Protein AF-A0A522MM41-F1 (afdb_monomer_lite)

Foldseek 3Di:
DDDDDCPDDPDPDPDDPPVDPDPVVVLVVVLVVVVVVLVVVLVLLVVVLVVFDDQPCQALSNLLVVLVVPQAFLLVLLCVLCVVLVHHQQDKFWKWKFFDDDPVRDDGDPTDIDIDGNSVLLLCVPQDFPGIDMDGGPSCPPRDRSLVVSLVSNVVSLLVSLVSQLVSVVVLCVVVVHDLQFWKFKKKKFKAAPDPVRGPDTPGIFQQKIWMFTADPRDTWIWIQQSRDSSRIDTADPPPVRRQVVCVVVVVSGHVDPPADPPHDMDIDIGTQGGRDRNSRVSSVSSSSNSCSNCVSNSCVSSVRDPVSSVRQSVCLLVPQCSQLVVCVVSVNLVSNLVSLVVSLVSLVPPLVPDPPVSVVVNVVSVCVNVVSVVVVVCNRPVPPDDDPDDDDDDDDDDDLLVLLLVVLVCCAVCQVDPLQCVLCVVVAWLSSLLSSCCNSVLDHVVLSVVQVVQDDQLGCCSVQPVWDWQQALVSLLPDDFFWKKFWAFPPRRTGPHIWTHSHRQKTWIACCCQQPVPDHNTIHIDNCNPSWDHDPRWTARPVRPTTTTIIIRPDDSD

Sequence (559 aa):
MTFDHDVGNLRIGPGNAMARGSWVNRLLFAAALIHVLQHAAAQESAQHLTELPVCGPDGLSSVLQEMIEDTPQRPTVSDRLLKKANIDPDSNCTVIVYPVNRLDGRQQSAPQQVQMTCRQAHLEKDVAGWVAQRRVAPALEGIASAKEVFDRGFNLHLNYSTSAIARTLEEAYKEKNVDLQSDTSILSICVSRKDPMLAGAPVGCGHLGHLHRVTTTGEAQHYAIVPNQCNEVQSVPNDPDELIDWIKINWHLFFRAPLIDPDGPLQVVVEMVKEGLTLADAINESAGRIVNDVLSPMRAIFEAPTSFETWTHVLNDLTFPLYGTLRALEKGDYEEAVLSGIFDAATLVIPVARAGRGGWLMIKLGKKLSAGLSKAAKLKHLRHGRKFTKVVVNSQRIAGNNNVAERLAKYLVENNTSKLARNMSQGGVCWDAIISFQKEAGMISPTTAQRLHRATRASKFDEFLKSGRQIATPAEFSKTAAGQRIGFVDVSDNTLKHAMITIGDGKAIGVNNGFLNPKFSPGWASIDLRKDLTWRNGLVHSKDGGAHMRLIVDGVSIG

Structure (mmCIF, N/CA/C/O backbone):
data_AF-A0A522MM41-F1
#
_entry.id   AF-A0A522MM41-F1
#
loop_
_atom_site.group_PDB
_atom_site.id
_atom_site.type_symbol
_atom_site.label_atom_id
_atom_site.label_alt_id
_atom_site.label_comp_id
_atom_site.label_asym_id
_atom_site.label_entity_id
_atom_site.label_seq_id
_atom_site.pdbx_PDB_ins_code
_atom_site.Cartn_x
_atom_site.Cartn_y
_atom_site.Cartn_z
_atom_site.occupancy
_atom_site.B_iso_or_equiv
_atom_site.auth_seq_id
_atom_site.auth_comp_id
_atom_site.auth_asym_id
_atom_site.auth_atom_id
_atom_site.pdbx_PDB_model_num
ATOM 1 N N . MET A 1 1 ? -5.838 5.861 -31.833 1.00 27.91 1 MET A N 1
ATOM 2 C CA . MET A 1 1 ? -4.482 5.364 -32.135 1.00 27.91 1 MET A CA 1
ATOM 3 C C . MET A 1 1 ? -4.300 4.062 -31.389 1.00 27.91 1 MET A C 1
ATOM 5 O O . MET A 1 1 ? -4.217 4.065 -30.171 1.00 27.91 1 MET A O 1
ATOM 9 N N . THR A 1 2 ? -4.390 2.957 -32.115 1.00 20.08 2 THR A N 1
ATOM 10 C CA . THR A 1 2 ? -4.127 1.601 -31.629 1.00 20.08 2 THR A CA 1
ATOM 11 C C . THR A 1 2 ? -2.617 1.416 -31.508 1.00 20.08 2 THR A C 1
ATOM 13 O O . THR A 1 2 ? -1.906 1.610 -32.490 1.00 20.08 2 THR A O 1
ATOM 16 N N . PHE A 1 3 ? -2.135 1.104 -30.305 1.00 22.41 3 PHE A N 1
ATOM 17 C CA . PHE A 1 3 ? -0.741 0.742 -30.063 1.00 22.41 3 PHE A CA 1
ATOM 18 C C . PHE A 1 3 ? -0.551 -0.735 -30.402 1.00 22.41 3 PHE A C 1
ATOM 20 O O . PHE A 1 3 ? -1.163 -1.603 -29.781 1.00 22.41 3 PHE A O 1
ATOM 27 N N . ASP A 1 4 ? 0.271 -0.984 -31.415 1.00 21.12 4 ASP A N 1
ATOM 28 C CA . ASP A 1 4 ? 0.699 -2.308 -31.847 1.00 21.12 4 ASP A CA 1
ATOM 29 C C . ASP A 1 4 ? 1.917 -2.709 -31.001 1.00 21.12 4 ASP A C 1
ATOM 31 O O . ASP A 1 4 ? 2.982 -2.091 -31.084 1.00 21.12 4 ASP A O 1
ATOM 35 N N . HIS A 1 5 ? 1.746 -3.688 -30.112 1.00 29.55 5 HIS A N 1
ATOM 36 C CA . HIS A 1 5 ? 2.846 -4.295 -29.366 1.00 29.55 5 HIS A CA 1
ATOM 37 C C . HIS A 1 5 ? 3.323 -5.530 -30.123 1.00 29.55 5 HIS A C 1
ATOM 39 O O . HIS A 1 5 ? 2.836 -6.639 -29.906 1.00 29.55 5 HIS A O 1
ATOM 45 N N . ASP A 1 6 ? 4.312 -5.325 -30.987 1.00 24.47 6 ASP A N 1
ATOM 46 C CA . ASP A 1 6 ? 5.004 -6.395 -31.695 1.00 24.47 6 ASP A CA 1
ATOM 47 C C . ASP A 1 6 ? 6.023 -7.055 -30.745 1.00 24.47 6 ASP A C 1
ATOM 49 O O . ASP A 1 6 ? 7.224 -6.775 -30.735 1.00 24.47 6 ASP A O 1
ATOM 53 N N . VAL A 1 7 ? 5.518 -7.909 -29.850 1.00 30.67 7 VAL A N 1
ATOM 54 C CA . VAL A 1 7 ? 6.346 -8.856 -29.099 1.00 30.67 7 VAL A CA 1
ATOM 55 C C . VAL A 1 7 ? 6.647 -10.011 -30.046 1.00 30.67 7 VAL A C 1
ATOM 57 O O . VAL A 1 7 ? 5.770 -10.815 -30.360 1.00 30.67 7 VAL A O 1
ATOM 60 N N . GLY A 1 8 ? 7.895 -10.088 -30.509 1.00 25.66 8 GLY A N 1
ATOM 61 C CA . GLY A 1 8 ? 8.377 -11.148 -31.389 1.00 25.66 8 GLY A CA 1
ATOM 62 C C . GLY A 1 8 ? 7.921 -12.540 -30.936 1.00 25.66 8 GLY A C 1
ATOM 63 O O . GLY A 1 8 ? 8.247 -13.006 -29.844 1.00 25.66 8 GLY A O 1
ATOM 64 N N . ASN A 1 9 ? 7.153 -13.194 -31.809 1.00 25.48 9 ASN A N 1
ATOM 65 C CA . ASN A 1 9 ? 6.575 -14.521 -31.632 1.00 25.48 9 ASN A CA 1
ATOM 66 C C . ASN A 1 9 ? 7.635 -15.594 -31.322 1.00 25.48 9 ASN A C 1
ATOM 68 O O . ASN A 1 9 ? 8.235 -16.181 -32.223 1.00 25.48 9 ASN A O 1
ATOM 72 N N . LEU A 1 10 ? 7.780 -15.949 -30.047 1.00 25.45 10 LEU A N 1
ATOM 73 C CA . LEU A 1 10 ? 8.382 -17.212 -29.620 1.00 25.45 10 LEU A CA 1
ATOM 74 C C . LEU A 1 10 ? 7.285 -18.292 -29.635 1.00 25.45 10 LEU A C 1
ATOM 76 O O . LEU A 1 10 ? 6.642 -18.582 -28.629 1.00 25.45 10 LEU A O 1
ATOM 80 N N . ARG A 1 11 ? 7.033 -18.882 -30.813 1.00 24.05 11 ARG A N 1
ATOM 81 C CA . ARG A 1 11 ? 6.167 -20.067 -30.950 1.00 24.05 11 ARG A CA 1
ATOM 82 C C . ARG A 1 11 ? 6.838 -21.268 -30.277 1.00 24.05 11 ARG A C 1
ATOM 84 O O . ARG A 1 11 ? 7.665 -21.946 -30.880 1.00 24.05 11 ARG A O 1
ATOM 91 N N . ILE A 1 12 ? 6.449 -21.560 -29.039 1.00 32.59 12 ILE A N 1
ATOM 92 C CA . ILE A 1 12 ? 6.707 -22.854 -28.400 1.00 32.59 12 ILE A CA 1
ATOM 93 C C . ILE A 1 12 ? 5.503 -23.746 -28.718 1.00 32.59 12 ILE A C 1
ATOM 95 O O . ILE A 1 12 ? 4.409 -23.537 -28.201 1.00 32.59 12 ILE A O 1
ATOM 99 N N . GLY A 1 13 ? 5.681 -24.701 -29.634 1.00 26.27 13 GLY A N 1
ATOM 100 C CA . GLY A 1 13 ? 4.626 -25.644 -30.013 1.00 26.27 13 GLY A CA 1
ATOM 101 C C . GLY A 1 13 ? 4.194 -26.541 -28.840 1.00 26.27 13 GLY A C 1
ATOM 102 O O . GLY A 1 13 ? 5.016 -26.855 -27.972 1.00 26.27 13 GLY A O 1
ATOM 103 N N . PRO A 1 14 ? 2.927 -26.992 -28.797 1.00 33.28 14 PRO A N 1
ATOM 104 C CA . PRO A 1 14 ? 2.437 -27.861 -27.739 1.00 33.28 14 PRO A CA 1
ATOM 105 C C . PRO A 1 14 ? 2.934 -29.287 -28.001 1.00 33.28 14 PRO A C 1
ATOM 107 O O . PRO A 1 14 ? 2.313 -30.066 -28.715 1.00 33.28 14 PRO A O 1
ATOM 110 N N . GLY A 1 15 ? 4.097 -29.623 -27.451 1.00 30.39 15 GLY A N 1
ATOM 111 C CA . GLY A 1 15 ? 4.653 -30.968 -27.557 1.00 30.39 15 GLY A CA 1
ATOM 112 C C . GLY A 1 15 ? 5.791 -31.203 -26.573 1.00 30.39 15 GLY A C 1
ATOM 113 O O . GLY A 1 15 ? 6.927 -30.836 -26.840 1.00 30.39 15 GLY A O 1
ATOM 114 N N . ASN A 1 16 ? 5.481 -31.822 -25.430 1.00 33.88 16 ASN A N 1
ATOM 115 C CA . ASN A 1 16 ? 6.375 -32.622 -24.574 1.00 33.88 16 ASN A CA 1
ATOM 116 C C . ASN A 1 16 ? 7.769 -32.073 -24.163 1.00 33.88 16 ASN A C 1
ATOM 118 O O . ASN A 1 16 ? 8.590 -32.833 -23.647 1.00 33.88 16 ASN A O 1
ATOM 122 N N . ALA A 1 17 ? 8.050 -30.772 -24.281 1.00 32.62 17 ALA A N 1
ATOM 123 C CA . ALA A 1 17 ? 9.362 -30.199 -23.943 1.00 32.62 17 ALA A CA 1
ATOM 124 C C . ALA A 1 17 ? 9.561 -29.818 -22.455 1.00 32.62 17 ALA A C 1
ATOM 126 O O . ALA A 1 17 ? 10.684 -29.517 -22.050 1.00 32.62 17 ALA A O 1
ATOM 127 N N . MET A 1 18 ? 8.531 -29.870 -21.598 1.00 34.28 18 MET A N 1
ATOM 128 C CA . MET A 1 18 ? 8.694 -29.525 -20.169 1.00 34.28 18 MET A CA 1
ATOM 129 C C . MET A 1 18 ? 9.451 -30.582 -19.344 1.00 34.28 18 MET A C 1
ATOM 131 O O . MET A 1 18 ? 9.961 -30.272 -18.266 1.00 34.28 18 MET A O 1
ATOM 135 N N . ALA A 1 19 ? 9.599 -31.813 -19.843 1.00 37.56 19 ALA A N 1
ATOM 136 C CA . ALA A 1 19 ? 10.270 -32.883 -19.099 1.00 37.56 19 ALA A CA 1
ATOM 137 C C . ALA A 1 19 ? 11.810 -32.869 -19.221 1.00 37.56 19 ALA A C 1
ATOM 139 O O . ALA A 1 19 ? 12.484 -33.553 -18.454 1.00 37.56 19 ALA A O 1
ATOM 140 N N . ARG A 1 20 ? 12.391 -32.087 -20.147 1.00 37.28 20 ARG A N 1
ATOM 141 C CA . ARG A 1 20 ? 13.854 -31.999 -20.366 1.00 37.28 20 ARG A CA 1
ATOM 142 C C . ARG A 1 20 ? 14.375 -30.564 -20.509 1.00 37.28 20 ARG A C 1
ATOM 144 O O . ARG A 1 20 ? 15.381 -30.326 -21.172 1.00 37.28 20 ARG A O 1
ATOM 151 N N . GLY A 1 21 ? 13.712 -29.594 -19.884 1.00 39.00 21 GLY A N 1
ATOM 152 C CA . GLY A 1 21 ? 14.260 -28.243 -19.773 1.00 39.00 21 GLY A CA 1
ATOM 153 C C . GLY A 1 21 ? 15.538 -28.259 -18.932 1.00 39.00 21 GLY A C 1
ATOM 154 O O . GLY A 1 21 ? 15.497 -28.670 -17.772 1.00 39.00 21 GLY A O 1
ATOM 155 N N . SER A 1 22 ? 16.659 -27.823 -19.521 1.00 51.34 22 SER A N 1
ATOM 156 C CA . SER A 1 22 ? 17.909 -27.532 -18.807 1.00 51.34 22 SER A CA 1
ATOM 157 C C . SER A 1 22 ? 17.603 -26.762 -17.519 1.00 51.34 22 SER A C 1
ATOM 159 O O . SER A 1 22 ? 16.764 -25.862 -17.523 1.00 51.34 22 SER A O 1
ATOM 161 N N . TRP A 1 23 ? 18.274 -27.103 -16.420 1.00 44.56 23 TRP A N 1
ATOM 162 C CA . TRP A 1 23 ? 18.186 -26.406 -15.130 1.00 44.56 23 TRP A CA 1
ATOM 163 C C . TRP A 1 23 ? 18.311 -24.874 -15.264 1.00 44.56 23 TRP A C 1
ATOM 165 O O . TRP A 1 23 ? 17.654 -24.141 -14.528 1.00 44.56 23 TRP A O 1
ATOM 175 N N . VAL A 1 24 ? 19.045 -24.405 -16.279 1.00 43.53 24 VAL A N 1
ATOM 176 C CA . VAL A 1 24 ? 19.154 -22.994 -16.681 1.00 43.53 24 VAL A CA 1
ATOM 177 C C . VAL A 1 24 ? 17.791 -22.390 -17.045 1.00 43.53 24 VAL A C 1
ATOM 179 O O . VAL A 1 24 ? 17.464 -21.310 -16.572 1.00 43.53 24 VAL A O 1
ATOM 182 N N . ASN A 1 25 ? 16.937 -23.094 -17.793 1.00 45.06 25 ASN A N 1
ATOM 183 C CA . ASN A 1 25 ? 15.609 -22.592 -18.171 1.00 45.06 25 ASN A CA 1
ATOM 184 C C . ASN A 1 25 ? 14.659 -22.489 -16.969 1.00 45.06 25 ASN A C 1
ATOM 186 O O . ASN A 1 25 ? 13.807 -21.607 -16.937 1.00 45.06 25 ASN A O 1
ATOM 190 N N . ARG A 1 26 ? 14.809 -23.365 -15.965 1.00 46.31 26 ARG A N 1
ATOM 191 C CA . ARG A 1 26 ? 14.023 -23.291 -14.721 1.00 46.31 26 ARG A CA 1
ATOM 192 C C . ARG A 1 26 ? 14.463 -22.118 -13.841 1.00 46.31 26 ARG A C 1
ATOM 194 O O . ARG A 1 26 ? 13.613 -21.455 -13.260 1.00 46.31 26 ARG A O 1
ATOM 201 N N . LEU A 1 27 ? 15.767 -21.842 -13.787 1.00 47.16 27 LEU A N 1
ATOM 202 C CA . LEU A 1 27 ? 16.329 -20.679 -13.094 1.00 47.16 27 LEU A CA 1
ATOM 203 C C . LEU A 1 27 ? 15.933 -19.358 -13.764 1.00 47.16 27 LEU A C 1
ATOM 205 O O . LEU A 1 27 ? 15.502 -18.438 -13.077 1.00 47.16 27 LEU A O 1
ATOM 209 N N . LEU A 1 28 ? 15.996 -19.293 -15.096 1.00 45.44 28 LEU A N 1
ATOM 210 C CA . LEU A 1 28 ? 15.552 -18.128 -15.868 1.00 45.44 28 LEU A CA 1
ATOM 211 C C . LEU A 1 28 ? 14.060 -17.837 -15.658 1.00 45.44 28 LEU A C 1
ATOM 213 O O . LEU A 1 28 ? 13.677 -16.683 -15.491 1.00 45.44 28 LEU A O 1
ATOM 217 N N . PHE A 1 29 ? 13.222 -18.878 -15.604 1.00 47.44 29 PHE A N 1
ATOM 218 C CA . PHE A 1 29 ? 11.796 -18.726 -15.315 1.00 47.44 29 PHE A CA 1
ATOM 219 C C . PHE A 1 29 ? 11.539 -18.224 -13.884 1.00 47.44 29 PHE A C 1
ATOM 221 O O . PHE A 1 29 ? 10.701 -17.349 -13.687 1.00 47.44 29 PHE A O 1
ATOM 228 N N . ALA A 1 30 ? 12.277 -18.731 -12.890 1.00 45.91 30 ALA A N 1
ATOM 229 C CA . ALA A 1 30 ? 12.147 -18.290 -11.501 1.00 45.91 30 ALA A CA 1
ATOM 230 C C . ALA A 1 30 ? 12.577 -16.825 -11.309 1.00 45.91 30 ALA A C 1
ATOM 232 O O . ALA A 1 30 ? 11.866 -16.068 -10.654 1.00 45.91 30 ALA A O 1
ATOM 233 N N . ALA A 1 31 ? 13.690 -16.406 -11.919 1.00 47.72 31 ALA A N 1
ATOM 234 C CA . ALA A 1 31 ? 14.161 -15.023 -11.850 1.00 47.72 31 ALA A CA 1
ATOM 235 C C . ALA A 1 31 ? 13.199 -14.045 -12.548 1.00 47.72 31 ALA A C 1
ATOM 237 O O . ALA A 1 31 ? 12.874 -12.995 -11.996 1.00 47.72 31 ALA A O 1
ATOM 238 N N . ALA A 1 32 ? 12.671 -14.417 -13.722 1.00 47.66 32 ALA A N 1
ATOM 239 C CA . ALA A 1 32 ? 11.655 -13.627 -14.416 1.00 47.66 32 ALA A CA 1
ATOM 240 C C . ALA A 1 32 ? 10.362 -13.496 -13.589 1.00 47.66 32 ALA A C 1
ATOM 242 O O . ALA A 1 32 ? 9.794 -12.410 -13.503 1.00 47.66 32 ALA A O 1
ATOM 243 N N . LEU A 1 33 ? 9.923 -14.578 -12.936 1.00 45.81 33 LEU A N 1
ATOM 244 C CA . LEU A 1 33 ? 8.741 -14.568 -12.073 1.00 45.81 33 LEU A CA 1
ATOM 245 C C . LEU A 1 33 ? 8.922 -13.651 -10.854 1.00 45.81 33 LEU A C 1
ATOM 247 O O . LEU A 1 33 ? 8.006 -12.909 -10.519 1.00 45.81 33 LEU A O 1
ATOM 251 N N . ILE A 1 34 ? 10.096 -13.659 -10.216 1.00 49.78 34 ILE A N 1
ATOM 252 C CA . ILE A 1 34 ? 10.403 -12.779 -9.075 1.00 49.78 34 ILE A CA 1
ATOM 253 C C . ILE A 1 34 ? 10.333 -11.312 -9.491 1.00 49.78 34 ILE A C 1
ATOM 255 O O . ILE A 1 34 ? 9.711 -10.511 -8.798 1.00 49.78 34 ILE A O 1
ATOM 259 N N . HIS A 1 35 ? 10.905 -10.964 -10.642 1.00 51.47 35 HIS A N 1
ATOM 260 C CA . HIS A 1 35 ? 10.889 -9.584 -11.107 1.00 51.47 35 HIS A CA 1
ATOM 261 C C . HIS A 1 35 ? 9.469 -9.103 -11.446 1.00 51.47 35 HIS A C 1
ATOM 263 O O . HIS A 1 35 ? 9.096 -7.980 -11.115 1.00 51.47 35 HIS A O 1
ATOM 269 N N . VAL A 1 36 ? 8.637 -9.982 -12.018 1.00 47.88 36 VAL A N 1
ATOM 270 C CA . VAL A 1 36 ? 7.204 -9.716 -12.225 1.00 47.88 36 VAL A CA 1
ATOM 271 C C . VAL A 1 36 ? 6.482 -9.495 -10.891 1.00 47.88 36 VAL A C 1
ATOM 273 O O . VAL A 1 36 ? 5.678 -8.573 -10.788 1.00 47.88 36 VAL A O 1
ATOM 276 N N . LEU A 1 37 ? 6.787 -10.286 -9.858 1.00 44.81 37 LEU A N 1
ATOM 277 C CA . LEU A 1 37 ? 6.188 -10.136 -8.526 1.00 44.81 37 LEU A CA 1
ATOM 278 C C . LEU A 1 37 ? 6.631 -8.844 -7.819 1.00 44.81 37 LEU A C 1
ATOM 280 O O . LEU A 1 37 ? 5.800 -8.173 -7.214 1.00 44.81 37 LEU A O 1
ATOM 284 N N . GLN A 1 38 ? 7.905 -8.458 -7.930 1.00 50.75 38 GLN A N 1
ATOM 285 C CA . GLN A 1 38 ? 8.415 -7.186 -7.398 1.00 50.75 38 GLN A CA 1
ATOM 286 C C . GLN A 1 38 ? 7.746 -5.989 -8.080 1.00 50.75 38 GLN A C 1
ATOM 288 O O . GLN A 1 38 ? 7.331 -5.038 -7.417 1.00 50.75 38 GLN A O 1
ATOM 293 N N . HIS A 1 39 ? 7.596 -6.046 -9.406 1.00 50.19 39 HIS A N 1
ATOM 294 C CA . HIS A 1 39 ? 6.959 -4.970 -10.154 1.00 50.19 39 HIS A CA 1
ATOM 295 C C . HIS A 1 39 ? 5.457 -4.871 -9.847 1.00 50.19 39 HIS A C 1
ATOM 297 O O . HIS A 1 39 ? 4.937 -3.765 -9.711 1.00 50.19 39 HIS A O 1
ATOM 303 N N . ALA A 1 40 ? 4.788 -6.012 -9.648 1.00 49.44 40 ALA A N 1
ATOM 304 C CA . ALA A 1 40 ? 3.401 -6.063 -9.196 1.00 49.44 40 ALA A CA 1
ATOM 305 C C . ALA A 1 40 ? 3.223 -5.454 -7.793 1.00 49.44 40 ALA A C 1
ATOM 307 O O . ALA A 1 40 ? 2.314 -4.653 -7.603 1.00 49.44 40 ALA A O 1
ATOM 308 N N . ALA A 1 41 ? 4.116 -5.748 -6.840 1.00 49.41 41 ALA A N 1
ATOM 309 C CA . ALA A 1 41 ? 4.054 -5.182 -5.487 1.00 49.41 41 ALA A CA 1
ATOM 310 C C . ALA A 1 41 ? 4.291 -3.657 -5.468 1.00 49.41 41 ALA A C 1
ATOM 312 O O . ALA A 1 41 ? 3.637 -2.919 -4.724 1.00 49.41 41 ALA A O 1
ATOM 313 N N . ALA A 1 42 ? 5.196 -3.164 -6.322 1.00 50.75 42 ALA A N 1
ATOM 314 C CA . ALA A 1 42 ? 5.425 -1.732 -6.498 1.00 50.75 42 ALA A CA 1
ATOM 315 C C . ALA A 1 42 ? 4.212 -1.034 -7.147 1.00 50.75 42 ALA A C 1
ATOM 317 O O . ALA A 1 42 ? 3.823 0.052 -6.718 1.00 50.75 42 ALA A O 1
ATOM 318 N N . GLN A 1 43 ? 3.578 -1.664 -8.145 1.00 53.50 43 GLN A N 1
ATOM 319 C CA . GLN A 1 43 ? 2.352 -1.154 -8.772 1.00 53.50 43 GLN A CA 1
ATOM 320 C C . GLN A 1 43 ? 1.161 -1.139 -7.808 1.00 53.50 43 GLN A C 1
ATOM 322 O O . GLN A 1 43 ? 0.406 -0.170 -7.795 1.00 53.50 43 GLN A O 1
ATOM 327 N N . GLU A 1 44 ? 1.003 -2.175 -6.986 1.00 54.72 44 GLU A N 1
ATOM 328 C CA . GLU A 1 44 ? -0.039 -2.248 -5.956 1.00 54.72 44 GLU A CA 1
ATOM 329 C C . GLU A 1 44 ? 0.153 -1.155 -4.890 1.00 54.72 44 GLU A C 1
ATOM 331 O O . GLU A 1 44 ? -0.805 -0.486 -4.503 1.00 54.72 44 GLU A O 1
ATOM 336 N N . SER A 1 45 ? 1.406 -0.887 -4.498 1.00 51.38 45 SER A N 1
ATOM 337 C CA . SER A 1 45 ? 1.752 0.223 -3.595 1.00 51.38 45 SER A CA 1
ATOM 338 C C . SER A 1 45 ? 1.398 1.588 -4.199 1.00 51.38 45 SER A C 1
ATOM 340 O O . SER A 1 45 ? 0.793 2.415 -3.522 1.00 51.38 45 SER A O 1
ATOM 342 N N . ALA A 1 46 ? 1.714 1.812 -5.480 1.00 52.81 46 ALA A N 1
ATOM 343 C CA . ALA A 1 46 ? 1.381 3.050 -6.185 1.00 52.81 46 ALA A CA 1
ATOM 344 C C . ALA A 1 46 ? -0.140 3.259 -6.325 1.00 52.81 46 ALA A C 1
ATOM 346 O O . ALA A 1 46 ? -0.631 4.371 -6.141 1.00 52.81 46 ALA A O 1
ATOM 347 N N . GLN A 1 47 ? -0.897 2.192 -6.606 1.00 56.94 47 GLN A N 1
ATOM 348 C CA . GLN A 1 47 ? -2.358 2.252 -6.734 1.00 56.94 47 GLN A CA 1
ATOM 349 C C . GLN A 1 47 ? -3.046 2.617 -5.415 1.00 56.94 47 GLN A C 1
ATOM 351 O O . GLN A 1 47 ? -3.946 3.453 -5.409 1.00 56.94 47 GLN A O 1
ATOM 356 N N . HIS A 1 48 ? -2.602 2.058 -4.290 1.00 56.31 48 HIS A N 1
ATOM 357 C CA . HIS A 1 48 ? -3.192 2.388 -2.992 1.00 56.31 48 HIS A CA 1
ATOM 358 C C . HIS A 1 48 ? -2.966 3.844 -2.572 1.00 56.31 48 HIS A C 1
ATOM 360 O O . HIS A 1 48 ? -3.826 4.436 -1.923 1.00 56.31 48 HIS A O 1
ATOM 366 N N . LEU A 1 49 ? -1.837 4.439 -2.960 1.00 52.84 49 LEU A N 1
ATOM 367 C CA . LEU A 1 49 ? -1.526 5.836 -2.649 1.00 52.84 49 LEU A CA 1
ATOM 368 C C . LEU A 1 49 ? -2.392 6.811 -3.458 1.00 52.84 49 LEU A C 1
ATOM 370 O O . LEU A 1 49 ? -2.798 7.841 -2.932 1.00 52.84 49 LEU A O 1
ATOM 374 N N . THR A 1 50 ? -2.767 6.449 -4.690 1.00 51.69 50 THR A N 1
ATOM 375 C CA . THR A 1 50 ? -3.738 7.221 -5.490 1.00 51.69 50 THR A CA 1
ATOM 376 C C . THR A 1 50 ? -5.181 7.131 -4.979 1.00 51.69 50 THR A C 1
ATOM 378 O O . THR A 1 50 ? -6.043 7.870 -5.446 1.00 51.69 50 THR A O 1
ATOM 381 N N . GLU A 1 51 ? -5.457 6.234 -4.027 1.00 57.00 51 GLU A N 1
ATOM 382 C CA . GLU A 1 51 ? -6.764 6.085 -3.374 1.00 57.00 51 GLU A CA 1
ATOM 383 C C . GLU A 1 51 ? -6.829 6.795 -2.008 1.00 57.00 51 GLU A C 1
ATOM 385 O O . GLU A 1 51 ? -7.855 6.713 -1.325 1.00 57.00 51 GLU A O 1
ATOM 390 N N . LEU A 1 52 ? -5.763 7.495 -1.592 1.00 56.59 52 LEU A N 1
ATOM 391 C CA . LEU A 1 52 ? -5.783 8.273 -0.356 1.00 56.59 52 LEU A CA 1
ATOM 392 C C . LEU A 1 52 ? -6.834 9.392 -0.455 1.00 56.59 52 LEU A C 1
ATOM 394 O O . LEU A 1 52 ? -6.882 10.111 -1.455 1.00 56.59 52 LEU A O 1
ATOM 398 N N . PRO A 1 53 ? -7.689 9.574 0.566 1.00 55.12 53 PRO A N 1
ATOM 399 C CA . PRO A 1 53 ? -8.629 10.685 0.575 1.00 55.12 53 PRO A CA 1
ATOM 400 C C . PRO A 1 53 ? -7.865 12.017 0.599 1.00 55.12 53 PRO A C 1
ATOM 402 O O . PRO A 1 53 ? -6.998 12.231 1.448 1.00 55.12 53 PRO A O 1
ATOM 405 N N . VAL A 1 54 ? -8.194 12.915 -0.334 1.00 57.00 54 VAL A N 1
ATOM 406 C CA . VAL A 1 54 ? -7.586 14.251 -0.426 1.00 57.00 54 VAL A CA 1
ATOM 407 C C . VAL A 1 54 ? -8.161 15.128 0.681 1.00 57.00 54 VAL A C 1
ATOM 409 O O . VAL A 1 54 ? -9.340 15.488 0.661 1.00 57.00 54 VAL A O 1
ATOM 412 N N . CYS A 1 55 ? -7.324 15.461 1.657 1.00 55.75 55 CYS A N 1
ATOM 413 C CA . CYS A 1 55 ? -7.703 16.197 2.855 1.00 55.75 55 CYS A CA 1
ATOM 414 C C . CYS A 1 55 ? -7.271 17.662 2.758 1.00 55.75 55 CYS A C 1
ATOM 416 O O . CYS A 1 55 ? -6.393 18.113 3.480 1.00 55.75 55 CYS A O 1
ATOM 418 N N . GLY A 1 56 ? -7.882 18.403 1.829 1.00 59.00 56 GLY A N 1
ATOM 419 C CA . GLY A 1 56 ? -7.493 19.789 1.545 1.00 59.00 56 GLY A CA 1
ATOM 420 C C . GLY A 1 56 ? -6.105 19.910 0.890 1.00 59.00 56 GLY A C 1
ATOM 421 O O . GLY A 1 56 ? -5.444 18.900 0.665 1.00 59.00 56 GLY A O 1
ATOM 422 N N . PRO A 1 57 ? -5.678 21.129 0.515 1.00 59.66 57 PRO A N 1
ATOM 423 C CA . PRO A 1 57 ? -4.388 21.351 -0.143 1.00 59.66 57 PRO A CA 1
ATOM 424 C C . PRO A 1 57 ? -3.187 21.153 0.795 1.00 59.66 57 PRO A C 1
ATOM 426 O O . PRO A 1 57 ? -2.136 20.731 0.325 1.00 59.66 57 PRO A O 1
ATOM 429 N N . ASP A 1 58 ? -3.357 21.371 2.103 1.00 63.06 58 ASP A N 1
ATOM 430 C CA . ASP A 1 58 ? -2.258 21.388 3.084 1.00 63.06 58 ASP A CA 1
ATOM 431 C C . ASP A 1 58 ? -2.172 20.118 3.960 1.00 63.06 58 ASP A C 1
ATOM 433 O O . ASP A 1 58 ? -1.313 20.023 4.838 1.00 63.06 58 ASP A O 1
ATOM 437 N N . GLY A 1 59 ? -3.058 19.140 3.740 1.00 68.88 59 GLY A N 1
ATOM 438 C CA . GLY A 1 59 ? -3.106 17.911 4.530 1.00 68.88 59 GLY A CA 1
ATOM 439 C C . GLY A 1 59 ? -1.985 16.924 4.198 1.00 68.88 59 GLY A C 1
ATOM 440 O O . GLY A 1 59 ? -1.376 16.947 3.130 1.00 68.88 59 GLY A O 1
ATOM 441 N N . LEU A 1 60 ? -1.724 15.973 5.093 1.00 74.62 60 LEU A N 1
ATOM 442 C CA . LEU A 1 60 ? -0.641 14.996 4.894 1.00 74.62 60 LEU A CA 1
ATOM 443 C C . LEU A 1 60 ? -0.816 14.145 3.627 1.00 74.62 60 LEU A C 1
ATOM 445 O O . LEU A 1 60 ? 0.170 13.772 2.993 1.00 74.62 60 LEU A O 1
ATOM 449 N N . SER A 1 61 ? -2.057 13.857 3.227 1.00 72.94 61 SER A N 1
ATOM 450 C CA . SER A 1 61 ? -2.338 13.079 2.020 1.00 72.94 61 SER A CA 1
ATOM 451 C C . SER A 1 61 ? -2.058 13.844 0.724 1.00 72.94 61 SER A C 1
ATOM 453 O O . SER A 1 61 ? -1.533 13.242 -0.212 1.00 72.94 61 SER A O 1
ATOM 455 N N . SER A 1 62 ? -2.340 15.152 0.663 1.00 73.94 62 SER A N 1
ATOM 456 C CA . SER A 1 62 ? -2.015 15.979 -0.510 1.00 73.94 62 SER A CA 1
ATOM 457 C C . SER A 1 62 ? -0.507 16.158 -0.643 1.00 73.94 62 SER A C 1
ATOM 459 O O . SER A 1 62 ? 0.038 15.971 -1.726 1.00 73.94 62 SER A O 1
ATOM 461 N N . VAL A 1 63 ? 0.169 16.408 0.479 1.00 79.81 63 VAL A N 1
ATOM 462 C CA . VAL A 1 63 ? 1.627 16.525 0.562 1.00 79.81 63 VAL A CA 1
ATOM 463 C C . VAL A 1 63 ? 2.306 15.227 0.094 1.00 79.81 63 VAL A C 1
ATOM 465 O O . VAL A 1 63 ? 3.248 15.269 -0.694 1.00 79.81 63 VAL A O 1
ATOM 468 N N . LEU A 1 64 ? 1.800 14.054 0.496 1.00 78.88 64 LEU A N 1
ATOM 469 C CA . LEU A 1 64 ? 2.298 12.762 0.003 1.00 78.88 64 LEU A CA 1
ATOM 470 C C . LEU A 1 64 ? 2.031 12.544 -1.492 1.00 78.88 64 LEU A C 1
ATOM 472 O O . LEU A 1 64 ? 2.877 11.973 -2.182 1.00 78.88 64 LEU A O 1
ATOM 476 N N . GLN A 1 65 ? 0.877 12.976 -2.002 1.00 79.25 65 GLN A N 1
ATOM 477 C CA . GLN A 1 65 ? 0.558 12.860 -3.423 1.00 79.25 65 GLN A CA 1
ATOM 478 C C . GLN A 1 65 ? 1.480 13.743 -4.277 1.00 79.25 65 GLN A C 1
ATOM 480 O O . GLN A 1 65 ? 2.065 13.247 -5.239 1.00 79.25 65 GLN A O 1
ATOM 485 N N . GLU A 1 66 ? 1.672 15.005 -3.889 1.00 81.56 66 GLU A N 1
ATOM 486 C CA . GLU A 1 66 ? 2.601 15.933 -4.546 1.00 81.56 66 GLU A CA 1
ATOM 487 C C . GLU A 1 66 ? 4.022 15.354 -4.566 1.00 81.56 66 GLU A C 1
ATOM 489 O O . GLU A 1 66 ? 4.673 15.325 -5.607 1.00 81.56 66 GLU A O 1
ATOM 494 N N . MET A 1 67 ? 4.479 14.762 -3.456 1.00 83.81 67 MET A N 1
ATOM 495 C CA . MET A 1 67 ? 5.784 14.092 -3.402 1.00 83.81 67 MET A CA 1
ATOM 496 C C . MET A 1 67 ? 5.917 12.953 -4.409 1.00 83.81 67 MET A C 1
ATOM 498 O O . MET A 1 67 ? 6.984 12.781 -5.001 1.00 83.81 67 MET A O 1
ATOM 502 N N . ILE A 1 68 ? 4.874 12.146 -4.595 1.00 82.25 68 ILE A N 1
ATOM 503 C CA . ILE A 1 68 ? 4.886 11.052 -5.571 1.00 82.25 68 ILE A CA 1
ATOM 504 C C . ILE A 1 68 ? 4.959 11.617 -6.993 1.00 82.25 68 ILE A C 1
ATOM 506 O O . ILE A 1 68 ? 5.748 11.126 -7.803 1.00 82.25 68 ILE A O 1
ATOM 510 N N . GLU A 1 69 ? 4.169 12.650 -7.285 1.00 83.19 69 GLU A N 1
ATOM 511 C CA . GLU A 1 69 ? 4.110 13.302 -8.598 1.00 83.19 69 GLU A CA 1
ATOM 512 C C . GLU A 1 69 ? 5.437 13.991 -8.963 1.00 83.19 69 GLU A C 1
ATOM 514 O O . GLU A 1 69 ? 5.925 13.835 -10.086 1.00 83.19 69 GLU A O 1
ATOM 519 N N . ASP A 1 70 ? 6.076 14.648 -7.994 1.00 84.50 70 ASP A N 1
ATOM 520 C CA . ASP A 1 70 ? 7.344 15.367 -8.164 1.00 84.50 70 ASP A CA 1
ATOM 521 C C . ASP A 1 70 ? 8.586 14.469 -8.106 1.00 84.50 70 ASP A C 1
ATOM 523 O O . ASP A 1 70 ? 9.718 14.930 -8.309 1.00 84.50 70 ASP A O 1
ATOM 527 N N . THR A 1 71 ? 8.409 13.171 -7.847 1.00 84.25 71 THR A N 1
ATOM 528 C CA . THR A 1 71 ? 9.540 12.253 -7.735 1.00 84.25 71 THR A CA 1
ATOM 529 C C . THR A 1 71 ? 10.331 12.216 -9.052 1.00 84.25 71 THR A C 1
ATOM 531 O O . THR A 1 71 ? 9.771 11.956 -10.125 1.00 84.25 71 THR A O 1
ATOM 534 N N . PRO A 1 72 ? 11.661 12.445 -9.022 1.00 85.62 72 PRO A N 1
ATOM 535 C CA . PRO A 1 72 ? 12.463 12.474 -10.236 1.00 85.62 72 PRO A CA 1
ATOM 536 C C . PRO A 1 72 ? 12.413 11.125 -10.951 1.00 85.62 72 PRO A C 1
ATOM 538 O O . PRO A 1 72 ? 12.620 10.089 -10.336 1.00 85.62 72 PRO A O 1
ATOM 541 N N . GLN A 1 73 ? 12.221 11.138 -12.269 1.00 89.06 73 GLN A N 1
ATOM 542 C CA . GLN A 1 73 ? 12.251 9.930 -13.099 1.00 89.06 73 GLN A CA 1
ATOM 543 C C . GLN A 1 73 ? 13.580 9.822 -13.847 1.00 89.06 73 GLN A C 1
ATOM 545 O O . GLN A 1 73 ? 14.021 10.792 -14.476 1.00 89.06 73 GLN A O 1
ATOM 550 N N . ARG A 1 74 ? 14.215 8.644 -13.833 1.00 92.38 74 ARG A N 1
ATOM 551 C CA . ARG A 1 74 ? 15.514 8.434 -14.498 1.00 92.38 74 ARG A CA 1
ATOM 552 C C . ARG A 1 74 ? 15.475 8.716 -16.011 1.00 92.38 74 ARG A C 1
ATOM 554 O O . ARG A 1 74 ? 16.395 9.387 -16.484 1.00 92.38 74 ARG A O 1
ATOM 561 N N . PRO A 1 75 ? 14.437 8.321 -16.782 1.00 90.88 75 PRO A N 1
ATOM 562 C CA . PRO A 1 75 ? 14.324 8.703 -18.194 1.00 90.88 75 PRO A CA 1
ATOM 563 C C . PRO A 1 75 ? 14.302 10.223 -18.400 1.00 90.88 75 PRO A C 1
ATOM 565 O O . PRO A 1 75 ? 15.039 10.750 -19.229 1.00 90.88 75 PRO A O 1
ATOM 568 N N . THR A 1 76 ? 13.556 10.953 -17.570 1.00 92.25 76 THR A N 1
ATOM 569 C CA . THR A 1 76 ? 13.486 12.422 -17.614 1.00 92.25 76 THR A CA 1
ATOM 570 C C . THR A 1 76 ? 14.807 13.080 -17.204 1.00 92.25 76 THR A C 1
ATOM 572 O O . THR A 1 76 ? 15.173 14.141 -17.715 1.00 92.25 76 THR A O 1
ATOM 575 N N . VAL A 1 77 ? 15.559 12.476 -16.277 1.00 92.94 77 VAL A N 1
ATOM 576 C CA . VAL A 1 77 ? 16.933 12.897 -15.951 1.00 92.94 77 VAL A CA 1
ATOM 577 C C . VAL A 1 77 ? 17.856 12.698 -17.157 1.00 92.94 77 VAL A C 1
ATOM 579 O O . VAL A 1 77 ? 18.579 13.626 -17.518 1.00 92.94 77 VAL A O 1
ATOM 582 N N . SER A 1 78 ? 17.791 11.539 -17.817 1.00 94.62 78 SER A N 1
ATOM 583 C CA . SER A 1 78 ? 18.560 11.253 -19.034 1.00 94.62 78 SER A CA 1
ATOM 584 C C . SER A 1 78 ? 18.280 12.277 -20.135 1.00 94.62 78 SER A C 1
ATOM 586 O O . SER A 1 78 ? 19.214 12.879 -20.661 1.00 94.62 78 SER A O 1
ATOM 588 N N . ASP A 1 79 ? 17.007 12.552 -20.424 1.00 95.94 79 ASP A N 1
ATOM 589 C CA . ASP A 1 79 ? 16.606 13.511 -21.457 1.00 95.94 79 ASP A CA 1
ATOM 590 C C . ASP A 1 79 ? 17.139 14.917 -21.185 1.00 95.94 79 ASP A C 1
ATOM 592 O O . ASP A 1 79 ? 17.613 15.593 -22.098 1.00 95.94 79 ASP A O 1
ATOM 596 N N . ARG A 1 80 ? 17.102 15.360 -19.922 1.00 96.38 80 ARG A N 1
ATOM 597 C CA . ARG A 1 80 ? 17.657 16.659 -19.516 1.00 96.38 80 ARG A CA 1
ATOM 598 C C . ARG A 1 80 ? 19.168 16.723 -19.728 1.00 96.38 80 ARG A C 1
ATOM 600 O O . ARG A 1 80 ? 19.665 17.738 -20.214 1.00 96.38 80 ARG A O 1
ATOM 607 N N . LEU A 1 81 ? 19.894 15.661 -19.382 1.00 96.25 81 LEU A N 1
ATOM 608 C CA . LEU A 1 81 ? 21.348 15.587 -19.555 1.00 96.25 81 LEU A CA 1
ATOM 609 C C . LEU A 1 81 ? 21.747 15.574 -21.038 1.00 96.25 81 LEU A C 1
ATOM 611 O O . LEU A 1 81 ? 22.656 16.308 -21.424 1.00 96.25 81 LEU A O 1
ATOM 615 N N . LEU A 1 82 ? 21.028 14.817 -21.871 1.00 96.00 82 LEU A N 1
ATOM 616 C CA . LEU A 1 82 ? 21.243 14.762 -23.321 1.00 96.00 82 LEU A CA 1
ATOM 617 C C . LEU A 1 82 ? 20.958 16.112 -23.987 1.00 96.00 82 LEU A C 1
ATOM 619 O O . LEU A 1 82 ? 21.813 16.638 -24.699 1.00 96.00 82 LEU A O 1
ATOM 623 N N . LYS A 1 83 ? 19.816 16.736 -23.674 1.00 96.50 83 LYS A N 1
ATOM 624 C CA . LYS A 1 83 ? 19.468 18.070 -24.189 1.00 96.50 83 LYS A CA 1
ATOM 625 C C . LYS A 1 83 ? 20.489 19.130 -23.772 1.00 96.50 83 LYS A C 1
ATOM 627 O O . LYS A 1 83 ? 20.854 19.972 -24.586 1.00 96.50 83 LYS A O 1
ATOM 632 N N . LYS A 1 84 ? 21.010 19.070 -22.539 1.00 96.38 84 LYS A N 1
ATOM 633 C CA . LYS A 1 84 ? 22.082 19.967 -22.066 1.00 96.38 84 LYS A CA 1
ATOM 634 C C . LYS A 1 84 ? 23.387 19.787 -22.852 1.00 96.38 84 LYS A C 1
ATOM 636 O O . LYS A 1 84 ? 24.130 20.751 -23.010 1.00 96.38 84 LYS A O 1
ATOM 641 N N . ALA A 1 85 ? 23.649 18.583 -23.354 1.00 95.19 85 ALA A N 1
ATOM 642 C CA . ALA A 1 85 ? 24.765 18.281 -24.248 1.00 95.19 85 ALA A CA 1
ATOM 643 C C . ALA A 1 85 ? 24.452 18.559 -25.734 1.00 95.19 85 ALA A C 1
ATOM 645 O O . ALA A 1 85 ? 25.260 18.223 -26.595 1.00 95.19 85 ALA A O 1
ATOM 646 N N . ASN A 1 86 ? 23.302 19.175 -26.041 1.00 96.31 86 ASN A N 1
ATOM 647 C CA . ASN A 1 86 ? 22.818 19.427 -27.399 1.00 96.31 86 ASN A CA 1
ATOM 648 C C . ASN A 1 86 ? 22.633 18.143 -28.235 1.00 96.31 86 ASN A C 1
ATOM 650 O O . ASN A 1 86 ? 22.879 18.129 -29.440 1.00 96.31 86 ASN A O 1
ATOM 654 N N . ILE A 1 87 ? 22.205 17.058 -27.583 1.00 95.50 87 ILE A N 1
ATOM 655 C CA . ILE A 1 87 ? 21.874 15.775 -28.211 1.00 95.50 87 ILE A CA 1
ATOM 656 C C . ILE A 1 87 ? 20.368 15.557 -28.105 1.00 95.50 87 ILE A C 1
ATOM 658 O O . ILE A 1 87 ? 19.794 15.646 -27.017 1.00 95.50 87 ILE A O 1
ATOM 662 N N . ASP A 1 88 ? 19.733 15.242 -29.231 1.00 95.62 88 ASP A N 1
ATOM 663 C CA . ASP A 1 88 ? 18.328 14.847 -29.266 1.00 95.62 88 ASP A CA 1
ATOM 664 C C . ASP A 1 88 ? 18.165 13.434 -28.663 1.00 95.62 88 ASP A C 1
ATOM 666 O O . ASP A 1 88 ? 18.736 12.481 -29.209 1.00 95.62 88 ASP A O 1
ATOM 670 N N . PRO A 1 89 ? 17.413 13.261 -27.554 1.00 94.62 89 PRO A N 1
ATOM 671 C CA . PRO A 1 89 ? 17.222 11.956 -26.922 1.00 94.62 89 PRO A CA 1
ATOM 672 C C . PRO A 1 89 ? 16.637 10.889 -27.851 1.00 94.62 89 PRO A C 1
ATOM 674 O O . PRO A 1 89 ? 16.950 9.707 -27.685 1.00 94.62 89 PRO A O 1
ATOM 677 N N . ASP A 1 90 ? 15.823 11.296 -28.826 1.00 95.56 90 ASP A N 1
ATOM 678 C CA . ASP A 1 90 ? 15.131 10.383 -29.736 1.00 95.56 90 ASP A CA 1
ATOM 679 C C . ASP A 1 90 ? 15.938 10.104 -31.023 1.00 95.56 90 ASP A C 1
ATOM 681 O O . ASP A 1 90 ? 15.555 9.254 -31.829 1.00 95.56 90 ASP A O 1
ATOM 685 N N . SER A 1 91 ? 17.099 10.750 -31.195 1.00 93.94 91 SER A N 1
ATOM 686 C CA . SER A 1 91 ? 18.026 10.465 -32.297 1.00 93.94 91 SER A CA 1
ATOM 687 C C . SER A 1 91 ? 18.754 9.125 -32.127 1.00 93.94 91 SER A C 1
ATOM 689 O O . SER A 1 91 ? 18.839 8.572 -31.029 1.00 93.94 91 SER A O 1
ATOM 691 N N . ASN A 1 92 ? 19.290 8.581 -33.225 1.00 92.44 92 ASN A N 1
ATOM 692 C CA . ASN A 1 92 ? 20.001 7.302 -33.213 1.00 92.44 92 ASN A CA 1
ATOM 693 C C . ASN A 1 92 ? 21.456 7.454 -32.745 1.00 92.44 92 ASN A C 1
ATOM 695 O O . ASN A 1 92 ? 22.229 8.234 -33.299 1.00 92.44 92 ASN A O 1
ATOM 699 N N . CYS A 1 93 ? 21.841 6.616 -31.787 1.00 90.62 93 CYS A N 1
ATOM 700 C CA . CYS A 1 93 ? 23.196 6.439 -31.292 1.00 90.62 93 CYS A CA 1
ATOM 701 C C . CYS A 1 93 ? 23.685 5.011 -31.590 1.00 90.62 93 CYS A C 1
ATOM 703 O O . CYS A 1 93 ? 22.977 4.024 -31.378 1.00 90.62 93 CYS A O 1
ATOM 705 N N . THR A 1 94 ? 24.936 4.892 -32.040 1.00 87.62 94 THR A N 1
ATOM 706 C CA . THR A 1 94 ? 25.582 3.595 -32.279 1.00 87.62 94 THR A CA 1
ATOM 707 C C . THR A 1 94 ? 26.288 3.106 -31.020 1.00 87.62 94 THR A C 1
ATOM 709 O O . THR A 1 94 ? 27.220 3.748 -30.541 1.00 87.62 94 THR A O 1
ATOM 712 N N . VAL A 1 95 ? 25.881 1.947 -30.507 1.00 85.44 95 VAL A N 1
ATOM 713 C CA . VAL A 1 95 ? 26.502 1.283 -29.353 1.00 85.44 95 VAL A CA 1
ATOM 714 C C . VAL A 1 95 ? 27.263 0.052 -29.827 1.00 85.44 95 VAL A C 1
ATOM 716 O O . VAL A 1 95 ? 26.758 -0.730 -30.633 1.00 85.44 95 VAL A O 1
ATOM 719 N N . ILE A 1 96 ? 28.481 -0.136 -29.320 1.00 82.62 96 ILE A N 1
ATOM 720 C CA . ILE A 1 96 ? 29.292 -1.318 -29.622 1.00 82.62 96 ILE A CA 1
ATOM 721 C C . ILE A 1 96 ? 29.094 -2.331 -28.498 1.00 82.62 96 ILE A C 1
ATOM 723 O O . ILE A 1 96 ? 29.414 -2.063 -27.340 1.00 82.62 96 ILE A O 1
ATOM 727 N N . VAL A 1 97 ? 28.582 -3.508 -28.839 1.00 79.12 97 VAL A N 1
ATOM 728 C CA . VAL A 1 97 ? 28.355 -4.612 -27.907 1.00 79.12 97 VAL A CA 1
ATOM 729 C C . VAL A 1 97 ? 29.451 -5.655 -28.095 1.00 79.12 97 VAL A C 1
ATOM 731 O O . VAL A 1 97 ? 29.648 -6.180 -29.193 1.00 79.12 97 VAL A O 1
ATOM 734 N N . TYR A 1 98 ? 30.151 -5.971 -27.010 1.00 74.12 98 TYR A N 1
ATOM 735 C CA . TYR A 1 98 ? 31.124 -7.052 -26.937 1.00 74.12 98 TYR A CA 1
ATOM 736 C C . TYR A 1 98 ? 30.442 -8.269 -26.298 1.00 74.12 98 TYR A C 1
ATOM 738 O O . TYR A 1 98 ? 30.232 -8.281 -25.078 1.00 74.12 98 TYR A O 1
ATOM 746 N N . PRO A 1 99 ? 30.051 -9.281 -27.092 1.00 63.69 99 PRO A N 1
ATOM 747 C CA . PRO A 1 99 ? 29.494 -10.510 -26.543 1.00 63.69 99 PRO A CA 1
ATOM 748 C C . PRO A 1 99 ? 30.570 -11.223 -25.722 1.00 63.69 99 PRO A C 1
ATOM 750 O O . PRO A 1 99 ? 31.700 -11.393 -26.188 1.00 63.69 99 PRO A O 1
ATOM 753 N N . VAL A 1 100 ? 30.246 -11.629 -24.494 1.00 58.19 100 VAL A N 1
ATOM 754 C CA . VAL A 1 100 ? 31.227 -12.311 -23.642 1.00 58.19 100 VAL A CA 1
ATOM 755 C C . VAL A 1 100 ? 31.415 -13.752 -24.101 1.00 58.19 100 VAL A C 1
ATOM 757 O O . VAL A 1 100 ? 30.515 -14.379 -24.664 1.00 58.19 100 VAL A O 1
ATOM 760 N N . ASN A 1 101 ? 32.636 -14.247 -23.881 1.00 51.06 101 ASN A N 1
ATOM 761 C CA . ASN A 1 101 ? 33.059 -15.619 -24.116 1.00 51.06 101 ASN A CA 1
ATOM 762 C C . ASN A 1 101 ? 31.972 -16.611 -23.695 1.00 51.06 101 ASN A C 1
ATOM 764 O O . ASN A 1 101 ? 31.443 -16.553 -22.582 1.00 51.06 101 ASN A O 1
ATOM 768 N N . ARG A 1 102 ? 31.691 -17.581 -24.565 1.00 51.19 102 ARG A N 1
ATOM 769 C CA . ARG A 1 102 ? 30.974 -18.779 -24.142 1.00 51.19 102 ARG A CA 1
ATOM 770 C C . ARG A 1 102 ? 31.727 -19.400 -22.959 1.00 51.19 102 ARG A C 1
ATOM 772 O O . ARG A 1 102 ? 32.957 -19.449 -22.958 1.00 51.19 102 ARG A O 1
ATOM 779 N N . LEU A 1 103 ? 30.985 -19.940 -21.990 1.00 46.69 103 LEU A N 1
ATOM 780 C CA . LEU A 1 103 ? 31.520 -20.732 -20.868 1.00 46.69 103 LEU A CA 1
ATOM 781 C C . LEU A 1 103 ? 32.427 -21.903 -21.322 1.00 46.69 103 LEU A C 1
ATOM 783 O O . LEU A 1 103 ? 33.120 -22.490 -20.499 1.00 46.69 103 LEU A O 1
ATOM 787 N N . ASP A 1 104 ? 32.416 -22.247 -22.616 1.00 49.47 104 ASP A N 1
ATOM 788 C CA . ASP A 1 104 ? 33.207 -23.307 -23.249 1.00 49.47 104 ASP A CA 1
ATOM 789 C C . ASP A 1 104 ? 34.595 -22.866 -23.769 1.00 49.47 104 ASP A C 1
ATOM 791 O O . ASP A 1 104 ? 35.331 -23.695 -24.305 1.00 49.47 104 ASP A O 1
ATOM 795 N N . GLY A 1 105 ? 34.971 -21.588 -23.626 1.00 46.72 105 GLY A N 1
ATOM 796 C CA . GLY A 1 105 ? 36.297 -21.081 -23.999 1.00 46.72 105 GLY A CA 1
ATOM 797 C C . GLY A 1 105 ? 36.560 -20.938 -25.505 1.00 46.72 105 GLY A C 1
ATOM 798 O O . GLY A 1 105 ? 37.706 -20.706 -25.890 1.00 46.72 105 GLY A O 1
ATOM 799 N N . ARG A 1 106 ? 35.547 -21.067 -26.379 1.00 46.75 106 ARG A N 1
ATOM 800 C CA . ARG A 1 106 ? 35.714 -20.844 -27.830 1.00 46.75 106 ARG A CA 1
ATOM 801 C C . ARG A 1 106 ? 35.636 -19.360 -28.218 1.00 46.75 106 ARG A C 1
ATOM 803 O O . ARG A 1 106 ? 34.981 -18.557 -27.560 1.00 46.75 106 ARG A O 1
ATOM 810 N N . GLN A 1 107 ? 36.347 -19.038 -29.302 1.00 48.34 107 GLN A N 1
ATOM 811 C CA . GLN A 1 107 ? 36.743 -17.700 -29.754 1.00 48.34 107 GLN A CA 1
ATOM 812 C C . GLN A 1 107 ? 35.584 -16.696 -29.931 1.00 48.34 107 GLN A C 1
ATOM 814 O O . GLN A 1 107 ? 34.479 -17.057 -30.338 1.00 48.34 107 GLN A O 1
ATOM 819 N N . GLN A 1 108 ? 35.899 -15.430 -29.633 1.00 56.09 108 GLN A N 1
ATOM 820 C CA . GLN A 1 108 ? 35.039 -14.241 -29.640 1.00 56.09 108 GLN A CA 1
ATOM 821 C C . GLN A 1 108 ? 34.203 -14.091 -30.918 1.00 56.09 108 GLN A C 1
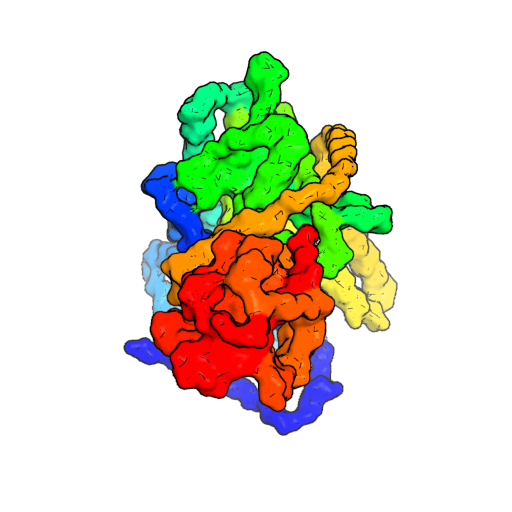ATOM 823 O O . GLN A 1 108 ? 34.730 -14.129 -32.029 1.00 56.09 108 GLN A O 1
ATOM 828 N N . SER A 1 109 ? 32.909 -13.809 -30.753 1.00 59.03 109 SER A N 1
ATOM 829 C CA . SER A 1 109 ? 32.140 -13.199 -31.844 1.00 59.03 109 SER A CA 1
ATOM 830 C C . SER A 1 109 ? 32.632 -11.757 -32.010 1.00 59.03 109 SER A C 1
ATOM 832 O O . SER A 1 109 ? 32.907 -11.092 -31.009 1.00 59.03 109 SER A O 1
ATOM 834 N N . ALA A 1 110 ? 32.763 -11.277 -33.249 1.00 71.31 110 ALA A N 1
ATOM 835 C CA . ALA A 1 110 ? 33.178 -9.900 -33.513 1.00 71.31 110 ALA A CA 1
ATOM 836 C C . ALA A 1 110 ? 32.261 -8.890 -32.784 1.00 71.31 110 ALA A C 1
ATOM 838 O O . ALA A 1 110 ? 31.070 -9.179 -32.616 1.00 71.31 110 ALA A O 1
ATOM 839 N N . PRO A 1 111 ? 32.782 -7.718 -32.365 1.00 78.00 111 PRO A N 1
ATOM 840 C CA . PRO A 1 111 ? 31.964 -6.663 -31.777 1.00 78.00 111 PRO A CA 1
ATOM 841 C C . PRO A 1 111 ? 30.783 -6.332 -32.690 1.00 78.00 111 PRO A C 1
ATOM 843 O O . PRO A 1 111 ? 30.957 -6.152 -33.897 1.00 78.00 111 PRO A O 1
ATOM 846 N N . GLN A 1 112 ? 29.586 -6.254 -32.119 1.00 80.88 112 GLN A N 1
ATOM 847 C CA . GLN A 1 112 ? 28.374 -5.934 -32.865 1.00 80.88 112 GLN A CA 1
ATOM 848 C C . GLN A 1 112 ? 28.032 -4.461 -32.680 1.00 80.88 112 GLN A C 1
ATOM 850 O O . GLN A 1 112 ? 28.013 -3.960 -31.557 1.00 80.88 112 GLN A O 1
ATOM 855 N N . GLN A 1 113 ? 27.754 -3.767 -33.780 1.00 85.38 113 GLN A N 1
ATOM 856 C CA . GLN A 1 113 ? 27.200 -2.419 -33.730 1.00 85.38 113 GLN A CA 1
ATOM 857 C C . GLN A 1 113 ? 25.680 -2.512 -33.678 1.00 85.38 113 GLN A C 1
ATOM 859 O O . GLN A 1 113 ? 25.060 -3.135 -34.540 1.00 85.38 113 GLN A O 1
ATOM 864 N N . VAL A 1 114 ? 25.089 -1.888 -32.668 1.00 84.44 114 VAL A N 1
ATOM 865 C CA . VAL A 1 114 ? 23.642 -1.832 -32.471 1.00 84.44 114 VAL A CA 1
ATOM 866 C C . VAL A 1 114 ? 23.217 -0.371 -32.525 1.00 84.44 114 VAL A C 1
ATOM 868 O O . VAL A 1 114 ? 23.804 0.472 -31.846 1.00 84.44 114 VAL A O 1
ATOM 871 N N . GLN A 1 115 ? 22.209 -0.071 -33.342 1.00 87.56 115 GLN A N 1
ATOM 872 C CA . GLN A 1 115 ? 21.562 1.239 -33.352 1.00 87.56 115 GLN A CA 1
ATOM 873 C C . GLN A 1 115 ? 20.428 1.245 -32.331 1.00 87.56 115 GLN A C 1
ATOM 875 O O . GLN A 1 115 ? 19.629 0.310 -32.280 1.00 87.56 115 GLN A O 1
ATOM 880 N N . MET A 1 116 ? 20.363 2.293 -31.522 1.00 89.19 116 MET A N 1
ATOM 881 C CA . MET A 1 116 ? 19.276 2.539 -30.573 1.00 89.19 116 MET A CA 1
ATOM 882 C C . MET A 1 116 ? 19.127 4.041 -30.345 1.00 89.19 116 MET A C 1
ATOM 884 O O . MET A 1 116 ? 19.991 4.811 -30.761 1.00 89.19 116 MET A O 1
ATOM 888 N N . THR A 1 117 ? 18.064 4.474 -29.669 1.00 92.06 117 THR A N 1
ATOM 889 C CA . THR A 1 117 ? 17.925 5.893 -29.323 1.00 92.06 117 THR A CA 1
ATOM 890 C C . THR A 1 117 ? 19.044 6.329 -28.378 1.00 92.06 117 THR A C 1
ATOM 892 O O . THR A 1 117 ? 19.510 5.553 -27.536 1.00 92.06 117 THR A O 1
ATOM 895 N N . CYS A 1 118 ? 19.478 7.581 -28.484 1.00 91.56 118 CYS A N 1
ATOM 896 C CA . CYS A 1 118 ? 20.477 8.141 -27.581 1.00 91.56 118 CYS A CA 1
ATOM 897 C C . CYS A 1 118 ? 19.990 8.140 -26.124 1.00 91.56 118 CYS A C 1
ATOM 899 O O . CYS A 1 118 ? 20.797 7.902 -25.225 1.00 91.56 118 CYS A O 1
ATOM 901 N N . ARG A 1 119 ? 18.672 8.275 -25.885 1.00 93.06 119 ARG A N 1
ATOM 902 C CA . ARG A 1 119 ? 18.044 8.020 -24.576 1.00 93.06 119 ARG A CA 1
ATOM 903 C C . ARG A 1 119 ? 18.375 6.619 -24.063 1.00 93.06 119 ARG A C 1
ATOM 905 O O . ARG A 1 119 ? 18.885 6.493 -22.953 1.00 93.06 119 ARG A O 1
ATOM 912 N N . GLN A 1 120 ? 18.114 5.578 -24.856 1.00 89.81 120 GLN A N 1
ATOM 913 C CA . GLN A 1 120 ? 18.351 4.192 -24.443 1.00 89.81 120 GLN A CA 1
ATOM 914 C C . GLN A 1 120 ? 19.839 3.924 -24.201 1.00 89.81 120 GLN A C 1
ATOM 916 O O . GLN A 1 120 ? 20.212 3.378 -23.164 1.00 89.81 120 GLN A O 1
ATOM 921 N N . ALA A 1 121 ? 20.694 4.367 -25.126 1.00 89.44 121 ALA A N 1
ATOM 922 C CA . ALA A 1 121 ? 22.140 4.213 -25.013 1.00 89.44 121 ALA A CA 1
ATOM 923 C C . ALA A 1 121 ? 22.703 4.904 -23.759 1.00 89.44 121 ALA A C 1
ATOM 925 O O . ALA A 1 121 ? 23.626 4.385 -23.134 1.00 89.44 121 ALA A O 1
ATOM 926 N N . HIS A 1 122 ? 22.139 6.051 -23.373 1.00 92.00 122 HIS A N 1
ATOM 927 C CA . HIS A 1 122 ? 22.538 6.774 -22.172 1.00 92.00 122 HIS A CA 1
ATOM 928 C C . HIS A 1 122 ? 22.036 6.112 -20.880 1.00 92.00 122 HIS A C 1
ATOM 930 O O . HIS A 1 122 ? 22.798 6.006 -19.923 1.00 92.00 122 HIS A O 1
ATOM 936 N N . LEU A 1 123 ? 20.797 5.609 -20.851 1.00 89.75 123 LEU A N 1
ATOM 937 C CA . LEU A 1 123 ? 20.265 4.860 -19.702 1.00 89.75 123 LEU A CA 1
ATOM 938 C C . LEU A 1 123 ? 21.046 3.565 -19.436 1.00 89.75 123 LEU A C 1
ATOM 940 O O . LEU A 1 123 ? 21.195 3.152 -18.289 1.00 89.75 123 LEU A O 1
ATOM 944 N N . GLU A 1 124 ? 21.555 2.934 -20.492 1.00 86.31 124 GLU A N 1
ATOM 945 C CA . GLU A 1 124 ? 22.315 1.681 -20.422 1.00 86.31 124 GLU A CA 1
ATOM 946 C C . GLU A 1 124 ? 23.831 1.889 -20.293 1.00 86.31 124 GLU A C 1
ATOM 948 O O . GLU A 1 124 ? 24.579 0.914 -20.213 1.00 86.31 124 GLU A O 1
ATOM 953 N N . LYS A 1 125 ? 24.289 3.148 -20.266 1.00 83.19 125 LYS A N 1
ATOM 954 C CA . LYS A 1 125 ? 25.704 3.540 -20.313 1.00 83.19 125 LYS A CA 1
ATOM 955 C C . LYS A 1 125 ? 26.555 2.880 -19.227 1.00 83.19 125 LYS A C 1
ATOM 957 O O . LYS A 1 125 ? 27.662 2.430 -19.510 1.00 83.19 125 LYS A O 1
ATOM 962 N N . ASP A 1 126 ? 26.019 2.814 -18.012 1.00 78.31 126 ASP A N 1
ATOM 963 C CA . ASP A 1 126 ? 26.734 2.343 -16.818 1.00 78.31 126 ASP A CA 1
ATOM 964 C C . ASP A 1 126 ? 26.350 0.906 -16.431 1.00 78.31 126 ASP A C 1
ATOM 966 O O . ASP A 1 126 ? 26.738 0.399 -15.377 1.00 78.31 126 ASP A O 1
ATOM 970 N N . VAL A 1 127 ? 25.580 0.223 -17.283 1.00 76.00 127 VAL A N 1
ATOM 971 C CA . VAL A 1 127 ? 25.173 -1.164 -17.057 1.00 76.00 127 VAL A CA 1
ATOM 972 C C . VAL A 1 127 ? 26.346 -2.079 -17.401 1.00 76.00 127 VAL A C 1
ATOM 974 O O . VAL A 1 127 ? 26.535 -2.501 -18.543 1.00 76.00 127 VAL A O 1
ATOM 977 N N . ALA A 1 128 ? 27.154 -2.390 -16.390 1.00 64.12 128 ALA A N 1
ATOM 978 C CA . ALA A 1 128 ? 28.231 -3.363 -16.497 1.00 64.12 128 ALA A CA 1
ATOM 979 C C . ALA A 1 128 ? 27.706 -4.784 -16.224 1.00 64.12 128 ALA A C 1
ATOM 981 O O . ALA A 1 128 ? 27.252 -5.106 -15.124 1.00 64.12 128 ALA A O 1
ATOM 982 N N . GLY A 1 129 ? 27.789 -5.653 -17.232 1.00 60.31 129 GLY A N 1
ATOM 983 C CA . GLY A 1 129 ? 27.438 -7.066 -17.120 1.00 60.31 129 GLY A CA 1
ATOM 984 C C . GLY A 1 129 ? 28.640 -7.975 -17.323 1.00 60.31 129 GLY A C 1
ATOM 985 O O . GLY A 1 129 ? 29.474 -7.728 -18.192 1.00 60.31 129 GLY A O 1
ATOM 986 N N . TRP A 1 130 ? 28.697 -9.084 -16.583 1.00 53.84 130 TRP A N 1
ATOM 987 C CA . TRP A 1 130 ? 29.694 -10.128 -16.846 1.00 53.84 130 TRP A CA 1
ATOM 988 C C . TRP A 1 130 ? 29.465 -10.851 -18.177 1.00 53.84 130 TRP A C 1
ATOM 990 O O . TRP A 1 130 ? 30.395 -11.459 -18.683 1.00 53.84 130 TRP A O 1
ATOM 1000 N N . VAL A 1 131 ? 28.261 -10.772 -18.763 1.00 53.72 131 VAL A N 1
ATOM 1001 C CA . VAL A 1 131 ? 27.874 -11.489 -20.000 1.00 53.72 131 VAL A CA 1
ATOM 1002 C C . VAL A 1 131 ? 27.909 -10.601 -21.257 1.00 53.72 131 VAL A C 1
ATOM 1004 O O . VAL A 1 131 ? 27.954 -11.103 -22.381 1.00 53.72 131 VAL A O 1
ATOM 1007 N N . ALA A 1 132 ? 27.945 -9.278 -21.099 1.00 61.19 132 ALA A N 1
ATOM 1008 C CA . ALA A 1 132 ? 28.110 -8.344 -22.208 1.00 61.19 132 ALA A CA 1
ATOM 1009 C C . ALA A 1 132 ? 28.764 -7.057 -21.707 1.00 61.19 132 ALA A C 1
ATOM 1011 O O . ALA A 1 132 ? 28.210 -6.372 -20.847 1.00 61.19 132 ALA A O 1
ATOM 1012 N N . GLN A 1 133 ? 29.918 -6.711 -22.276 1.00 67.00 133 GLN A N 1
ATOM 1013 C CA . GLN A 1 133 ? 30.470 -5.368 -22.127 1.00 67.00 133 GLN A CA 1
ATOM 1014 C C . GLN A 1 133 ? 29.931 -4.506 -23.260 1.00 67.00 133 GLN A C 1
ATOM 1016 O O . GLN A 1 133 ? 29.895 -4.930 -24.416 1.00 67.00 133 GLN A O 1
ATOM 1021 N N . ARG A 1 134 ? 29.506 -3.288 -22.946 1.00 73.06 134 ARG A N 1
ATOM 1022 C CA . ARG A 1 134 ? 29.096 -2.316 -23.954 1.00 73.06 134 ARG A CA 1
ATOM 1023 C C . ARG A 1 134 ? 30.047 -1.143 -23.922 1.00 73.06 134 ARG A C 1
ATOM 1025 O O . ARG A 1 134 ? 30.395 -0.649 -22.854 1.00 73.06 134 ARG A O 1
ATOM 1032 N N . ARG A 1 135 ? 30.455 -0.698 -25.104 1.00 75.38 135 ARG A N 1
ATOM 1033 C CA . ARG A 1 135 ? 31.109 0.589 -25.266 1.00 75.38 135 ARG A CA 1
ATOM 1034 C C . ARG A 1 135 ? 30.093 1.561 -25.831 1.00 75.38 135 ARG A C 1
ATOM 1036 O O . ARG A 1 135 ? 29.482 1.338 -26.877 1.00 75.38 135 ARG A O 1
ATOM 1043 N N . VAL A 1 136 ? 29.903 2.603 -25.048 1.00 72.25 136 VAL A N 1
ATOM 1044 C CA . VAL A 1 136 ? 28.948 3.677 -25.263 1.00 72.25 136 VAL A CA 1
ATOM 1045 C C . VAL A 1 136 ? 29.317 4.418 -26.547 1.00 72.25 136 VAL A C 1
ATOM 1047 O O . VAL A 1 136 ? 30.492 4.474 -26.917 1.00 72.25 136 VAL A O 1
ATOM 1050 N N . ALA A 1 137 ? 28.321 4.980 -27.231 1.00 75.12 137 ALA A N 1
ATOM 1051 C CA . ALA A 1 137 ? 28.557 5.864 -28.365 1.00 75.12 137 ALA A CA 1
ATOM 1052 C C . ALA A 1 137 ? 29.523 6.998 -27.960 1.00 75.12 137 ALA A C 1
ATOM 1054 O O . ALA A 1 137 ? 29.300 7.601 -26.906 1.00 75.12 137 ALA A O 1
ATOM 1055 N N . PRO A 1 138 ? 30.530 7.354 -28.784 1.00 79.50 138 PRO A N 1
ATOM 1056 C CA . PRO A 1 138 ? 31.446 8.460 -28.484 1.00 79.50 138 PRO A CA 1
ATOM 1057 C C . PRO A 1 138 ? 30.727 9.780 -28.176 1.00 79.50 138 PRO A C 1
ATOM 1059 O O . PRO A 1 138 ? 31.166 10.543 -27.327 1.00 79.50 138 PRO A O 1
ATOM 1062 N N . ALA A 1 139 ? 29.567 10.016 -28.801 1.00 80.06 139 ALA A N 1
ATOM 1063 C CA . ALA A 1 139 ? 28.728 11.189 -28.551 1.00 80.06 139 ALA A CA 1
ATOM 1064 C C . ALA A 1 139 ? 28.205 11.291 -27.102 1.00 80.06 139 ALA A C 1
ATOM 1066 O O . ALA A 1 139 ? 27.820 12.368 -26.666 1.00 80.06 139 ALA A O 1
ATOM 1067 N N . LEU A 1 140 ? 28.182 10.185 -26.355 1.00 85.88 140 LEU A N 1
ATOM 1068 C CA . LEU A 1 140 ? 27.736 10.136 -24.961 1.00 85.88 140 LEU A CA 1
ATOM 1069 C C . LEU A 1 140 ? 28.910 10.129 -23.967 1.00 85.88 140 LEU A C 1
ATOM 1071 O O . LEU A 1 140 ? 28.691 10.096 -22.749 1.00 85.88 140 LEU A O 1
ATOM 1075 N N . GLU A 1 141 ? 30.158 10.130 -24.448 1.00 85.12 141 GLU A N 1
ATOM 1076 C CA . GLU A 1 141 ? 31.338 10.280 -23.594 1.00 85.12 141 GLU A CA 1
ATOM 1077 C C . GLU A 1 141 ? 31.320 11.666 -22.922 1.00 85.12 141 GLU A C 1
ATOM 1079 O O . GLU A 1 141 ? 30.950 12.670 -23.522 1.00 85.12 141 GLU A O 1
ATOM 1084 N N . GLY A 1 142 ? 31.647 11.724 -21.628 1.00 86.56 142 GLY A N 1
ATOM 1085 C CA . GLY A 1 142 ? 31.616 12.970 -20.844 1.00 86.56 142 GLY A CA 1
ATOM 1086 C C . GLY A 1 142 ? 30.241 13.409 -20.314 1.00 86.56 142 GLY A C 1
ATOM 1087 O O . GLY A 1 142 ? 30.190 14.246 -19.415 1.00 86.56 142 GLY A O 1
ATOM 1088 N N . ILE A 1 143 ? 29.130 12.823 -20.779 1.00 93.00 143 ILE A N 1
ATOM 1089 C CA . ILE A 1 143 ? 27.805 13.054 -20.173 1.00 93.00 143 ILE A CA 1
ATOM 1090 C C . ILE A 1 143 ? 27.715 12.293 -18.842 1.00 93.00 143 ILE A C 1
ATOM 1092 O O . ILE A 1 143 ? 28.085 11.117 -18.775 1.00 93.00 143 ILE A O 1
ATOM 1096 N N . ALA A 1 144 ? 27.253 12.966 -17.785 1.00 92.94 144 ALA A N 1
ATOM 1097 C CA . ALA A 1 144 ? 27.099 12.379 -16.452 1.00 92.94 144 ALA A CA 1
ATOM 1098 C C . ALA A 1 144 ? 26.121 11.194 -16.458 1.00 92.94 144 ALA A C 1
ATOM 1100 O O . ALA A 1 144 ? 25.149 11.212 -17.204 1.00 92.94 144 ALA A O 1
ATOM 1101 N N . SER A 1 145 ? 26.347 10.206 -15.589 1.00 90.81 145 SER A N 1
ATOM 1102 C CA . SER A 1 145 ? 25.461 9.048 -15.448 1.00 90.81 145 SER A CA 1
ATOM 1103 C C . SER A 1 145 ? 24.031 9.470 -15.101 1.00 90.81 145 SER A C 1
ATOM 1105 O O . SER A 1 145 ? 23.788 10.098 -14.066 1.00 90.81 145 SER A O 1
ATOM 1107 N N . ALA A 1 146 ? 23.057 9.069 -15.926 1.00 91.12 146 ALA A N 1
ATOM 1108 C CA . ALA A 1 146 ? 21.643 9.254 -15.601 1.00 91.12 146 ALA A CA 1
ATOM 1109 C C . ALA A 1 146 ? 21.269 8.555 -14.284 1.00 91.12 146 ALA A C 1
ATOM 1111 O O . ALA A 1 146 ? 20.438 9.071 -13.537 1.00 91.12 146 ALA A O 1
ATOM 1112 N N . LYS A 1 147 ? 21.898 7.409 -13.988 1.00 88.31 147 LYS A N 1
ATOM 1113 C CA . LYS A 1 147 ? 21.669 6.649 -12.760 1.00 88.31 147 LYS A CA 1
ATOM 1114 C C . LYS A 1 147 ? 22.189 7.390 -11.530 1.00 88.31 147 LYS A C 1
ATOM 1116 O O . LYS A 1 147 ? 21.421 7.596 -10.600 1.00 88.31 147 LYS A O 1
ATOM 1121 N N . GLU A 1 148 ? 23.441 7.842 -11.533 1.00 88.19 148 GLU A N 1
ATOM 1122 C CA . GLU A 1 148 ? 24.009 8.557 -10.378 1.00 88.19 148 GLU A CA 1
ATOM 1123 C C . GLU A 1 148 ? 23.273 9.873 -10.093 1.00 88.19 148 GLU A C 1
ATOM 1125 O O . GLU A 1 148 ? 23.038 10.230 -8.935 1.00 88.19 148 GLU A O 1
ATOM 1130 N N . VAL A 1 149 ? 22.891 10.606 -11.147 1.00 88.94 149 VAL A N 1
ATOM 1131 C CA . VAL A 1 149 ? 22.130 11.856 -11.010 1.00 88.94 149 VAL A CA 1
ATOM 1132 C C . VAL A 1 149 ? 20.717 11.578 -10.493 1.00 88.94 149 VAL A C 1
ATOM 1134 O O . VAL A 1 149 ? 20.245 12.316 -9.627 1.00 88.94 149 VAL A O 1
ATOM 1137 N N . PHE A 1 150 ? 20.062 10.513 -10.967 1.00 90.94 150 PHE A N 1
ATOM 1138 C CA . PHE A 1 150 ? 18.784 10.052 -10.423 1.00 90.94 150 PHE A CA 1
ATOM 1139 C C . PHE A 1 150 ? 18.913 9.657 -8.950 1.00 90.94 150 PHE A C 1
ATOM 1141 O O . PHE A 1 150 ? 18.161 10.178 -8.139 1.00 90.94 150 PHE A O 1
ATOM 1148 N N . ASP A 1 151 ? 19.882 8.816 -8.582 1.00 85.75 151 ASP A N 1
ATOM 1149 C CA . ASP A 1 151 ? 20.054 8.329 -7.208 1.00 85.75 151 ASP A CA 1
ATOM 1150 C C . ASP A 1 151 ? 20.296 9.492 -6.231 1.00 85.75 151 ASP A C 1
ATOM 1152 O O . ASP A 1 151 ? 19.699 9.553 -5.154 1.00 85.75 151 ASP A O 1
ATOM 1156 N N . ARG A 1 152 ? 21.112 10.479 -6.628 1.00 85.81 152 ARG A N 1
ATOM 1157 C CA . ARG A 1 152 ? 21.309 11.707 -5.847 1.00 85.81 152 ARG A CA 1
ATOM 1158 C C . ARG A 1 152 ? 20.030 12.536 -5.748 1.00 85.81 152 ARG A C 1
ATOM 1160 O O . ARG A 1 152 ? 19.700 13.002 -4.661 1.00 85.81 152 ARG A O 1
ATOM 1167 N N . GLY A 1 153 ? 19.336 12.739 -6.868 1.00 85.25 153 GLY A N 1
ATOM 1168 C CA . GLY A 1 153 ? 18.092 13.505 -6.919 1.00 85.25 153 GLY A CA 1
ATOM 1169 C C . GLY A 1 153 ? 16.986 12.871 -6.079 1.00 85.25 153 GLY A C 1
ATOM 1170 O O . GLY A 1 153 ? 16.321 13.570 -5.327 1.00 85.25 153 GLY A O 1
ATOM 1171 N N . PHE A 1 154 ? 16.846 11.550 -6.144 1.00 85.44 154 PHE A N 1
ATOM 1172 C CA . PHE A 1 154 ? 15.880 10.779 -5.370 1.00 85.44 154 PHE A CA 1
ATOM 1173 C C . PHE A 1 154 ? 16.169 10.870 -3.868 1.00 85.44 154 PHE A C 1
ATOM 1175 O O . PHE A 1 154 ? 15.269 11.160 -3.091 1.00 85.44 154 PHE A O 1
ATOM 1182 N N . ASN A 1 155 ? 17.429 10.732 -3.443 1.00 82.81 155 ASN A N 1
ATOM 1183 C CA . ASN A 1 155 ? 17.792 10.889 -2.030 1.00 82.81 155 ASN A CA 1
ATOM 1184 C C . ASN A 1 155 ? 17.555 12.316 -1.508 1.00 82.81 155 ASN A C 1
ATOM 1186 O O . ASN A 1 155 ? 17.111 12.499 -0.376 1.00 82.81 155 ASN A O 1
ATOM 1190 N N . LEU A 1 156 ? 17.836 13.339 -2.323 1.00 83.69 156 LEU A N 1
ATOM 1191 C CA . LEU A 1 156 ? 17.494 14.723 -1.982 1.00 83.69 156 LEU A CA 1
ATOM 1192 C C . LEU A 1 156 ? 15.977 14.907 -1.869 1.00 83.69 156 LEU A C 1
ATOM 1194 O O . LEU A 1 156 ? 15.520 15.573 -0.942 1.00 83.69 156 LEU A O 1
ATOM 1198 N N . HIS A 1 157 ? 15.216 14.275 -2.764 1.00 85.94 157 HIS A N 1
ATOM 1199 C CA . HIS A 1 157 ? 13.757 14.276 -2.737 1.00 85.94 157 HIS A CA 1
ATOM 1200 C C . HIS A 1 157 ? 13.203 13.622 -1.469 1.00 85.94 157 HIS A C 1
ATOM 1202 O O . HIS A 1 157 ? 12.335 14.208 -0.834 1.00 85.94 157 HIS A O 1
ATOM 1208 N N . LEU A 1 158 ? 13.753 12.482 -1.029 1.00 84.12 158 LEU A N 1
ATOM 1209 C CA . LEU A 1 158 ? 13.387 11.845 0.246 1.00 84.12 158 LEU A CA 1
ATOM 1210 C C . LEU A 1 158 ? 13.601 12.789 1.441 1.00 84.12 158 LEU A C 1
ATOM 1212 O O . LEU A 1 158 ? 12.744 12.884 2.320 1.00 84.12 158 LEU A O 1
ATOM 1216 N N . ASN A 1 159 ? 14.722 13.515 1.470 1.00 83.69 159 ASN A N 1
ATOM 1217 C CA . ASN A 1 159 ? 15.023 14.455 2.553 1.00 83.69 159 ASN A CA 1
ATOM 1218 C C . ASN A 1 159 ? 14.073 15.659 2.547 1.00 83.69 159 ASN A C 1
ATOM 1220 O O . ASN A 1 159 ? 13.520 16.003 3.588 1.00 83.69 159 ASN A O 1
ATOM 1224 N N . TYR A 1 160 ? 13.859 16.272 1.378 1.00 85.94 160 TYR A N 1
ATOM 1225 C CA . TYR A 1 160 ? 12.906 17.372 1.215 1.00 85.94 160 TYR A CA 1
ATOM 1226 C C . TYR A 1 160 ? 11.494 16.944 1.627 1.00 85.94 160 TYR A C 1
ATOM 1228 O O . TYR A 1 160 ? 10.834 17.627 2.409 1.00 85.94 160 TYR A O 1
ATOM 1236 N N . SER A 1 161 ? 11.090 15.758 1.170 1.00 86.50 161 SER A N 1
ATOM 1237 C CA . SER A 1 161 ? 9.808 15.146 1.495 1.00 86.50 161 SER A CA 1
ATOM 1238 C C . SER A 1 161 ? 9.651 14.956 3.001 1.00 86.50 161 SER A C 1
ATOM 1240 O O . SER A 1 161 ? 8.658 15.373 3.587 1.00 86.50 161 SER A O 1
ATOM 1242 N N . THR A 1 162 ? 10.680 14.416 3.657 1.00 87.75 162 THR A N 1
ATOM 1243 C CA . THR A 1 162 ? 10.697 14.220 5.114 1.00 87.75 162 THR A CA 1
ATOM 1244 C C . THR A 1 162 ? 10.485 15.535 5.860 1.00 87.75 162 THR A C 1
ATOM 1246 O O . THR A 1 162 ? 9.666 15.590 6.774 1.00 87.75 162 THR A O 1
ATOM 1249 N N . SER A 1 163 ? 11.174 16.606 5.457 1.00 87.12 163 SER A N 1
ATOM 1250 C CA . SER A 1 163 ? 11.019 17.923 6.084 1.00 87.12 163 SER A CA 1
ATOM 1251 C C . SER A 1 163 ? 9.625 18.523 5.880 1.00 87.12 163 SER A C 1
ATOM 1253 O O . SER A 1 163 ? 9.090 19.131 6.804 1.00 87.12 163 SER A O 1
ATOM 1255 N N . ALA A 1 164 ? 9.022 18.347 4.702 1.00 86.94 164 ALA A N 1
ATOM 1256 C CA . ALA A 1 164 ? 7.670 18.832 4.430 1.00 86.94 164 ALA A CA 1
ATOM 1257 C C . ALA A 1 164 ? 6.620 18.099 5.284 1.00 86.94 164 ALA A C 1
ATOM 1259 O O . ALA A 1 164 ? 5.824 18.759 5.949 1.00 86.94 164 ALA A O 1
ATOM 1260 N N . ILE A 1 165 ? 6.687 16.763 5.361 1.00 88.44 165 ILE A N 1
ATOM 1261 C CA . ILE A 1 165 ? 5.819 15.959 6.239 1.00 88.44 165 ILE A CA 1
ATOM 1262 C C . ILE A 1 165 ? 6.005 16.350 7.710 1.00 88.44 165 ILE A C 1
ATOM 1264 O O . ILE A 1 165 ? 5.026 16.514 8.437 1.00 88.44 165 ILE A O 1
ATOM 1268 N N . ALA A 1 166 ? 7.254 16.510 8.159 1.00 91.44 166 ALA A N 1
ATOM 1269 C CA . ALA A 1 166 ? 7.549 16.893 9.535 1.00 91.44 166 ALA A CA 1
ATOM 1270 C C . ALA A 1 166 ? 6.904 18.237 9.898 1.00 91.44 166 ALA A C 1
ATOM 1272 O O . ALA A 1 166 ? 6.284 18.342 10.952 1.00 91.44 166 ALA A O 1
ATOM 1273 N N . ARG A 1 167 ? 6.968 19.233 9.004 1.00 90.44 167 ARG A N 1
ATOM 1274 C CA . ARG A 1 167 ? 6.321 20.536 9.208 1.00 90.44 167 ARG A CA 1
ATOM 1275 C C . ARG A 1 167 ? 4.801 20.411 9.352 1.00 90.44 167 ARG A C 1
ATOM 1277 O O . ARG A 1 167 ? 4.251 20.971 10.295 1.00 90.44 167 ARG A O 1
ATOM 1284 N N . THR A 1 168 ? 4.144 19.645 8.479 1.00 89.62 168 THR A N 1
ATOM 1285 C CA . THR A 1 168 ? 2.693 19.395 8.569 1.00 89.62 168 THR A CA 1
ATOM 1286 C C . THR A 1 168 ? 2.323 18.732 9.899 1.00 89.62 168 THR A C 1
ATOM 1288 O O . THR A 1 168 ? 1.369 19.133 10.562 1.00 89.62 168 THR A O 1
ATOM 1291 N N . LEU A 1 169 ? 3.112 17.753 10.352 1.00 91.62 169 LEU A N 1
ATOM 1292 C CA . LEU A 1 169 ? 2.889 17.102 11.645 1.00 91.62 169 LEU A CA 1
ATOM 1293 C C . LEU A 1 169 ? 3.122 18.053 12.827 1.00 91.62 169 LEU A C 1
ATOM 1295 O O . LEU A 1 169 ? 2.344 18.038 13.778 1.00 91.62 169 LEU A O 1
ATOM 1299 N N . GLU A 1 170 ? 4.162 18.889 12.789 1.00 93.25 170 GLU A N 1
ATOM 1300 C CA . GLU A 1 170 ? 4.404 19.906 13.819 1.00 93.25 170 GLU A CA 1
ATOM 1301 C C . GLU A 1 170 ? 3.234 20.884 13.948 1.00 93.25 170 GLU A C 1
ATOM 1303 O O . GLU A 1 170 ? 2.857 21.239 15.064 1.00 93.25 170 GLU A O 1
ATOM 1308 N N . GLU A 1 171 ? 2.657 21.320 12.828 1.00 90.69 171 GLU A N 1
ATOM 1309 C CA . GLU A 1 171 ? 1.464 22.171 12.805 1.00 90.69 171 GLU A CA 1
ATOM 1310 C C . GLU A 1 171 ? 0.265 21.449 13.437 1.00 90.69 171 GLU A C 1
ATOM 1312 O O . GLU A 1 171 ? -0.336 21.981 14.373 1.00 90.69 171 GLU A O 1
ATOM 1317 N N . ALA A 1 172 ? 0.013 20.191 13.062 1.00 90.69 172 ALA A N 1
ATOM 1318 C CA . ALA A 1 172 ? -1.059 19.379 13.641 1.00 90.69 172 ALA A CA 1
ATOM 1319 C C . ALA A 1 172 ? -0.904 19.146 15.162 1.00 90.69 172 ALA A C 1
ATOM 1321 O O . ALA A 1 172 ? -1.892 19.103 15.900 1.00 90.69 172 ALA A O 1
ATOM 1322 N N . TYR A 1 173 ? 0.328 19.013 15.669 1.00 92.75 173 TYR A N 1
ATOM 1323 C CA . TYR A 1 173 ? 0.590 18.935 17.113 1.00 92.75 173 TYR A CA 1
ATOM 1324 C C . TYR A 1 173 ? 0.401 20.285 17.822 1.00 92.75 173 TYR A C 1
ATOM 1326 O O . TYR A 1 173 ? -0.153 20.323 18.926 1.00 92.75 173 TYR A O 1
ATOM 1334 N N . LYS A 1 174 ? 0.801 21.399 17.191 1.00 91.06 174 LYS A N 1
ATOM 1335 C CA . LYS A 1 174 ? 0.592 22.757 17.727 1.00 91.06 174 LYS A CA 1
ATOM 1336 C C . LYS A 1 174 ? -0.889 23.099 17.848 1.00 91.06 174 LYS A C 1
ATOM 1338 O O . LYS A 1 174 ? -1.288 23.649 18.870 1.00 91.06 174 LYS A O 1
ATOM 1343 N N . GLU A 1 175 ? -1.714 22.725 16.872 1.00 90.75 175 GLU A N 1
ATOM 1344 C CA . GLU A 1 175 ? -3.174 22.914 16.925 1.00 90.75 175 GLU A CA 1
ATOM 1345 C C . GLU A 1 175 ? -3.826 22.196 18.114 1.00 90.75 175 GLU A C 1
ATOM 1347 O O . GLU A 1 175 ? -4.852 22.632 18.640 1.00 90.75 175 GLU A O 1
ATOM 1352 N N . LYS A 1 176 ? -3.200 21.116 18.590 1.00 89.69 176 LYS A N 1
ATOM 1353 C CA . LYS A 1 176 ? -3.616 20.377 19.788 1.00 89.69 176 LYS A CA 1
ATOM 1354 C C . LYS A 1 176 ? -2.996 20.901 21.082 1.00 89.69 176 LYS A C 1
ATOM 1356 O O . LYS A 1 176 ? -3.217 20.306 22.133 1.00 89.69 176 LYS A O 1
ATOM 1361 N N . ASN A 1 177 ? -2.257 22.009 21.029 1.00 92.12 177 ASN A N 1
ATOM 1362 C CA . ASN A 1 177 ? -1.523 22.592 22.154 1.00 92.12 177 ASN A CA 1
ATOM 1363 C C . ASN A 1 177 ? -0.515 21.622 22.798 1.00 92.12 177 ASN A C 1
ATOM 1365 O O . ASN A 1 177 ? -0.314 21.648 24.013 1.00 92.12 177 ASN A O 1
ATOM 1369 N N . VAL A 1 178 ? 0.121 20.761 21.997 1.00 92.44 178 VAL A N 1
ATOM 1370 C CA . VAL A 1 178 ? 1.174 19.857 22.476 1.00 92.44 178 VAL A CA 1
ATOM 1371 C C . VAL A 1 178 ? 2.535 20.526 22.294 1.00 92.44 178 VAL A C 1
ATOM 1373 O O . VAL A 1 178 ? 2.887 20.944 21.191 1.00 92.44 178 VAL A O 1
ATOM 1376 N N . ASP A 1 179 ? 3.311 20.633 23.374 1.00 93.06 179 ASP A N 1
ATOM 1377 C CA . ASP A 1 179 ? 4.643 21.242 23.330 1.00 93.06 179 ASP A CA 1
ATOM 1378 C C . ASP A 1 179 ? 5.628 20.340 22.570 1.00 93.06 179 ASP A C 1
ATOM 1380 O O . ASP A 1 179 ? 5.837 19.180 22.934 1.00 93.06 179 ASP A O 1
ATOM 1384 N N . LEU A 1 180 ? 6.272 20.893 21.537 1.00 94.25 180 LEU A N 1
ATOM 1385 C CA . LEU A 1 180 ? 7.280 20.209 20.725 1.00 94.25 180 LEU A CA 1
ATOM 1386 C C . LEU A 1 180 ? 8.535 19.794 21.516 1.00 94.25 180 LEU A C 1
ATOM 1388 O O . LEU A 1 180 ? 9.303 18.958 21.038 1.00 94.25 180 LEU A O 1
ATOM 1392 N N . GLN A 1 181 ? 8.747 20.349 22.711 1.00 95.19 181 GLN A N 1
ATOM 1393 C CA . GLN A 1 181 ? 9.829 19.960 23.620 1.00 95.19 181 GLN A CA 1
ATOM 1394 C C . GLN A 1 181 ? 9.442 18.830 24.588 1.00 95.19 181 GLN A C 1
ATOM 1396 O O . GLN A 1 181 ? 10.276 18.397 25.384 1.00 95.19 181 GLN A O 1
ATOM 1401 N N . SER A 1 182 ? 8.205 18.327 24.523 1.00 93.38 182 SER A N 1
ATOM 1402 C CA . SER A 1 182 ? 7.735 17.245 25.397 1.00 93.38 182 SER A CA 1
ATOM 1403 C C . SER A 1 182 ? 8.517 15.950 25.175 1.00 93.38 182 SER A C 1
ATOM 1405 O O . SER A 1 182 ? 8.806 15.578 24.032 1.00 93.38 182 SER A O 1
ATOM 1407 N N . ASP A 1 183 ? 8.802 15.228 26.263 1.00 94.31 183 ASP A N 1
ATOM 1408 C CA . ASP A 1 183 ? 9.439 13.910 26.197 1.00 94.31 183 ASP A CA 1
ATOM 1409 C C . ASP A 1 183 ? 8.517 12.923 25.481 1.00 94.31 183 ASP A C 1
ATOM 1411 O O . ASP A 1 183 ? 7.364 12.718 25.869 1.00 94.31 183 ASP A O 1
ATOM 1415 N N . THR A 1 184 ? 9.026 12.336 24.408 1.00 95.00 184 THR A N 1
ATOM 1416 C CA . THR A 1 184 ? 8.247 11.563 23.455 1.00 95.00 184 THR A CA 1
ATOM 1417 C C . THR A 1 184 ? 8.930 10.245 23.143 1.00 95.00 184 THR A C 1
ATOM 1419 O O . THR A 1 184 ? 10.138 10.148 22.921 1.00 95.00 184 THR A O 1
ATOM 1422 N N . SER A 1 185 ? 8.118 9.195 23.093 1.00 93.12 185 SER A N 1
ATOM 1423 C CA . SER A 1 185 ? 8.514 7.880 22.602 1.00 93.12 185 SER A CA 1
ATOM 1424 C C . SER A 1 185 ? 7.722 7.522 21.353 1.00 93.12 185 SER A C 1
ATOM 1426 O O . SER A 1 185 ? 6.516 7.753 21.284 1.00 93.12 185 SER A O 1
ATOM 1428 N N . ILE A 1 186 ? 8.390 6.908 20.383 1.00 90.62 186 ILE A N 1
ATOM 1429 C CA . ILE A 1 186 ? 7.757 6.343 19.194 1.00 90.62 186 ILE A CA 1
ATOM 1430 C C . ILE A 1 186 ? 7.427 4.886 19.486 1.00 90.62 186 ILE A C 1
ATOM 1432 O O . ILE A 1 186 ? 8.293 4.102 19.884 1.00 90.62 186 ILE A O 1
ATOM 1436 N N . LEU A 1 187 ? 6.179 4.520 19.247 1.00 89.12 187 LEU A N 1
ATOM 1437 C CA . LEU A 1 187 ? 5.647 3.178 19.368 1.00 89.12 187 LEU A CA 1
ATOM 1438 C C . LEU A 1 187 ? 5.248 2.664 17.974 1.00 89.12 187 LEU A C 1
ATOM 1440 O O . LEU A 1 187 ? 4.735 3.405 17.132 1.00 89.12 187 LEU A O 1
ATOM 1444 N N . SER A 1 188 ? 5.481 1.378 17.731 1.00 84.31 188 SER A N 1
ATOM 1445 C CA . SER A 1 188 ? 5.023 0.645 16.552 1.00 84.31 188 SER A CA 1
ATOM 1446 C C . SER A 1 188 ? 3.978 -0.373 16.976 1.00 84.31 188 SER A C 1
ATOM 1448 O O . SER A 1 188 ? 3.998 -0.891 18.092 1.00 84.31 188 SER A O 1
ATOM 1450 N N . ILE A 1 189 ? 3.050 -0.652 16.073 1.00 84.06 189 ILE A N 1
ATOM 1451 C CA . ILE A 1 189 ? 1.996 -1.630 16.288 1.00 84.06 189 ILE A CA 1
ATOM 1452 C C . ILE A 1 189 ? 2.401 -2.882 15.532 1.00 84.06 189 ILE A C 1
ATOM 1454 O O . ILE A 1 189 ? 2.387 -2.905 14.309 1.00 84.06 189 ILE A O 1
ATOM 1458 N N . CYS A 1 190 ? 2.762 -3.927 16.253 1.00 82.31 190 CYS A N 1
ATOM 1459 C CA . CYS A 1 190 ? 3.088 -5.224 15.698 1.00 82.31 190 CYS A CA 1
ATOM 1460 C C . CYS A 1 190 ? 1.970 -6.220 15.962 1.00 82.31 190 CYS A C 1
ATOM 1462 O O . CYS A 1 190 ? 1.145 -6.063 16.860 1.00 82.31 190 CYS A O 1
ATOM 1464 N N . VAL A 1 191 ? 1.938 -7.272 15.161 1.00 73.81 191 VAL A N 1
ATOM 1465 C CA . VAL A 1 191 ? 0.989 -8.359 15.321 1.00 73.81 191 VAL A CA 1
ATOM 1466 C C . VAL A 1 191 ? 1.772 -9.645 15.440 1.00 73.81 191 VAL A C 1
ATOM 1468 O O . VAL A 1 191 ? 2.676 -9.903 14.650 1.00 73.81 191 VAL A O 1
ATOM 1471 N N . SER A 1 192 ? 1.468 -10.439 16.456 1.00 70.94 192 SER A N 1
ATOM 1472 C CA . SER A 1 192 ? 2.173 -11.684 16.757 1.00 70.94 192 SER A CA 1
ATOM 1473 C C . SER A 1 192 ? 1.201 -12.852 16.876 1.00 70.94 192 SER A C 1
ATOM 1475 O O . SER A 1 192 ? 0.011 -12.666 17.142 1.00 70.94 192 SER A O 1
ATOM 1477 N N . ARG A 1 193 ? 1.705 -14.074 16.677 1.00 66.19 193 ARG A N 1
ATOM 1478 C CA . ARG A 1 193 ? 0.923 -15.298 16.893 1.00 66.19 193 ARG A CA 1
ATOM 1479 C C . ARG A 1 193 ? 0.812 -15.607 18.380 1.00 66.19 193 ARG A C 1
ATOM 1481 O O . ARG A 1 193 ? 1.807 -15.574 19.103 1.00 66.19 193 ARG A O 1
ATOM 1488 N N . LYS A 1 194 ? -0.394 -15.987 18.814 1.00 57.69 194 LYS A N 1
ATOM 1489 C CA . LYS A 1 194 ? -0.676 -16.409 20.198 1.00 57.69 194 LYS A CA 1
ATOM 1490 C C . LYS A 1 194 ? -0.208 -17.843 20.516 1.00 57.69 194 LYS A C 1
ATOM 1492 O O . LYS A 1 194 ? -0.312 -18.271 21.662 1.00 57.69 194 LYS A O 1
ATOM 1497 N N . ASP A 1 195 ? 0.277 -18.598 19.528 1.00 55.12 195 ASP A N 1
ATOM 1498 C CA . ASP A 1 195 ? 0.693 -19.999 19.695 1.00 55.12 195 ASP A CA 1
ATOM 1499 C C . ASP A 1 195 ? 1.870 -20.122 20.687 1.00 55.12 195 ASP A C 1
ATOM 1501 O O . ASP A 1 195 ? 2.915 -19.533 20.431 1.00 55.12 195 ASP A O 1
ATOM 1505 N N . PRO A 1 196 ? 1.767 -20.892 21.787 1.00 49.66 196 PRO A N 1
ATOM 1506 C CA . PRO A 1 196 ? 2.835 -21.042 22.778 1.00 49.66 196 PRO A CA 1
ATOM 1507 C C . PRO A 1 196 ? 4.155 -21.621 22.236 1.00 49.66 196 PRO A C 1
ATOM 1509 O O . PRO A 1 196 ? 5.192 -21.382 22.853 1.00 49.66 196 PRO A O 1
ATOM 1512 N N . MET A 1 197 ? 4.165 -22.334 21.099 1.00 45.66 197 MET A N 1
ATOM 1513 C CA . MET A 1 197 ? 5.412 -22.790 20.456 1.00 45.66 197 MET A CA 1
ATOM 1514 C C . MET A 1 197 ? 6.061 -21.730 19.549 1.00 45.66 197 MET A C 1
ATOM 1516 O O . MET A 1 197 ? 7.255 -21.825 19.266 1.00 45.66 197 MET A O 1
ATOM 1520 N N . LEU A 1 198 ? 5.303 -20.717 19.113 1.00 44.94 198 LEU A N 1
ATOM 1521 C CA . LEU A 1 198 ? 5.756 -19.609 18.251 1.00 44.94 198 LEU A CA 1
ATOM 1522 C C . LEU A 1 198 ? 5.562 -18.226 18.905 1.00 44.94 198 LEU A C 1
ATOM 1524 O O . LEU A 1 198 ? 5.696 -17.193 18.243 1.00 44.94 198 LEU A O 1
ATOM 1528 N N . ALA A 1 199 ? 5.251 -18.202 20.202 1.00 41.88 199 ALA A N 1
ATOM 1529 C CA . ALA A 1 199 ? 4.879 -17.007 20.942 1.00 41.88 199 ALA A CA 1
ATOM 1530 C C . ALA A 1 199 ? 6.031 -15.999 20.913 1.00 41.88 199 ALA A C 1
ATOM 1532 O O . ALA A 1 199 ? 7.134 -16.275 21.387 1.00 41.88 199 ALA A O 1
ATOM 1533 N N . GLY A 1 200 ? 5.759 -14.819 20.354 1.00 44.19 200 GLY A N 1
ATOM 1534 C CA . GLY A 1 200 ? 6.726 -13.726 20.243 1.00 44.19 200 GLY A CA 1
ATOM 1535 C C . GLY A 1 200 ? 7.431 -13.600 18.890 1.00 44.19 200 GLY A C 1
ATOM 1536 O O . GLY A 1 200 ? 8.276 -12.719 18.751 1.00 44.19 200 GLY A O 1
ATOM 1537 N N . ALA A 1 201 ? 7.100 -14.420 17.886 1.00 40.25 201 ALA A N 1
ATOM 1538 C CA . ALA A 1 201 ? 7.479 -14.122 16.506 1.00 40.25 201 ALA A CA 1
ATOM 1539 C C . ALA A 1 201 ? 6.475 -13.110 15.906 1.00 40.25 201 ALA A C 1
ATOM 1541 O O . ALA A 1 201 ? 5.293 -13.450 15.773 1.00 40.25 201 ALA A O 1
ATOM 1542 N N . PRO A 1 202 ? 6.892 -11.872 15.575 1.00 48.88 202 PRO A N 1
ATOM 1543 C CA . PRO A 1 202 ? 6.019 -10.929 14.887 1.00 48.88 202 PRO A CA 1
ATOM 1544 C C . PRO A 1 202 ? 5.665 -11.480 13.499 1.00 48.88 202 PRO A C 1
ATOM 1546 O O . PRO A 1 202 ? 6.542 -11.908 12.750 1.00 48.88 202 PRO A O 1
ATOM 1549 N N . VAL A 1 203 ? 4.371 -11.488 13.184 1.00 56.69 203 VAL A N 1
ATOM 1550 C CA . VAL A 1 203 ? 3.807 -11.812 11.863 1.00 56.69 203 VAL A CA 1
ATOM 1551 C C . VAL A 1 203 ? 3.977 -10.624 10.919 1.00 56.69 203 VAL A C 1
ATOM 1553 O O . VAL A 1 203 ? 4.231 -10.808 9.735 1.00 56.69 203 VAL A O 1
ATOM 1556 N N . GLY A 1 204 ? 3.890 -9.407 11.458 1.00 66.19 204 GLY A N 1
ATOM 1557 C CA . GLY A 1 204 ? 4.129 -8.159 10.741 1.00 66.19 204 GLY A CA 1
ATOM 1558 C C . GLY A 1 204 ? 3.949 -6.959 11.666 1.00 66.19 204 GLY A C 1
ATOM 1559 O O . GLY A 1 204 ? 3.270 -7.065 12.690 1.00 66.19 204 GLY A O 1
ATOM 1560 N N . CYS A 1 205 ? 4.563 -5.830 11.323 1.00 71.19 205 CYS A N 1
ATOM 1561 C CA . CYS A 1 205 ? 4.349 -4.561 12.014 1.00 71.19 205 CYS A CA 1
ATOM 1562 C C . CYS A 1 205 ? 3.650 -3.565 11.088 1.00 71.19 205 CYS A C 1
ATOM 1564 O O . CYS A 1 205 ? 3.642 -3.725 9.872 1.00 71.19 205 CYS A O 1
ATOM 1566 N N . GLY A 1 206 ? 2.969 -2.592 11.677 1.00 69.25 206 GLY A N 1
ATOM 1567 C CA . GLY A 1 206 ? 2.319 -1.512 10.962 1.00 69.25 206 GLY A CA 1
ATOM 1568 C C . GLY A 1 206 ? 3.379 -0.555 10.436 1.00 69.25 206 GLY A C 1
ATOM 1569 O O . GLY A 1 206 ? 4.258 -0.130 11.189 1.00 69.25 206 GLY A O 1
ATOM 1570 N N . HIS A 1 207 ? 3.283 -0.247 9.147 1.00 69.19 207 HIS A N 1
ATOM 1571 C CA . HIS A 1 207 ? 4.210 0.618 8.409 1.00 69.19 207 HIS A CA 1
ATOM 1572 C C . HIS A 1 207 ? 3.520 1.889 7.889 1.00 69.19 207 HIS A C 1
ATOM 1574 O O . HIS A 1 207 ? 4.167 2.787 7.376 1.00 69.19 207 HIS A O 1
ATOM 1580 N N . LEU A 1 208 ? 2.187 1.980 7.988 1.00 64.62 208 LEU A N 1
ATOM 1581 C CA . LEU A 1 208 ? 1.449 3.144 7.483 1.00 64.62 208 LEU A CA 1
ATOM 1582 C C . LEU A 1 208 ? 1.265 4.248 8.522 1.00 64.62 208 LEU A C 1
ATOM 1584 O O . LEU A 1 208 ? 1.083 5.398 8.147 1.00 64.62 208 LEU A O 1
ATOM 1588 N N . GLY A 1 209 ? 1.299 3.913 9.809 1.00 70.75 209 GLY A N 1
ATOM 1589 C CA . GLY A 1 209 ? 1.061 4.860 10.889 1.00 70.75 209 GLY A CA 1
ATOM 1590 C C . GLY A 1 209 ? 1.959 4.579 12.084 1.00 70.75 209 GLY A C 1
ATOM 1591 O O . GLY A 1 209 ? 2.416 3.452 12.300 1.00 70.75 209 GLY A O 1
ATOM 1592 N N . HIS A 1 210 ? 2.195 5.616 12.879 1.00 83.06 210 HIS A N 1
ATOM 1593 C CA . HIS A 1 210 ? 3.017 5.547 14.083 1.00 83.06 210 HIS A CA 1
ATOM 1594 C C . HIS A 1 210 ? 2.220 6.027 15.288 1.00 83.06 210 HIS A C 1
ATOM 1596 O O . HIS A 1 210 ? 1.323 6.856 15.160 1.00 83.06 210 HIS A O 1
ATOM 1602 N N . LEU A 1 211 ? 2.559 5.511 16.464 1.00 90.69 211 LEU A N 1
ATOM 1603 C CA . LEU A 1 211 ? 2.029 6.006 17.725 1.00 90.69 211 LEU A CA 1
ATOM 1604 C C . LEU A 1 211 ? 3.118 6.809 18.429 1.00 90.69 211 LEU A C 1
ATOM 1606 O O . LEU A 1 211 ? 4.247 6.345 18.570 1.00 90.69 211 LEU A O 1
ATOM 1610 N N . HIS A 1 212 ? 2.793 8.005 18.889 1.00 94.31 212 HIS A N 1
ATOM 1611 C CA . HIS A 1 212 ? 3.629 8.792 19.785 1.00 94.31 212 HIS A CA 1
ATOM 1612 C C . HIS A 1 212 ? 3.045 8.713 21.182 1.00 94.31 212 HIS A C 1
ATOM 1614 O O . HIS A 1 212 ? 1.858 8.950 21.378 1.00 94.31 212 HIS A O 1
ATOM 1620 N N . ARG A 1 213 ? 3.883 8.389 22.160 1.00 94.25 213 ARG A N 1
ATOM 1621 C CA . ARG A 1 213 ? 3.570 8.570 23.573 1.00 94.25 213 ARG A CA 1
ATOM 1622 C C . ARG A 1 213 ? 4.296 9.820 24.039 1.00 94.25 213 ARG A C 1
ATOM 1624 O O . ARG A 1 213 ? 5.517 9.791 24.166 1.00 94.25 213 ARG A O 1
ATOM 1631 N N . VAL A 1 214 ? 3.540 10.882 24.267 1.00 93.81 214 VAL A N 1
ATOM 1632 C CA . VAL A 1 214 ? 4.024 12.203 24.662 1.00 93.81 214 VAL A CA 1
ATOM 1633 C C . VAL A 1 214 ? 3.753 12.389 26.147 1.00 93.81 214 VAL A C 1
ATOM 1635 O O . VAL A 1 214 ? 2.626 12.211 26.599 1.00 93.81 214 VAL A O 1
ATOM 1638 N N . THR A 1 215 ? 4.777 12.716 26.924 1.00 90.19 215 THR A N 1
ATOM 1639 C CA . THR A 1 215 ? 4.650 12.940 28.364 1.00 90.19 215 THR A CA 1
ATOM 1640 C C . THR A 1 215 ? 4.639 14.435 28.637 1.00 90.19 215 THR A C 1
ATOM 1642 O O . THR A 1 215 ? 5.671 15.098 28.532 1.00 90.19 215 THR A O 1
ATOM 1645 N N . THR A 1 216 ? 3.479 14.959 29.032 1.00 77.88 216 THR A N 1
ATOM 1646 C CA . THR A 1 216 ? 3.290 16.381 29.339 1.00 77.88 216 THR A CA 1
ATOM 1647 C C . THR A 1 216 ? 2.913 16.505 30.809 1.00 77.88 216 THR A C 1
ATOM 1649 O O . THR A 1 216 ? 1.961 15.879 31.272 1.00 77.88 216 THR A O 1
ATOM 1652 N N . THR A 1 217 ? 3.671 17.284 31.587 1.00 69.62 217 THR A N 1
ATOM 1653 C CA . THR A 1 217 ? 3.350 17.576 33.004 1.00 69.62 217 THR A CA 1
ATOM 1654 C C . THR A 1 217 ? 3.095 16.340 33.892 1.00 69.62 217 THR A C 1
ATOM 1656 O O . THR A 1 217 ? 2.341 16.408 34.855 1.00 69.62 217 THR A O 1
ATOM 1659 N N . GLY A 1 218 ? 3.740 15.207 33.589 1.00 69.44 218 GLY A N 1
ATOM 1660 C CA . GLY A 1 218 ? 3.663 13.973 34.382 1.00 69.44 218 GLY A CA 1
ATOM 1661 C C . GLY A 1 218 ? 2.602 12.959 33.937 1.00 69.44 218 GLY A C 1
ATOM 1662 O O . GLY A 1 218 ? 2.645 11.824 34.407 1.00 69.44 218 GLY A O 1
ATOM 1663 N N . GLU A 1 219 ? 1.719 13.309 32.998 1.00 80.38 219 GLU A N 1
ATOM 1664 C CA . GLU A 1 219 ? 0.775 12.368 32.385 1.00 80.38 219 GLU A CA 1
ATOM 1665 C C . GLU A 1 219 ? 1.192 12.039 30.948 1.00 80.38 219 GLU A C 1
ATOM 1667 O O . GLU A 1 219 ? 1.588 12.909 30.171 1.00 80.38 219 GLU A O 1
ATOM 1672 N N . ALA A 1 220 ? 1.133 10.753 30.598 1.00 86.75 220 ALA A N 1
ATOM 1673 C CA . ALA A 1 220 ? 1.433 10.287 29.251 1.00 86.75 220 ALA A CA 1
ATOM 1674 C C . ALA A 1 220 ? 0.160 10.293 28.401 1.00 86.75 220 ALA A C 1
ATOM 1676 O O . ALA A 1 220 ? -0.836 9.664 28.758 1.00 86.75 220 ALA A O 1
ATOM 1677 N N . GLN A 1 221 ? 0.228 10.968 27.260 1.00 92.38 221 GLN A N 1
ATOM 1678 C CA . GLN A 1 221 ? -0.813 11.012 26.249 1.00 92.38 221 GLN A CA 1
ATOM 1679 C C . GLN A 1 221 ? -0.356 10.296 24.981 1.00 92.38 221 GLN A C 1
ATOM 1681 O O . GLN A 1 221 ? 0.802 10.410 24.576 1.00 92.38 221 GLN A O 1
ATOM 1686 N N . HIS A 1 222 ? -1.260 9.558 24.347 1.00 93.81 222 HIS A N 1
ATOM 1687 C CA . HIS A 1 222 ? -0.971 8.854 23.106 1.00 93.81 222 HIS A CA 1
ATOM 1688 C C . HIS A 1 222 ? -1.589 9.569 21.906 1.00 93.81 222 HIS A C 1
ATOM 1690 O O . HIS A 1 222 ? -2.740 10.010 21.935 1.00 93.81 222 HIS A O 1
ATOM 1696 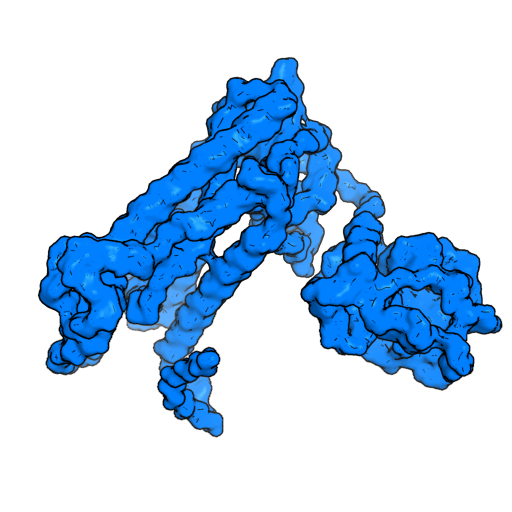N N . TYR A 1 223 ? -0.817 9.633 20.827 1.00 94.06 223 TYR A N 1
ATOM 1697 C CA . TYR A 1 223 ? -1.201 10.244 19.566 1.00 94.06 223 TYR A CA 1
ATOM 1698 C C . TYR A 1 223 ? -0.906 9.284 18.416 1.00 94.06 223 TYR A C 1
ATOM 1700 O O . TYR A 1 223 ? 0.202 8.767 18.305 1.00 94.06 223 TYR A O 1
ATOM 1708 N N . ALA A 1 224 ? -1.887 9.029 17.558 1.00 91.69 224 ALA A N 1
ATOM 1709 C CA . ALA A 1 224 ? -1.696 8.301 16.313 1.00 91.69 224 ALA A CA 1
ATOM 1710 C C . ALA A 1 224 ? -1.403 9.281 15.177 1.00 91.69 224 ALA A C 1
ATOM 1712 O O . ALA A 1 224 ? -2.162 10.228 14.974 1.00 91.69 224 ALA A O 1
ATOM 1713 N N . ILE A 1 225 ? -0.332 9.018 14.429 1.00 89.19 225 ILE A N 1
ATOM 1714 C CA . ILE A 1 225 ? -0.063 9.644 13.137 1.00 89.19 225 ILE A CA 1
ATOM 1715 C C . ILE A 1 225 ? -0.706 8.782 12.061 1.00 89.19 225 ILE A C 1
ATOM 1717 O O . ILE A 1 225 ? -0.365 7.604 11.918 1.00 89.19 225 ILE A O 1
ATOM 1721 N N . VAL A 1 226 ? -1.628 9.382 11.321 1.00 80.81 226 VAL A N 1
ATOM 1722 C CA . VAL A 1 226 ? -2.529 8.697 10.404 1.00 80.81 226 VAL A CA 1
ATOM 1723 C C . VAL A 1 226 ? -2.510 9.413 9.046 1.00 80.81 226 VAL A C 1
ATOM 1725 O O . VAL A 1 226 ? -3.316 10.313 8.813 1.00 80.81 226 VAL A O 1
ATOM 1728 N N . PRO A 1 227 ? -1.609 9.027 8.122 1.00 67.75 227 PRO A N 1
ATOM 1729 C CA . PRO A 1 227 ? -1.396 9.754 6.865 1.00 67.75 227 PRO A CA 1
ATOM 1730 C C . PRO A 1 227 ? -2.577 9.770 5.897 1.00 67.75 227 PRO A C 1
ATOM 1732 O O . PRO A 1 227 ? -2.601 10.556 4.957 1.00 67.75 227 PRO A O 1
ATOM 1735 N N . ASN A 1 228 ? -3.552 8.889 6.113 1.00 65.75 228 ASN A N 1
ATOM 1736 C CA . ASN A 1 228 ? -4.722 8.711 5.263 1.00 65.75 228 ASN A CA 1
ATOM 1737 C C . ASN A 1 228 ? -6.003 9.337 5.843 1.00 65.75 228 ASN A C 1
ATOM 1739 O O . ASN A 1 228 ? -7.098 8.971 5.417 1.00 65.75 228 ASN A O 1
ATOM 1743 N N . GLN A 1 229 ? -5.893 10.232 6.827 1.00 68.75 229 GLN A N 1
ATOM 1744 C CA . GLN A 1 229 ? -7.028 10.920 7.445 1.00 68.75 229 GLN A CA 1
ATOM 1745 C C . GLN A 1 229 ? -6.775 12.425 7.506 1.00 68.75 229 GLN A C 1
ATOM 1747 O O . GLN A 1 229 ? -5.646 12.856 7.694 1.00 68.75 229 GLN A O 1
ATOM 1752 N N . CYS A 1 230 ? -7.850 13.214 7.431 1.00 64.38 230 CYS A N 1
ATOM 1753 C CA . CYS A 1 230 ? -7.767 14.682 7.442 1.00 64.38 230 CYS A CA 1
ATOM 1754 C C . CYS A 1 230 ? -7.462 15.273 8.823 1.00 64.38 230 CYS A C 1
ATOM 1756 O O . CYS A 1 230 ? -7.311 16.476 8.956 1.00 64.38 230 CYS A O 1
ATOM 1758 N N . ASN A 1 231 ? -7.442 14.418 9.846 1.00 66.75 231 ASN A N 1
ATOM 1759 C CA . ASN A 1 231 ? -6.845 14.705 11.137 1.00 66.75 231 ASN A CA 1
ATOM 1760 C C . ASN A 1 231 ? -5.598 13.824 11.222 1.00 66.75 231 ASN A C 1
ATOM 1762 O O . ASN A 1 231 ? -5.679 12.681 11.683 1.00 66.75 231 ASN A O 1
ATOM 1766 N N . GLU A 1 232 ? -4.481 14.345 10.725 1.00 76.19 232 GLU A N 1
ATOM 1767 C CA . GLU A 1 232 ? -3.194 13.659 10.569 1.00 76.19 232 GLU A CA 1
ATOM 1768 C C . GLU A 1 232 ? -2.659 13.134 11.896 1.00 76.19 232 GLU A C 1
ATOM 1770 O O . GLU A 1 232 ? -1.999 12.098 11.953 1.00 76.19 232 GLU A O 1
ATOM 1775 N N . VAL A 1 233 ? -2.949 13.871 12.966 1.00 88.44 233 VAL A N 1
ATOM 1776 C CA . VAL A 1 233 ? -2.620 13.525 14.341 1.00 88.44 233 VAL A CA 1
ATOM 1777 C C . VAL A 1 233 ? -3.928 13.362 15.104 1.00 88.44 233 VAL A C 1
ATOM 1779 O O . VAL A 1 233 ? -4.779 14.258 15.125 1.00 88.44 233 VAL A O 1
ATOM 1782 N N . GLN A 1 234 ? -4.106 12.223 15.764 1.00 89.38 234 GLN A N 1
ATOM 1783 C CA . GLN A 1 234 ? -5.313 11.915 16.532 1.00 89.38 234 GLN A CA 1
ATOM 1784 C C . GLN A 1 234 ? -4.940 11.511 17.947 1.00 89.38 234 GLN A C 1
ATOM 1786 O O . GLN A 1 234 ? -4.091 10.647 18.135 1.00 89.38 234 GLN A O 1
ATOM 1791 N N . SER A 1 235 ? -5.584 12.113 18.943 1.00 90.12 235 SER A N 1
ATOM 1792 C CA . SER A 1 235 ? -5.485 11.626 20.318 1.00 90.12 235 SER A CA 1
ATOM 1793 C C . SER A 1 235 ? -6.138 10.249 20.400 1.00 90.12 235 SER A C 1
ATOM 1795 O O . SER A 1 235 ? -7.245 10.057 19.893 1.00 90.12 235 SER A O 1
ATOM 1797 N N . VAL A 1 236 ? -5.457 9.299 21.031 1.00 91.75 236 VAL A N 1
ATOM 1798 C CA . VAL A 1 236 ? -5.955 7.933 21.232 1.00 91.75 236 VAL A CA 1
ATOM 1799 C C . VAL A 1 236 ? -6.009 7.608 22.728 1.00 91.75 236 VAL A C 1
ATOM 1801 O O . VAL A 1 236 ? -5.425 8.348 23.525 1.00 91.75 236 VAL A O 1
ATOM 1804 N N . PRO A 1 237 ? -6.731 6.549 23.143 1.00 91.12 237 PRO A N 1
ATOM 1805 C CA . PRO A 1 237 ? -6.847 6.209 24.556 1.00 91.12 237 PRO A CA 1
ATOM 1806 C C . PRO A 1 237 ? -5.485 6.004 25.229 1.00 91.12 237 PRO A C 1
ATOM 1808 O O . PRO A 1 237 ? -4.556 5.458 24.632 1.00 91.12 237 PRO A O 1
ATOM 1811 N N . ASN A 1 238 ? -5.379 6.445 26.484 1.00 87.25 238 ASN A N 1
ATOM 1812 C CA . ASN A 1 238 ? -4.164 6.290 27.288 1.00 87.25 238 ASN A CA 1
ATOM 1813 C C . ASN A 1 238 ? -4.138 4.987 28.080 1.00 87.25 238 ASN A C 1
ATOM 1815 O O . ASN A 1 238 ? -3.055 4.498 28.409 1.00 87.25 238 ASN A O 1
ATOM 1819 N N . ASP A 1 239 ? -5.318 4.448 28.389 1.00 86.75 239 ASP A N 1
ATOM 1820 C CA . ASP A 1 239 ? -5.438 3.136 28.996 1.00 86.75 239 ASP A CA 1
ATOM 1821 C C . ASP A 1 239 ? -4.949 2.062 28.003 1.00 86.75 239 ASP A C 1
ATOM 1823 O O . ASP A 1 239 ? -5.375 2.068 26.843 1.00 86.75 239 ASP A O 1
ATOM 1827 N N . PRO A 1 240 ? -4.038 1.156 28.405 1.00 81.00 240 PRO A N 1
ATOM 1828 C CA . PRO A 1 240 ? -3.489 0.147 27.506 1.00 81.00 240 PRO A CA 1
ATOM 1829 C C . PRO A 1 240 ? -4.537 -0.778 26.878 1.00 81.00 240 PRO A C 1
ATOM 1831 O O . PRO A 1 240 ? -4.360 -1.179 25.726 1.00 81.00 240 PRO A O 1
ATOM 1834 N N . ASP A 1 241 ? -5.606 -1.122 27.598 1.00 78.38 241 ASP A N 1
ATOM 1835 C CA . ASP A 1 241 ? -6.633 -2.037 27.100 1.00 78.38 241 ASP A CA 1
ATOM 1836 C C . ASP A 1 241 ? -7.529 -1.321 26.087 1.00 78.38 241 ASP A C 1
ATOM 1838 O O . ASP A 1 241 ? -7.741 -1.824 24.977 1.00 78.38 241 ASP A O 1
ATOM 1842 N N . GLU A 1 242 ? -7.951 -0.096 26.408 1.00 83.50 242 GLU A N 1
ATOM 1843 C CA . GLU A 1 242 ? -8.702 0.756 25.482 1.00 83.50 242 GLU A CA 1
ATOM 1844 C C . GLU A 1 242 ? -7.890 1.114 24.231 1.00 83.50 242 GLU A C 1
ATOM 1846 O O . GLU A 1 242 ? -8.435 1.140 23.125 1.00 83.50 242 GLU A O 1
ATOM 1851 N N . LEU A 1 243 ? -6.580 1.351 24.368 1.00 83.00 243 LEU A N 1
ATOM 1852 C CA . LEU A 1 243 ? -5.683 1.620 23.244 1.00 83.00 243 LEU A CA 1
ATOM 1853 C C . LEU A 1 243 ? -5.621 0.419 22.300 1.00 83.00 243 LEU A C 1
ATOM 1855 O O . LEU A 1 243 ? -5.719 0.573 21.083 1.00 83.00 243 LEU A O 1
ATOM 1859 N N . ILE A 1 244 ? -5.474 -0.787 22.847 1.00 81.38 244 ILE A N 1
ATOM 1860 C CA . ILE A 1 244 ? -5.441 -2.016 22.054 1.00 81.38 244 ILE A CA 1
ATOM 1861 C C . ILE A 1 244 ? -6.772 -2.235 21.331 1.00 81.38 244 ILE A C 1
ATOM 1863 O O . ILE A 1 244 ? -6.770 -2.606 20.154 1.00 81.38 244 ILE A O 1
ATOM 1867 N N . ASP A 1 245 ? -7.902 -1.991 21.988 1.00 78.06 245 ASP A N 1
ATOM 1868 C CA . ASP A 1 245 ? -9.214 -2.112 21.353 1.00 78.06 245 ASP A CA 1
ATOM 1869 C C . ASP A 1 245 ? -9.433 -1.042 20.279 1.00 78.06 245 ASP A C 1
ATOM 1871 O O . ASP A 1 245 ? -9.904 -1.356 19.181 1.00 78.06 245 ASP A O 1
ATOM 1875 N N . TRP A 1 246 ? -8.976 0.188 20.519 1.00 85.25 246 TRP A N 1
ATOM 1876 C CA . TRP A 1 246 ? -8.960 1.239 19.508 1.00 85.25 246 TRP A CA 1
ATOM 1877 C C . TRP A 1 246 ? -8.102 0.844 18.297 1.00 85.25 246 TRP A C 1
ATOM 1879 O O . TRP A 1 246 ? -8.554 0.992 17.160 1.00 85.25 246 TRP A O 1
ATOM 1889 N N . ILE A 1 247 ? -6.913 0.266 18.504 1.00 82.94 247 ILE A N 1
ATOM 1890 C CA . ILE A 1 247 ? -6.045 -0.220 17.418 1.00 82.94 247 ILE A CA 1
ATOM 1891 C C . ILE A 1 247 ? -6.731 -1.337 16.630 1.00 82.94 247 ILE A C 1
ATOM 1893 O O . ILE A 1 247 ? -6.687 -1.328 15.403 1.00 82.94 247 ILE A O 1
ATOM 1897 N N . LYS A 1 248 ? -7.393 -2.294 17.292 1.00 78.38 248 LYS A N 1
ATOM 1898 C CA . LYS A 1 248 ? -8.133 -3.363 16.597 1.00 78.38 248 LYS A CA 1
ATOM 1899 C C . LYS A 1 248 ? -9.261 -2.807 15.733 1.00 78.38 248 LYS A C 1
ATOM 1901 O O . LYS A 1 248 ? -9.504 -3.332 14.652 1.00 78.38 248 LYS A O 1
ATOM 1906 N N . ILE A 1 249 ? -9.944 -1.755 16.182 1.00 75.38 249 ILE A N 1
ATOM 1907 C CA . ILE A 1 249 ? -11.008 -1.094 15.408 1.00 75.38 249 ILE A CA 1
ATOM 1908 C C . ILE A 1 249 ? -10.419 -0.318 14.221 1.00 75.38 249 ILE A C 1
ATOM 1910 O O . ILE A 1 249 ? -11.018 -0.280 13.143 1.00 75.38 249 ILE A O 1
ATOM 1914 N N . ASN A 1 250 ? -9.234 0.263 14.406 1.00 80.31 250 ASN A N 1
ATOM 1915 C CA . ASN A 1 250 ? -8.589 1.179 13.470 1.00 80.31 250 ASN A CA 1
ATOM 1916 C C . ASN A 1 250 ? -7.337 0.588 12.803 1.00 80.31 250 ASN A C 1
ATOM 1918 O O . ASN A 1 250 ? -6.457 1.318 12.359 1.00 80.31 250 ASN A O 1
ATOM 1922 N N . TRP A 1 251 ? -7.245 -0.738 12.694 1.00 78.12 251 TRP A N 1
ATOM 1923 C CA . TRP A 1 251 ? -6.038 -1.416 12.203 1.00 78.12 251 TRP A CA 1
ATOM 1924 C C . TRP A 1 251 ? -5.668 -0.989 10.769 1.00 78.12 251 TRP A C 1
ATOM 1926 O O . TRP A 1 251 ? -4.492 -0.871 10.434 1.00 78.12 251 TRP A O 1
ATOM 1936 N N . HIS A 1 252 ? -6.668 -0.673 9.944 1.00 72.69 252 HIS A N 1
ATOM 1937 C CA . HIS A 1 252 ? -6.508 -0.166 8.578 1.00 72.69 252 HIS A CA 1
ATOM 1938 C C . HIS A 1 252 ? -5.724 1.159 8.490 1.00 72.69 252 HIS A C 1
ATOM 1940 O O . HIS A 1 252 ? -5.261 1.525 7.415 1.00 72.69 252 HIS A O 1
ATOM 1946 N N . LEU A 1 253 ? -5.557 1.877 9.606 1.00 76.44 253 LEU A N 1
ATOM 1947 C CA . LEU A 1 253 ? -4.719 3.077 9.684 1.00 76.44 253 LEU A CA 1
ATOM 1948 C C . LEU A 1 253 ? -3.219 2.745 9.745 1.00 76.44 253 LEU A C 1
ATOM 1950 O O . LEU A 1 253 ? -2.386 3.588 9.435 1.00 76.44 253 LEU A O 1
ATOM 1954 N N . PHE A 1 254 ? -2.866 1.518 10.139 1.00 76.94 254 PHE A N 1
ATOM 1955 C CA . PHE A 1 254 ? -1.485 1.111 10.409 1.00 76.94 254 PHE A CA 1
ATOM 1956 C C . PHE A 1 254 ? -0.970 0.029 9.453 1.00 76.94 254 PHE A C 1
ATOM 1958 O O . PHE A 1 254 ? 0.240 -0.064 9.233 1.00 76.94 254 PHE A O 1
ATOM 1965 N N . PHE A 1 255 ? -1.861 -0.767 8.853 1.00 73.94 255 PHE A N 1
ATOM 1966 C CA . PHE A 1 255 ? -1.511 -1.894 7.983 1.00 73.94 255 PHE A CA 1
ATOM 1967 C C . PHE A 1 255 ? -2.137 -1.759 6.589 1.00 73.94 255 PHE A C 1
ATOM 1969 O O . PHE A 1 255 ? -3.302 -1.392 6.464 1.00 73.94 255 PHE A O 1
ATOM 1976 N N . ARG A 1 256 ? -1.371 -2.116 5.544 1.00 61.81 256 ARG A N 1
ATOM 1977 C CA . ARG A 1 256 ? -1.812 -2.084 4.130 1.00 61.81 256 ARG A CA 1
ATOM 1978 C C . ARG A 1 256 ? -2.842 -3.156 3.782 1.00 61.81 256 ARG A C 1
ATOM 1980 O O . ARG A 1 256 ? -3.714 -2.919 2.960 1.00 61.81 256 ARG A O 1
ATOM 1987 N N . ALA A 1 257 ? -2.733 -4.332 4.391 1.00 57.50 257 ALA A N 1
ATOM 1988 C CA . ALA A 1 257 ? -3.602 -5.468 4.116 1.00 57.50 257 ALA A CA 1
ATOM 1989 C C . ALA A 1 257 ? -4.345 -5.890 5.387 1.00 57.50 257 ALA A C 1
ATOM 1991 O O . ALA A 1 257 ? -3.770 -5.778 6.476 1.00 57.50 257 ALA A O 1
ATOM 1992 N N . PRO A 1 258 ? -5.581 -6.416 5.268 1.00 56.25 258 PRO A N 1
ATOM 1993 C CA . PRO A 1 258 ? -6.251 -7.073 6.381 1.00 56.25 258 PRO A CA 1
ATOM 1994 C C . PRO A 1 258 ? -5.330 -8.092 7.024 1.00 56.25 258 PRO A C 1
ATOM 1996 O O . PRO A 1 258 ? -4.718 -8.921 6.351 1.00 56.25 258 PRO A O 1
ATOM 1999 N N . LEU A 1 259 ? -5.226 -7.986 8.349 1.00 55.47 259 LEU A N 1
ATOM 2000 C CA . LEU A 1 259 ? -4.509 -8.921 9.201 1.00 55.47 259 LEU A CA 1
ATOM 2001 C C . LEU A 1 259 ? -5.224 -10.273 9.143 1.00 55.47 259 LEU A C 1
ATOM 2003 O O . LEU A 1 259 ? -6.063 -10.603 9.977 1.00 55.47 259 LEU A O 1
ATOM 2007 N N . ILE A 1 260 ? -4.923 -11.034 8.098 1.00 51.84 260 ILE A N 1
ATOM 2008 C CA . ILE A 1 260 ? -5.439 -12.372 7.862 1.00 51.84 260 ILE A CA 1
ATOM 2009 C C . ILE A 1 260 ? -4.340 -13.338 8.294 1.00 51.84 260 ILE A C 1
ATOM 2011 O O . ILE A 1 260 ? -3.369 -13.530 7.567 1.00 51.84 260 ILE A O 1
ATOM 2015 N N . ASP A 1 261 ? -4.499 -13.979 9.453 1.00 47.75 261 ASP A N 1
ATOM 2016 C CA . ASP A 1 261 ? -3.714 -15.174 9.768 1.00 47.75 261 ASP A CA 1
ATOM 2017 C C . ASP A 1 261 ? -4.567 -16.419 9.501 1.00 47.75 261 ASP A C 1
ATOM 2019 O O . ASP A 1 261 ? -5.580 -16.628 10.176 1.00 47.75 261 ASP A O 1
ATOM 2023 N N . PRO A 1 262 ? -4.211 -17.251 8.507 1.00 43.12 262 PRO A N 1
ATOM 2024 C CA . PRO A 1 262 ? -4.891 -18.519 8.277 1.00 43.12 262 PRO A CA 1
ATOM 2025 C C . PRO A 1 262 ? -4.686 -19.532 9.420 1.00 43.12 262 PRO A C 1
ATOM 2027 O O . PRO A 1 262 ? -5.461 -20.488 9.491 1.00 43.12 262 PRO A O 1
ATOM 2030 N N . ASP A 1 263 ? -3.708 -19.318 10.314 1.00 42.91 263 ASP A N 1
ATOM 2031 C CA . ASP A 1 263 ? -3.230 -20.326 11.271 1.00 42.91 263 ASP A CA 1
ATOM 2032 C C . ASP A 1 263 ? -3.575 -20.046 12.752 1.00 42.91 263 ASP A C 1
ATOM 2034 O O . ASP A 1 263 ? -3.257 -20.873 13.608 1.00 42.91 263 ASP A O 1
ATOM 2038 N N . GLY A 1 264 ? -4.235 -18.932 13.108 1.00 52.78 264 GLY A N 1
ATOM 2039 C CA . GLY A 1 264 ? -4.654 -18.707 14.501 1.00 52.78 264 GLY A CA 1
ATOM 2040 C C . GLY A 1 264 ? -4.981 -17.264 14.905 1.00 52.78 264 GLY A C 1
ATOM 2041 O O . GLY A 1 264 ? -4.930 -16.354 14.081 1.00 52.78 264 GLY A O 1
ATOM 2042 N N . PRO A 1 265 ? -5.343 -17.035 16.186 1.00 59.66 265 PRO A N 1
ATOM 2043 C CA . PRO A 1 265 ? -5.647 -15.703 16.692 1.00 59.66 265 PRO A CA 1
ATOM 2044 C C . PRO A 1 265 ? -4.380 -14.846 16.766 1.00 59.66 265 PRO A C 1
ATOM 2046 O O . PRO A 1 265 ? -3.393 -15.200 17.421 1.00 59.66 265 PRO A O 1
ATOM 2049 N N . LEU A 1 266 ? -4.453 -13.692 16.114 1.00 64.50 266 LEU A N 1
ATOM 2050 C CA . LEU A 1 266 ? -3.436 -12.656 16.135 1.00 64.50 266 LEU A CA 1
ATOM 2051 C C . LEU A 1 266 ? -3.547 -11.811 17.410 1.00 64.50 266 LEU A C 1
ATOM 2053 O O . LEU A 1 266 ? -4.640 -11.436 17.836 1.00 64.50 266 LEU A O 1
ATOM 2057 N N . GLN A 1 267 ? -2.406 -11.502 18.017 1.00 75.75 267 GLN A N 1
ATOM 2058 C CA . GLN A 1 267 ? -2.295 -10.574 19.134 1.00 75.75 267 GLN A CA 1
ATOM 2059 C C . GLN A 1 267 ? -1.662 -9.272 18.650 1.00 75.75 267 GLN A C 1
ATOM 2061 O O . GLN A 1 267 ? -0.544 -9.285 18.135 1.00 75.75 267 GLN A O 1
ATOM 2066 N N . VAL A 1 268 ? -2.358 -8.157 18.872 1.00 78.19 268 VAL A N 1
ATOM 2067 C CA . VAL A 1 268 ? -1.790 -6.814 18.720 1.00 78.19 268 VAL A CA 1
ATOM 2068 C C . VAL A 1 268 ? -0.806 -6.569 19.861 1.00 78.19 268 VAL A C 1
ATOM 2070 O O . VAL A 1 268 ? -1.120 -6.799 21.030 1.00 78.19 268 VAL A O 1
ATOM 2073 N N . VAL A 1 269 ? 0.390 -6.119 19.508 1.00 80.50 269 VAL A N 1
ATOM 2074 C CA . VAL A 1 269 ? 1.484 -5.781 20.410 1.00 80.50 269 VAL A CA 1
ATOM 2075 C C . VAL A 1 269 ? 1.908 -4.357 20.087 1.00 80.50 269 VAL A C 1
ATOM 2077 O O . VAL A 1 269 ? 2.275 -4.064 18.955 1.00 80.50 269 VAL A O 1
ATOM 2080 N N . VAL A 1 270 ? 1.868 -3.466 21.072 1.00 83.56 270 VAL A N 1
ATOM 2081 C CA . VAL A 1 270 ? 2.436 -2.123 20.932 1.00 83.56 270 VAL A CA 1
ATOM 2082 C C . VAL A 1 270 ? 3.867 -2.174 21.447 1.00 83.56 270 VAL A C 1
ATOM 2084 O O . VAL A 1 270 ? 4.103 -2.432 22.627 1.00 83.56 270 VAL A O 1
ATOM 2087 N N . GLU A 1 271 ? 4.826 -1.979 20.551 1.00 82.19 271 GLU A N 1
ATOM 2088 C CA . GLU A 1 271 ? 6.250 -2.040 20.855 1.00 82.19 271 GLU A CA 1
ATOM 2089 C C . GLU A 1 271 ? 6.862 -0.647 20.845 1.00 82.19 271 GLU A C 1
ATOM 2091 O O . GLU A 1 271 ? 6.669 0.134 19.917 1.00 82.19 271 GLU A O 1
ATOM 2096 N N . MET A 1 272 ? 7.659 -0.342 21.863 1.00 84.94 272 MET A N 1
ATOM 2097 C CA . MET A 1 272 ? 8.448 0.880 21.880 1.00 84.94 272 MET A CA 1
ATOM 2098 C C . MET A 1 272 ? 9.614 0.763 20.897 1.00 84.94 272 MET A C 1
ATOM 2100 O O . MET A 1 272 ? 10.463 -0.121 21.016 1.00 84.94 272 MET A O 1
ATOM 2104 N N . VAL A 1 273 ? 9.644 1.666 19.921 1.00 81.38 273 VAL A N 1
ATOM 2105 C CA . VAL A 1 273 ? 10.672 1.728 18.877 1.00 81.38 273 VAL A CA 1
ATOM 2106 C C . VAL A 1 273 ? 11.839 2.591 19.330 1.00 81.38 273 VAL A C 1
ATOM 2108 O O . VAL A 1 273 ? 12.997 2.218 19.135 1.00 81.38 273 VAL A O 1
ATOM 2111 N N . LYS A 1 274 ? 11.534 3.758 19.902 1.00 85.56 274 LYS A N 1
ATOM 2112 C CA . LYS A 1 274 ? 12.517 4.767 20.301 1.00 85.56 274 LYS A CA 1
ATOM 2113 C C . LYS A 1 274 ? 11.957 5.584 21.465 1.00 85.56 274 LYS A C 1
ATOM 2115 O O . LYS A 1 274 ? 10.767 5.881 21.468 1.00 85.56 274 LYS A O 1
ATOM 2120 N N . GLU A 1 275 ? 12.800 5.924 22.429 1.00 90.94 275 GLU A N 1
ATOM 2121 C CA . GLU A 1 275 ? 12.451 6.703 23.626 1.00 90.94 275 GLU A CA 1
ATOM 2122 C C . GLU A 1 275 ? 13.476 7.817 23.858 1.00 90.94 275 GLU A C 1
ATOM 2124 O O . GLU A 1 275 ? 14.543 7.811 23.235 1.00 90.94 275 GLU A O 1
ATOM 2129 N N . GLY A 1 276 ? 13.154 8.750 24.758 1.00 88.31 276 GLY A N 1
ATOM 2130 C CA . GLY A 1 276 ? 14.035 9.859 25.132 1.00 88.31 276 GLY A CA 1
ATOM 2131 C C . GLY A 1 276 ? 14.229 10.880 24.013 1.00 88.31 276 GLY A C 1
ATOM 2132 O O . GLY A 1 276 ? 15.330 11.404 23.847 1.00 88.31 276 GLY A O 1
ATOM 2133 N N . LEU A 1 277 ? 13.191 11.106 23.205 1.00 92.38 277 LEU A N 1
ATOM 2134 C CA . LEU A 1 277 ? 13.187 12.106 22.142 1.00 92.38 277 LEU A CA 1
ATOM 2135 C C . LEU A 1 277 ? 12.373 13.317 22.567 1.00 92.38 277 LEU A C 1
ATOM 2137 O O . LEU A 1 277 ? 11.396 13.184 23.295 1.00 92.38 277 LEU A O 1
ATOM 2141 N N . THR A 1 278 ? 12.710 14.487 22.034 1.00 95.38 278 THR A N 1
ATOM 2142 C CA . THR A 1 278 ? 11.727 15.572 21.992 1.00 95.38 278 THR A CA 1
ATOM 2143 C C . THR A 1 278 ? 10.616 15.206 21.005 1.00 95.38 278 THR A C 1
ATOM 2145 O O . THR A 1 278 ? 10.828 14.409 20.083 1.00 95.38 278 THR A O 1
ATOM 2148 N N . LEU A 1 279 ? 9.426 15.785 21.160 1.00 94.94 279 LEU A N 1
ATOM 2149 C CA . LEU A 1 279 ? 8.349 15.595 20.189 1.00 94.94 279 LEU A CA 1
ATOM 2150 C C . LEU A 1 279 ? 8.786 16.036 18.779 1.00 94.94 279 LEU A C 1
ATOM 2152 O O . LEU A 1 279 ? 8.509 15.325 17.818 1.00 94.94 279 LEU A O 1
ATOM 2156 N N . ALA A 1 280 ? 9.550 17.125 18.648 1.00 94.62 280 ALA A N 1
ATOM 2157 C CA . ALA A 1 280 ? 10.127 17.550 17.367 1.00 94.62 280 ALA A CA 1
ATOM 2158 C C . ALA A 1 280 ? 11.037 16.476 16.729 1.00 94.62 280 ALA A C 1
ATOM 2160 O O . ALA A 1 280 ? 10.929 16.181 15.535 1.00 94.62 280 ALA A O 1
ATOM 2161 N N . ASP A 1 281 ? 11.906 15.836 17.517 1.00 94.38 281 ASP A N 1
ATOM 2162 C CA . ASP A 1 281 ? 12.765 14.749 17.025 1.00 94.38 281 ASP A CA 1
ATOM 2163 C C . ASP A 1 281 ? 11.949 13.500 16.661 1.00 94.38 281 ASP A C 1
ATOM 2165 O O . ASP A 1 281 ? 12.231 12.827 15.664 1.00 94.38 281 ASP A O 1
ATOM 2169 N N . ALA A 1 282 ? 10.917 13.188 17.451 1.00 93.88 282 ALA A N 1
ATOM 2170 C CA . ALA A 1 282 ? 10.023 12.065 17.195 1.00 93.88 282 ALA A CA 1
ATOM 2171 C C . ALA A 1 282 ? 9.191 12.262 15.918 1.00 93.88 282 ALA A C 1
ATOM 2173 O O . ALA A 1 282 ? 8.992 11.304 15.161 1.00 93.88 282 ALA A O 1
ATOM 2174 N N . ILE A 1 283 ? 8.747 13.495 15.652 1.00 93.88 283 ILE A N 1
ATOM 2175 C CA . ILE A 1 283 ? 8.076 13.893 14.411 1.00 93.88 283 ILE A CA 1
ATOM 2176 C C . ILE A 1 283 ? 9.012 13.693 13.219 1.00 93.88 283 ILE A C 1
ATOM 2178 O O . ILE A 1 283 ? 8.634 12.985 12.290 1.00 93.88 283 ILE A O 1
ATOM 2182 N N . ASN A 1 284 ? 10.239 14.221 13.261 1.00 91.44 284 ASN A N 1
ATOM 2183 C CA . ASN A 1 284 ? 11.204 14.069 12.165 1.00 91.44 284 ASN A CA 1
ATOM 2184 C C . ASN A 1 284 ? 11.532 12.598 11.863 1.00 91.44 284 ASN A C 1
ATOM 2186 O O . ASN A 1 284 ? 11.545 12.176 10.706 1.00 91.44 284 ASN A O 1
ATOM 2190 N N . GLU A 1 285 ? 11.750 11.787 12.901 1.00 90.38 285 GLU A N 1
ATOM 2191 C CA . GLU A 1 285 ? 11.995 10.348 12.750 1.00 90.38 285 GLU A CA 1
ATOM 2192 C C . GLU A 1 285 ? 10.785 9.622 12.138 1.00 90.38 285 GLU A C 1
ATOM 2194 O O . GLU A 1 285 ? 10.954 8.728 11.308 1.00 90.38 285 GLU A O 1
ATOM 2199 N N . SER A 1 286 ? 9.565 9.998 12.528 1.00 89.88 286 SER A N 1
ATOM 2200 C CA . SER A 1 286 ? 8.333 9.381 12.015 1.00 89.88 286 SER A CA 1
ATOM 2201 C C . SER A 1 286 ? 8.030 9.822 10.586 1.00 89.88 286 SER A C 1
ATOM 2203 O O . SER A 1 286 ? 7.675 8.989 9.759 1.00 89.88 286 SER A O 1
ATOM 2205 N N . ALA A 1 287 ? 8.251 11.096 10.266 1.00 89.31 287 ALA A N 1
ATOM 2206 C CA . ALA A 1 287 ? 8.157 11.630 8.913 1.00 89.31 287 ALA A CA 1
ATOM 2207 C C . ALA A 1 287 ? 9.102 10.887 7.961 1.00 89.31 287 ALA A C 1
ATOM 2209 O O . ALA A 1 287 ? 8.679 10.429 6.903 1.00 89.31 287 ALA A O 1
ATOM 2210 N N . GLY A 1 288 ? 10.358 10.675 8.371 1.00 87.06 288 GLY A N 1
ATOM 2211 C CA . GLY A 1 288 ? 11.327 9.936 7.564 1.00 87.06 288 GLY A CA 1
ATOM 2212 C C . GLY A 1 288 ? 10.922 8.480 7.331 1.00 87.06 288 GLY A C 1
ATOM 2213 O O . GLY A 1 288 ? 11.181 7.932 6.261 1.00 87.06 288 GLY A O 1
ATOM 2214 N N . ARG A 1 289 ? 10.260 7.841 8.301 1.00 84.31 289 ARG A N 1
ATOM 2215 C CA . ARG A 1 289 ? 9.715 6.482 8.141 1.00 84.31 289 ARG A CA 1
ATOM 2216 C C . ARG A 1 289 ? 8.553 6.458 7.160 1.00 84.31 289 ARG A C 1
ATOM 2218 O O . ARG A 1 289 ? 8.620 5.697 6.206 1.00 84.31 289 ARG A O 1
ATOM 2225 N N . ILE A 1 290 ? 7.575 7.347 7.331 1.00 83.19 290 ILE A N 1
ATOM 2226 C CA . ILE A 1 290 ? 6.425 7.478 6.425 1.00 83.19 290 ILE A CA 1
ATOM 2227 C C . ILE A 1 290 ? 6.905 7.694 4.985 1.00 83.19 290 ILE A C 1
ATOM 2229 O O . ILE A 1 290 ? 6.503 6.963 4.084 1.00 83.19 290 ILE A O 1
ATOM 2233 N N . VAL A 1 291 ? 7.816 8.647 4.767 1.00 84.25 291 VAL A N 1
ATOM 2234 C CA . VAL A 1 291 ? 8.361 8.941 3.434 1.00 84.25 291 VAL A CA 1
ATOM 2235 C C . VAL A 1 291 ? 9.087 7.735 2.847 1.00 84.25 291 VAL A C 1
ATOM 2237 O O . VAL A 1 291 ? 8.877 7.408 1.679 1.00 84.25 291 VAL A O 1
ATOM 2240 N N . ASN A 1 292 ? 9.914 7.045 3.635 1.00 81.06 292 ASN A N 1
ATOM 2241 C CA . ASN A 1 292 ? 10.617 5.860 3.150 1.00 81.06 292 ASN A CA 1
ATOM 2242 C C . ASN A 1 292 ? 9.655 4.715 2.823 1.00 81.06 292 ASN A C 1
ATOM 2244 O O . ASN A 1 292 ? 9.825 4.088 1.780 1.00 81.06 292 ASN A O 1
ATOM 2248 N N . ASP A 1 293 ? 8.651 4.465 3.658 1.00 76.50 293 ASP A N 1
ATOM 2249 C CA . ASP A 1 293 ? 7.671 3.395 3.457 1.00 76.50 293 ASP A CA 1
ATOM 2250 C C . ASP A 1 293 ? 6.789 3.666 2.224 1.00 76.50 293 ASP A C 1
ATOM 2252 O O . ASP A 1 293 ? 6.353 2.731 1.545 1.00 76.50 293 ASP A O 1
ATOM 2256 N N . VAL A 1 294 ? 6.554 4.940 1.892 1.00 76.56 294 VAL A N 1
ATOM 2257 C CA . VAL A 1 294 ? 5.799 5.371 0.706 1.00 76.56 294 VAL A CA 1
ATOM 2258 C C . VAL A 1 294 ? 6.661 5.348 -0.561 1.00 76.56 294 VAL A C 1
ATOM 2260 O O . VAL A 1 294 ? 6.314 4.669 -1.526 1.00 76.56 294 VAL A O 1
ATOM 2263 N N . LEU A 1 295 ? 7.789 6.064 -0.574 1.00 76.69 295 LEU A N 1
ATOM 2264 C CA . LEU A 1 295 ? 8.561 6.315 -1.794 1.00 76.69 295 LEU A CA 1
ATOM 2265 C C . LEU A 1 295 ? 9.581 5.216 -2.111 1.00 76.69 295 LEU A C 1
ATOM 2267 O O . LEU A 1 295 ? 9.841 4.960 -3.289 1.00 76.69 295 LEU A O 1
ATOM 2271 N N . SER A 1 296 ? 10.153 4.534 -1.111 1.00 74.88 296 SER A N 1
ATOM 2272 C CA . SER A 1 296 ? 11.198 3.526 -1.372 1.00 74.88 296 SER A CA 1
ATOM 2273 C C . SER A 1 296 ? 10.697 2.355 -2.226 1.00 74.88 296 SER A C 1
ATOM 2275 O O . SER A 1 296 ? 11.364 2.048 -3.217 1.00 74.88 296 SER A O 1
ATOM 2277 N N . PRO A 1 297 ? 9.508 1.763 -1.970 1.00 70.88 297 PRO A N 1
ATOM 2278 C CA . PRO A 1 297 ? 8.958 0.712 -2.836 1.00 70.88 297 PRO A CA 1
ATOM 2279 C C . PRO A 1 297 ? 8.718 1.168 -4.282 1.00 70.88 297 PRO A C 1
ATOM 2281 O O . PRO A 1 297 ? 8.744 0.363 -5.212 1.00 70.88 297 PRO A O 1
ATOM 2284 N N . MET A 1 298 ? 8.490 2.467 -4.489 1.00 72.56 298 MET A N 1
ATOM 2285 C CA . MET A 1 298 ? 8.252 3.047 -5.809 1.00 72.56 298 MET A CA 1
ATOM 2286 C C . MET A 1 298 ? 9.548 3.382 -6.552 1.00 72.56 298 MET A C 1
ATOM 2288 O O . MET A 1 298 ? 9.511 3.626 -7.759 1.00 72.56 298 MET A O 1
ATOM 2292 N N . ARG A 1 299 ? 10.712 3.352 -5.888 1.00 81.06 299 ARG A N 1
ATOM 2293 C CA . ARG A 1 299 ? 11.999 3.703 -6.505 1.00 81.06 299 ARG A CA 1
ATOM 2294 C C . ARG A 1 299 ? 12.261 2.923 -7.787 1.00 81.06 299 ARG A C 1
ATOM 2296 O O . ARG A 1 299 ? 12.705 3.523 -8.757 1.00 81.06 299 ARG A O 1
ATOM 2303 N N . ALA A 1 300 ? 11.951 1.627 -7.828 1.00 70.81 300 ALA A N 1
ATOM 2304 C CA . ALA A 1 300 ? 12.135 0.807 -9.027 1.00 70.81 300 ALA A CA 1
ATOM 2305 C C . ALA A 1 300 ? 11.275 1.283 -10.216 1.00 70.81 300 ALA A C 1
ATOM 2307 O O . ALA A 1 300 ? 11.712 1.199 -11.364 1.00 70.81 300 ALA A O 1
ATOM 2308 N N . ILE A 1 301 ? 10.079 1.822 -9.951 1.00 75.94 301 ILE A N 1
ATOM 2309 C CA . ILE A 1 301 ? 9.198 2.402 -10.975 1.00 75.94 301 ILE A CA 1
ATOM 2310 C C . ILE A 1 301 ? 9.833 3.674 -11.542 1.00 75.94 301 ILE A C 1
ATOM 2312 O O . ILE A 1 301 ? 9.911 3.829 -12.758 1.00 75.94 301 ILE A O 1
ATOM 2316 N N . PHE A 1 302 ? 10.336 4.557 -10.676 1.00 80.25 302 PHE A N 1
ATOM 2317 C CA . PHE A 1 302 ? 10.953 5.824 -11.085 1.00 80.25 302 PHE A CA 1
ATOM 2318 C C . PHE A 1 302 ? 12.355 5.659 -11.691 1.00 80.25 302 PHE A C 1
ATOM 2320 O O . PHE A 1 302 ? 12.749 6.421 -12.581 1.00 80.25 302 PHE A O 1
ATOM 2327 N N . GLU A 1 303 ? 13.102 4.651 -11.233 1.00 84.06 303 GLU A N 1
ATOM 2328 C CA . GLU A 1 303 ? 14.370 4.226 -11.824 1.00 84.06 303 GLU A CA 1
ATOM 2329 C C . GLU A 1 303 ? 14.120 3.664 -13.229 1.00 84.06 303 GLU A C 1
ATOM 2331 O O . GLU A 1 303 ? 14.937 3.901 -14.115 1.00 84.06 303 GLU A O 1
ATOM 2336 N N . ALA A 1 304 ? 12.984 2.989 -13.459 1.00 79.88 304 ALA A N 1
ATOM 2337 C CA . ALA A 1 304 ? 12.590 2.418 -14.748 1.00 79.88 304 ALA A CA 1
ATOM 2338 C C . ALA A 1 304 ? 13.766 1.663 -15.405 1.00 79.88 304 ALA A C 1
ATOM 2340 O O . ALA A 1 304 ? 14.339 2.139 -16.398 1.00 79.88 304 ALA A O 1
ATOM 2341 N N . PRO A 1 305 ? 14.222 0.539 -14.813 1.00 75.06 305 PRO A N 1
ATOM 2342 C CA . PRO A 1 305 ? 15.336 -0.228 -15.357 1.00 75.06 305 PRO A CA 1
ATOM 2343 C C . PRO A 1 305 ? 15.039 -0.626 -16.804 1.00 75.06 305 PRO A C 1
ATOM 2345 O O . PRO A 1 305 ? 13.920 -1.004 -17.153 1.00 75.06 305 PRO A O 1
ATOM 2348 N N . THR A 1 306 ? 16.043 -0.519 -17.670 1.00 77.12 306 THR A N 1
ATOM 2349 C CA . THR A 1 306 ? 15.885 -0.943 -19.062 1.00 77.12 306 THR A CA 1
ATOM 2350 C C . THR A 1 306 ? 15.814 -2.463 -19.135 1.00 77.12 306 THR A C 1
ATOM 2352 O O . THR A 1 306 ? 16.338 -3.163 -18.269 1.00 77.12 306 THR A O 1
ATOM 2355 N N . SER A 1 307 ? 15.230 -3.014 -20.203 1.00 70.38 307 SER A N 1
ATOM 2356 C CA . SER A 1 307 ? 15.207 -4.471 -20.381 1.00 70.38 307 SER A CA 1
ATOM 2357 C C . SER A 1 307 ? 16.617 -5.071 -20.356 1.00 70.38 307 SER A C 1
ATOM 2359 O O . SER A 1 307 ? 16.813 -6.147 -19.798 1.00 70.38 307 SER A O 1
ATOM 2361 N N . PHE A 1 308 ? 17.613 -4.372 -20.913 1.00 73.00 308 PHE A N 1
ATOM 2362 C CA . PHE A 1 308 ? 19.008 -4.811 -20.866 1.00 73.00 308 PHE A CA 1
ATOM 2363 C C . PHE A 1 308 ? 19.583 -4.812 -19.444 1.00 73.00 308 PHE A C 1
ATOM 2365 O O . PHE A 1 308 ? 20.259 -5.767 -19.061 1.00 73.00 308 PHE A O 1
ATOM 2372 N N . GLU A 1 309 ? 19.309 -3.770 -18.659 1.00 75.06 309 GLU A N 1
ATOM 2373 C CA . GLU A 1 309 ? 19.708 -3.672 -17.254 1.00 75.06 309 GLU A CA 1
ATOM 2374 C C . GLU A 1 309 ? 19.081 -4.797 -16.424 1.00 75.06 309 GLU A C 1
ATOM 2376 O O . GLU A 1 309 ? 19.797 -5.538 -15.751 1.00 75.06 309 GLU A O 1
ATOM 2381 N N . THR A 1 310 ? 17.771 -5.016 -16.562 1.00 69.25 310 THR A N 1
ATOM 2382 C CA . THR A 1 310 ? 17.059 -6.130 -15.923 1.00 69.25 310 THR A CA 1
ATOM 2383 C C . THR A 1 310 ? 17.687 -7.479 -16.275 1.00 69.25 310 THR A C 1
ATOM 2385 O O . THR A 1 310 ? 18.004 -8.265 -15.382 1.00 69.25 310 THR A O 1
ATOM 2388 N N . TRP A 1 311 ? 17.929 -7.745 -17.563 1.00 62.81 311 TRP A N 1
ATOM 2389 C CA . TRP A 1 311 ? 18.579 -8.983 -18.005 1.00 62.81 311 TRP A CA 1
ATOM 2390 C C . TRP A 1 311 ? 19.990 -9.139 -17.439 1.00 62.81 311 TRP A C 1
ATOM 2392 O O . TRP A 1 311 ? 20.382 -10.239 -17.050 1.00 62.81 311 TRP A O 1
ATOM 2402 N N . THR A 1 312 ? 20.744 -8.045 -17.362 1.00 68.31 312 THR A N 1
ATOM 2403 C CA . THR A 1 312 ? 22.098 -8.040 -16.807 1.00 68.31 312 THR A CA 1
ATOM 2404 C C . THR A 1 312 ? 22.091 -8.384 -15.322 1.00 68.31 312 THR A C 1
ATOM 2406 O O . THR A 1 312 ? 22.907 -9.194 -14.886 1.00 68.31 312 THR A O 1
ATOM 2409 N N . HIS A 1 313 ? 21.148 -7.838 -14.552 1.00 69.25 313 HIS A N 1
ATOM 2410 C CA . HIS A 1 313 ? 21.008 -8.167 -13.135 1.00 69.25 313 HIS A CA 1
ATOM 2411 C C . HIS A 1 313 ? 20.616 -9.626 -12.920 1.00 69.25 313 HIS A C 1
ATOM 2413 O O . HIS A 1 313 ? 21.295 -10.304 -12.159 1.00 69.25 313 HIS A O 1
ATOM 2419 N N . VAL A 1 314 ? 19.639 -10.143 -13.672 1.00 62.91 314 VAL A N 1
ATOM 2420 C CA . VAL A 1 314 ? 19.262 -11.566 -13.614 1.00 62.91 314 VAL A CA 1
ATOM 2421 C C . VAL A 1 314 ? 20.459 -12.471 -13.915 1.00 62.91 314 VAL A C 1
ATOM 2423 O O . VAL A 1 314 ? 20.695 -13.454 -13.218 1.00 62.91 314 VAL A O 1
ATOM 2426 N N . LEU A 1 315 ? 21.246 -12.150 -14.943 1.00 61.09 315 LEU A N 1
ATOM 2427 C CA . LEU A 1 315 ? 22.432 -12.935 -15.287 1.00 61.09 315 LEU A CA 1
ATOM 2428 C C . LEU A 1 315 ? 23.515 -12.845 -14.207 1.00 61.09 315 LEU A C 1
ATOM 2430 O O . LEU A 1 315 ? 24.139 -13.858 -13.891 1.00 61.09 315 LEU A O 1
ATOM 2434 N N . ASN A 1 316 ? 23.727 -11.667 -13.620 1.00 66.62 316 ASN A N 1
ATOM 2435 C CA . ASN A 1 316 ? 24.678 -11.490 -12.529 1.00 66.62 316 ASN A CA 1
ATOM 2436 C C . ASN A 1 316 ? 24.226 -12.230 -11.258 1.00 66.62 316 ASN A C 1
ATOM 2438 O O . ASN A 1 316 ? 25.059 -12.898 -10.659 1.00 66.62 316 ASN A O 1
ATOM 2442 N N . ASP A 1 317 ? 22.937 -12.218 -10.908 1.00 62.62 317 ASP A N 1
ATOM 2443 C CA . ASP A 1 317 ? 22.374 -12.992 -9.787 1.00 62.62 317 ASP A CA 1
ATOM 2444 C C . ASP A 1 317 ? 22.571 -14.503 -9.971 1.00 62.62 317 ASP A C 1
ATOM 2446 O O . ASP A 1 317 ? 22.838 -15.239 -9.022 1.00 62.62 317 ASP A O 1
ATOM 2450 N N . LEU A 1 318 ? 22.489 -14.987 -11.213 1.00 58.59 318 LEU A N 1
ATOM 2451 C CA . LEU A 1 318 ? 22.739 -16.394 -11.535 1.00 58.59 318 LEU A CA 1
ATOM 2452 C C . LEU A 1 318 ? 24.228 -16.767 -11.524 1.00 58.59 318 LEU A C 1
ATOM 2454 O O . LEU A 1 318 ? 24.557 -17.948 -11.397 1.00 58.59 318 LEU A O 1
ATOM 2458 N N . THR A 1 319 ? 25.123 -15.789 -11.683 1.00 58.69 319 THR A N 1
ATOM 2459 C CA . THR A 1 319 ? 26.563 -16.025 -11.873 1.00 58.69 319 THR A CA 1
ATOM 2460 C C . THR A 1 319 ? 27.378 -15.736 -10.611 1.00 58.69 319 THR A C 1
ATOM 2462 O O . THR A 1 319 ? 28.319 -16.470 -10.303 1.00 58.69 319 THR A O 1
ATOM 2465 N N . PHE A 1 320 ? 27.021 -14.692 -9.865 1.00 62.34 320 PHE A N 1
ATOM 2466 C CA . PHE A 1 320 ? 27.730 -14.220 -8.682 1.00 62.34 320 PHE A CA 1
ATOM 2467 C C . PHE A 1 320 ? 26.836 -14.360 -7.452 1.00 62.34 320 PHE A C 1
ATOM 2469 O O . PHE A 1 320 ? 25.888 -13.589 -7.292 1.00 62.34 320 PHE A O 1
ATOM 2476 N N . PRO A 1 321 ? 27.153 -15.299 -6.544 1.00 59.78 321 PRO A N 1
ATOM 2477 C CA . PRO A 1 321 ? 26.454 -15.388 -5.272 1.00 59.78 321 PRO A CA 1
ATOM 2478 C C . PRO A 1 321 ? 26.507 -14.040 -4.550 1.00 59.78 321 PRO A C 1
ATOM 2480 O O . PRO A 1 321 ? 27.584 -13.444 -4.475 1.00 59.78 321 PRO A O 1
ATOM 2483 N N . LEU A 1 322 ? 25.386 -13.606 -3.965 1.00 57.28 322 LEU A N 1
ATOM 2484 C CA . LEU A 1 322 ? 25.275 -12.366 -3.183 1.00 57.28 322 LEU A CA 1
ATOM 2485 C C . LEU A 1 322 ? 25.258 -11.068 -3.997 1.00 57.28 322 LEU A C 1
ATOM 2487 O O . LEU A 1 322 ? 25.239 -9.999 -3.389 1.00 57.28 322 LEU A O 1
ATOM 2491 N N . TYR A 1 323 ? 25.233 -11.124 -5.332 1.00 63.09 323 TYR A N 1
ATOM 2492 C CA . TYR A 1 323 ? 25.153 -9.916 -6.158 1.00 63.09 323 TYR A CA 1
ATOM 2493 C C . TYR A 1 323 ? 23.891 -9.097 -5.854 1.00 63.09 323 TYR A C 1
ATOM 2495 O O . TYR A 1 323 ? 24.011 -7.924 -5.496 1.00 63.09 323 TYR A O 1
ATOM 2503 N N . GLY A 1 324 ? 22.707 -9.717 -5.896 1.00 61.62 324 GLY A N 1
ATOM 2504 C CA . GLY A 1 324 ? 21.441 -9.069 -5.545 1.00 61.62 324 GLY A CA 1
ATOM 2505 C C . GLY A 1 324 ? 21.434 -8.516 -4.120 1.00 61.62 324 GLY A C 1
ATOM 2506 O O . GLY A 1 324 ? 21.071 -7.362 -3.905 1.00 61.62 324 GLY A O 1
ATOM 2507 N N . THR A 1 325 ? 21.951 -9.281 -3.152 1.00 59.44 325 THR A N 1
ATOM 2508 C CA . THR A 1 325 ? 22.081 -8.832 -1.755 1.00 59.44 325 THR A CA 1
ATOM 2509 C C . THR A 1 325 ? 22.964 -7.589 -1.614 1.00 59.44 325 THR A C 1
ATOM 2511 O O . THR A 1 325 ? 22.590 -6.633 -0.935 1.00 59.44 325 THR A O 1
ATOM 2514 N N . LEU A 1 326 ? 24.148 -7.586 -2.234 1.00 57.88 326 LEU A N 1
ATOM 2515 C CA . LEU A 1 326 ? 25.092 -6.468 -2.155 1.00 57.88 326 LEU A CA 1
ATOM 2516 C C . LEU A 1 326 ? 24.552 -5.225 -2.866 1.00 57.88 326 LEU A C 1
ATOM 2518 O O . LEU A 1 326 ? 24.664 -4.126 -2.330 1.00 57.88 326 LEU A O 1
ATOM 2522 N N . ARG A 1 327 ? 23.910 -5.409 -4.023 1.00 66.56 327 ARG A N 1
ATOM 2523 C CA . ARG A 1 327 ? 23.264 -4.335 -4.785 1.00 66.56 327 ARG A CA 1
ATOM 2524 C C . ARG A 1 327 ? 22.134 -3.678 -3.992 1.00 66.56 327 ARG A C 1
ATOM 2526 O O . ARG A 1 327 ? 22.049 -2.455 -3.958 1.00 66.56 327 ARG A O 1
ATOM 2533 N N . ALA A 1 328 ? 21.286 -4.469 -3.341 1.00 58.94 328 ALA A N 1
ATOM 2534 C CA . ALA A 1 328 ? 20.203 -3.953 -2.510 1.00 58.94 328 ALA A CA 1
ATOM 2535 C C . ALA A 1 328 ? 20.738 -3.175 -1.291 1.00 58.94 328 ALA A C 1
ATOM 2537 O O . ALA A 1 328 ? 20.279 -2.070 -1.005 1.00 58.94 328 ALA A O 1
ATOM 2538 N N . LEU A 1 329 ? 21.795 -3.679 -0.636 1.00 53.06 329 LEU A N 1
ATOM 2539 C CA . LEU A 1 329 ? 22.471 -2.965 0.457 1.00 53.06 329 LEU A CA 1
ATOM 2540 C C . LEU A 1 329 ? 23.091 -1.637 0.008 1.00 53.06 329 LEU A C 1
ATOM 2542 O O . LEU A 1 329 ? 22.974 -0.647 0.727 1.00 53.06 329 LEU A O 1
ATOM 2546 N N . GLU A 1 330 ? 23.732 -1.603 -1.161 1.00 57.62 330 GLU A N 1
ATOM 2547 C CA . GLU A 1 330 ? 24.295 -0.380 -1.748 1.00 57.62 330 GLU A CA 1
ATOM 2548 C C . GLU A 1 330 ? 23.204 0.655 -2.052 1.00 57.62 330 GLU A C 1
ATOM 2550 O O . GLU A 1 330 ? 23.393 1.852 -1.838 1.00 57.62 330 GLU A O 1
ATOM 2555 N N . LYS A 1 331 ? 22.023 0.192 -2.477 1.00 55.09 331 LYS A N 1
ATOM 2556 C CA . LYS A 1 331 ? 20.850 1.042 -2.698 1.00 55.09 331 LYS A CA 1
ATOM 2557 C C . LYS A 1 331 ? 20.142 1.467 -1.407 1.00 55.09 331 LYS A C 1
ATOM 2559 O O . LYS A 1 331 ? 19.263 2.324 -1.485 1.00 55.09 331 LYS A O 1
ATOM 2564 N N . GLY A 1 332 ? 20.519 0.924 -0.248 1.00 48.19 332 GLY A N 1
ATOM 2565 C CA . GLY A 1 332 ? 19.838 1.158 1.030 1.00 48.19 332 GLY A CA 1
ATOM 2566 C C . GLY A 1 332 ? 18.510 0.406 1.176 1.00 48.19 332 GLY A C 1
ATOM 2567 O O . GLY A 1 332 ? 17.783 0.651 2.137 1.00 48.19 332 GLY A O 1
ATOM 2568 N N . ASP A 1 333 ? 18.205 -0.516 0.260 1.00 55.44 333 ASP A N 1
ATOM 2569 C CA . ASP A 1 333 ? 17.007 -1.352 0.290 1.00 55.44 333 ASP A CA 1
ATOM 2570 C C . ASP A 1 333 ? 17.274 -2.609 1.131 1.00 55.44 333 ASP A C 1
ATOM 2572 O O . ASP A 1 333 ? 17.718 -3.662 0.665 1.00 55.44 333 ASP A O 1
ATOM 2576 N N . TYR A 1 334 ? 17.088 -2.460 2.441 1.00 50.59 334 TYR A N 1
ATOM 2577 C CA . TYR A 1 334 ? 17.379 -3.522 3.401 1.00 50.59 334 TYR A CA 1
ATOM 2578 C C . TYR A 1 334 ? 16.393 -4.694 3.314 1.00 50.59 334 TYR A C 1
ATOM 2580 O O . TYR A 1 334 ? 16.775 -5.814 3.659 1.00 50.59 334 TYR A O 1
ATOM 2588 N N . GLU A 1 335 ? 15.156 -4.470 2.864 1.00 49.00 335 GLU A N 1
ATOM 2589 C CA . GLU A 1 335 ? 14.174 -5.543 2.676 1.00 49.00 335 GLU A CA 1
ATOM 2590 C C . GLU A 1 335 ? 14.526 -6.386 1.452 1.00 49.00 335 GLU A C 1
ATOM 2592 O O . GLU A 1 335 ? 14.601 -7.616 1.553 1.00 49.00 335 GLU A O 1
ATOM 2597 N N . GLU A 1 336 ? 14.857 -5.738 0.332 1.00 54.38 336 GLU A N 1
ATOM 2598 C CA . GLU A 1 336 ? 15.346 -6.417 -0.867 1.00 54.38 336 GLU A CA 1
ATOM 2599 C C . GLU A 1 336 ? 16.658 -7.163 -0.581 1.00 54.38 336 GLU A C 1
ATOM 2601 O O . GLU A 1 336 ? 16.840 -8.291 -1.043 1.00 54.38 336 GLU A O 1
ATOM 2606 N N . ALA A 1 337 ? 17.541 -6.606 0.253 1.00 48.94 337 ALA A N 1
ATOM 2607 C CA . ALA A 1 337 ? 18.771 -7.275 0.671 1.00 48.94 337 ALA A CA 1
ATOM 2608 C C . ALA A 1 337 ? 18.508 -8.540 1.502 1.00 48.94 337 ALA A C 1
ATOM 2610 O O . ALA A 1 337 ? 19.217 -9.538 1.358 1.00 48.94 337 ALA A O 1
ATOM 2611 N N . VAL A 1 338 ? 17.496 -8.525 2.374 1.00 47.47 338 VAL A N 1
ATOM 2612 C CA . VAL A 1 338 ? 17.119 -9.697 3.178 1.00 47.47 338 VAL A CA 1
ATOM 2613 C C . VAL A 1 338 ? 16.469 -10.769 2.304 1.00 47.47 338 VAL A C 1
ATOM 2615 O O . VAL A 1 338 ? 16.850 -11.937 2.404 1.00 47.47 338 VAL A O 1
ATOM 2618 N N . LEU A 1 339 ? 15.541 -10.389 1.422 1.00 49.12 339 LEU A N 1
ATOM 2619 C CA . LEU A 1 339 ? 14.890 -11.307 0.481 1.00 49.12 339 LEU A CA 1
ATOM 2620 C C . LEU A 1 339 ? 15.905 -11.943 -0.477 1.00 49.12 339 LEU A C 1
ATOM 2622 O O . LEU A 1 339 ? 15.944 -13.170 -0.616 1.00 49.12 339 LEU A O 1
ATOM 2626 N N . SER A 1 340 ? 16.784 -11.126 -1.058 1.00 50.84 340 SER A N 1
ATOM 2627 C CA . SER A 1 340 ? 17.865 -11.584 -1.935 1.00 50.84 340 SER A CA 1
ATOM 2628 C C . SER A 1 340 ? 18.854 -12.469 -1.181 1.00 50.84 340 SER A C 1
ATOM 2630 O O . SER A 1 340 ? 19.224 -13.522 -1.682 1.00 50.84 340 SER A O 1
ATOM 2632 N N . GLY A 1 341 ? 19.196 -12.139 0.069 1.00 48.91 341 GLY A N 1
ATOM 2633 C CA . GLY A 1 341 ? 20.127 -12.928 0.883 1.00 48.91 341 GLY A CA 1
ATOM 2634 C C . GLY A 1 341 ? 19.596 -14.306 1.279 1.00 48.91 341 GLY A C 1
ATOM 2635 O O . GLY A 1 341 ? 20.364 -15.268 1.378 1.00 48.91 341 GLY A O 1
ATOM 2636 N N . ILE A 1 342 ? 18.281 -14.434 1.481 1.00 47.47 342 ILE A N 1
ATOM 2637 C CA . ILE A 1 342 ? 17.614 -15.729 1.682 1.00 47.47 342 ILE A CA 1
ATOM 2638 C C . ILE A 1 342 ? 17.672 -16.552 0.390 1.00 47.47 342 ILE A C 1
ATOM 2640 O O . ILE A 1 342 ? 17.951 -17.753 0.436 1.00 47.47 342 ILE A O 1
ATOM 2644 N N . PHE A 1 343 ? 17.452 -15.910 -0.757 1.00 50.00 343 PHE A N 1
ATOM 2645 C CA . PHE A 1 343 ? 17.494 -16.567 -2.056 1.00 50.00 343 PHE A CA 1
ATOM 2646 C C . PHE A 1 343 ? 18.913 -16.987 -2.450 1.00 50.00 343 PHE A C 1
ATOM 2648 O O . PHE A 1 343 ? 19.103 -18.134 -2.836 1.00 50.00 343 PHE A O 1
ATOM 2655 N N . ASP A 1 344 ? 19.914 -16.131 -2.247 1.00 48.66 344 ASP A N 1
ATOM 2656 C CA . ASP A 1 344 ? 21.337 -16.434 -2.425 1.00 48.66 344 ASP A CA 1
ATOM 2657 C C . ASP A 1 344 ? 21.757 -17.643 -1.583 1.00 48.66 344 ASP A C 1
ATOM 2659 O O . ASP A 1 344 ? 22.484 -18.526 -2.041 1.00 48.66 344 ASP A O 1
ATOM 2663 N N . ALA A 1 345 ? 21.253 -17.737 -0.348 1.00 46.69 345 ALA A N 1
ATOM 2664 C CA . ALA A 1 345 ? 21.477 -18.898 0.504 1.00 46.69 345 ALA A CA 1
ATOM 2665 C C . ALA A 1 345 ? 20.789 -20.170 -0.026 1.00 46.69 345 ALA A C 1
ATOM 2667 O O . ALA A 1 345 ? 21.318 -21.261 0.189 1.00 46.69 345 ALA A O 1
ATOM 2668 N N . ALA A 1 346 ? 19.650 -20.052 -0.717 1.00 42.06 346 ALA A N 1
ATOM 2669 C CA . ALA A 1 346 ? 18.936 -21.169 -1.336 1.00 42.06 346 ALA A CA 1
ATOM 2670 C C . ALA A 1 346 ? 19.559 -21.600 -2.679 1.00 42.06 346 ALA A C 1
ATOM 2672 O O . ALA A 1 346 ? 19.707 -22.797 -2.929 1.00 42.06 346 ALA A O 1
ATOM 2673 N N . THR A 1 347 ? 19.996 -20.660 -3.520 1.00 43.34 347 THR A N 1
ATOM 2674 C CA . THR A 1 347 ? 20.672 -20.929 -4.798 1.00 43.34 347 THR A CA 1
ATOM 2675 C C . THR A 1 347 ? 22.083 -21.467 -4.595 1.00 43.34 347 THR A C 1
ATOM 2677 O O . THR A 1 347 ? 22.486 -22.359 -5.337 1.00 43.34 347 THR A O 1
ATOM 2680 N N . LEU A 1 348 ? 22.796 -21.065 -3.534 1.00 42.00 348 LEU A N 1
ATOM 2681 C CA . LEU A 1 348 ? 24.080 -21.663 -3.127 1.00 42.00 348 LEU A CA 1
ATOM 2682 C C . LEU A 1 348 ? 23.986 -23.162 -2.782 1.00 42.00 348 LEU A C 1
ATOM 2684 O O . LEU A 1 348 ? 25.008 -23.845 -2.768 1.00 42.00 348 LEU A O 1
ATOM 2688 N N . VAL A 1 349 ? 22.793 -23.708 -2.522 1.00 35.81 349 VAL A N 1
ATOM 2689 C CA . VAL A 1 349 ? 22.609 -25.148 -2.251 1.00 35.81 349 VAL A CA 1
ATOM 2690 C C . VAL A 1 349 ? 22.531 -25.969 -3.546 1.00 35.81 349 VAL A C 1
ATOM 2692 O O . VAL A 1 349 ? 22.829 -27.162 -3.534 1.00 35.81 349 VAL A O 1
ATOM 2695 N N . ILE A 1 350 ? 22.189 -25.354 -4.683 1.00 36.97 350 ILE A N 1
ATOM 2696 C CA . ILE A 1 350 ? 21.722 -26.091 -5.868 1.00 36.97 350 ILE A CA 1
ATOM 2697 C C . ILE A 1 350 ? 22.852 -26.488 -6.854 1.00 36.97 350 ILE A C 1
ATOM 2699 O O . ILE A 1 350 ? 22.746 -27.573 -7.429 1.00 36.97 350 ILE A O 1
ATOM 2703 N N . PRO A 1 351 ? 23.984 -25.758 -7.004 1.00 36.03 351 PRO A N 1
ATOM 2704 C CA . PRO A 1 351 ? 25.126 -26.234 -7.797 1.00 36.03 351 PRO A CA 1
ATOM 2705 C C . PRO A 1 351 ? 26.356 -26.689 -6.9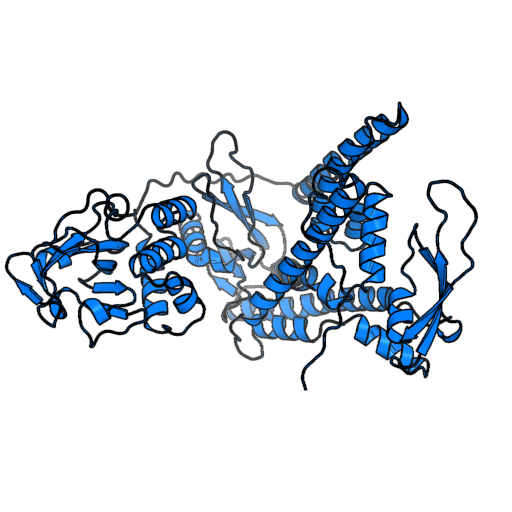82 1.00 36.03 351 PRO A C 1
ATOM 2707 O O . PRO A 1 351 ? 27.298 -27.237 -7.557 1.00 36.03 351 PRO A O 1
ATOM 2710 N N . VAL A 1 352 ? 26.376 -26.548 -5.649 1.00 32.78 352 VAL A N 1
ATOM 2711 C CA . VAL A 1 352 ? 27.561 -26.898 -4.826 1.00 32.78 352 VAL A CA 1
ATOM 2712 C C . VAL A 1 352 ? 27.736 -28.411 -4.605 1.00 32.78 352 VAL A C 1
ATOM 2714 O O . VAL A 1 352 ? 28.799 -28.860 -4.184 1.00 32.78 352 VAL A O 1
ATOM 2717 N N . ALA A 1 353 ? 26.774 -29.242 -5.016 1.00 35.59 353 ALA A N 1
ATOM 2718 C CA . ALA A 1 353 ? 26.942 -30.699 -5.023 1.00 35.59 353 ALA A CA 1
ATOM 2719 C C . ALA A 1 353 ? 28.041 -31.203 -5.993 1.00 35.59 353 ALA A C 1
ATOM 2721 O O . ALA A 1 353 ? 28.376 -32.385 -5.961 1.00 35.59 353 ALA A O 1
ATOM 2722 N N . ARG A 1 354 ? 28.620 -30.337 -6.848 1.00 38.00 354 ARG A N 1
ATOM 2723 C CA . ARG A 1 354 ? 29.659 -30.713 -7.830 1.00 38.00 354 ARG A CA 1
ATOM 2724 C C . ARG A 1 354 ? 31.031 -30.042 -7.689 1.00 38.00 354 ARG A C 1
ATOM 2726 O O . ARG A 1 354 ? 31.953 -30.475 -8.372 1.00 38.00 354 ARG A O 1
ATOM 2733 N N . ALA A 1 355 ? 31.219 -29.051 -6.819 1.00 34.34 355 ALA A N 1
ATOM 2734 C CA . ALA A 1 355 ? 32.518 -28.394 -6.635 1.00 34.34 355 ALA A CA 1
ATOM 2735 C C . ALA A 1 355 ? 33.017 -28.624 -5.202 1.00 34.34 355 ALA A C 1
ATOM 2737 O O . ALA A 1 355 ? 32.310 -28.290 -4.261 1.00 34.34 355 ALA A O 1
ATOM 2738 N N . GLY A 1 356 ? 34.209 -29.220 -5.051 1.00 40.53 356 GLY A N 1
ATOM 2739 C CA . GLY A 1 356 ? 34.796 -29.692 -3.785 1.00 40.53 356 GLY A CA 1
ATOM 2740 C C . GLY A 1 356 ? 35.026 -28.630 -2.690 1.00 40.53 356 GLY A C 1
ATOM 2741 O O . GLY A 1 356 ? 34.220 -27.735 -2.474 1.00 40.53 356 GLY A O 1
ATOM 2742 N N . ARG A 1 357 ? 36.139 -28.724 -1.941 1.00 36.91 357 ARG A N 1
ATOM 2743 C CA . ARG A 1 357 ? 36.388 -27.959 -0.688 1.00 36.91 357 ARG A CA 1
ATOM 2744 C C . ARG A 1 357 ? 36.096 -26.440 -0.740 1.00 36.91 357 ARG A C 1
ATOM 2746 O O . ARG A 1 357 ? 35.766 -25.877 0.301 1.00 36.91 357 ARG A O 1
ATOM 2753 N N . GLY A 1 358 ? 36.160 -25.787 -1.906 1.00 33.38 358 GLY A N 1
ATOM 2754 C CA . GLY A 1 358 ? 35.798 -24.370 -2.083 1.00 33.38 358 GLY A CA 1
ATOM 2755 C C . GLY A 1 358 ? 34.299 -24.059 -1.941 1.00 33.38 358 GLY A C 1
ATOM 2756 O O . GLY A 1 358 ? 33.939 -23.027 -1.378 1.00 33.38 358 GLY A O 1
ATOM 2757 N N . GLY A 1 359 ? 33.408 -24.969 -2.349 1.00 35.94 359 GLY A N 1
ATOM 2758 C CA . GLY A 1 359 ? 31.956 -24.779 -2.242 1.00 35.94 359 GLY A CA 1
ATOM 2759 C C . GLY A 1 359 ? 31.446 -24.819 -0.798 1.00 35.94 359 GLY A C 1
ATOM 2760 O O . GLY A 1 359 ? 30.551 -24.067 -0.415 1.00 35.94 359 GLY A O 1
ATOM 2761 N N . TRP A 1 360 ? 32.089 -25.617 0.058 1.00 36.91 360 TRP A N 1
ATOM 2762 C CA . TRP A 1 360 ? 31.786 -25.648 1.492 1.00 36.91 360 TRP A CA 1
ATOM 2763 C C . TRP A 1 360 ? 32.168 -24.345 2.208 1.00 36.91 360 TRP A C 1
ATOM 2765 O O . TRP A 1 360 ? 31.481 -23.927 3.144 1.00 36.91 360 TRP A O 1
ATOM 2775 N N . LEU A 1 361 ? 33.231 -23.672 1.748 1.00 36.50 361 LEU A N 1
ATOM 2776 C CA . LEU A 1 361 ? 33.620 -22.357 2.255 1.00 36.50 361 LEU A CA 1
ATOM 2777 C C . LEU A 1 361 ? 32.549 -21.306 1.924 1.00 36.50 361 LEU A C 1
ATOM 2779 O O . LEU A 1 361 ? 32.181 -20.529 2.800 1.00 36.50 361 LEU A O 1
ATOM 2783 N N . MET A 1 362 ? 31.985 -21.351 0.711 1.00 38.12 362 MET A N 1
ATOM 2784 C CA . MET A 1 362 ? 30.920 -20.444 0.260 1.00 38.12 362 MET A CA 1
ATOM 2785 C C . MET A 1 362 ? 29.577 -20.715 0.948 1.00 38.12 362 MET A C 1
ATOM 2787 O O . MET A 1 362 ? 28.896 -19.769 1.326 1.00 38.12 362 MET A O 1
ATOM 2791 N N . ILE A 1 363 ? 29.228 -21.977 1.233 1.00 41.25 363 ILE A N 1
ATOM 2792 C CA . ILE A 1 363 ? 28.059 -22.314 2.070 1.00 41.25 363 ILE A CA 1
ATOM 2793 C C . ILE A 1 363 ? 28.241 -21.780 3.496 1.00 41.25 363 ILE A C 1
ATOM 2795 O O . ILE A 1 363 ? 27.299 -21.261 4.094 1.00 41.25 363 ILE A O 1
ATOM 2799 N N . LYS A 1 364 ? 29.450 -21.887 4.065 1.00 43.12 364 LYS A N 1
ATOM 2800 C CA . LYS A 1 364 ? 29.751 -21.303 5.380 1.00 43.12 364 LYS A CA 1
ATOM 2801 C C . LYS A 1 364 ? 29.710 -19.780 5.355 1.00 43.12 364 LYS A C 1
ATOM 2803 O O . LYS A 1 364 ? 29.230 -19.202 6.326 1.00 43.12 364 LYS A O 1
ATOM 2808 N N . LEU A 1 365 ? 30.194 -19.149 4.286 1.00 40.84 365 LEU A N 1
ATOM 2809 C CA . LEU A 1 365 ? 30.146 -17.701 4.115 1.00 40.84 365 LEU A CA 1
ATOM 2810 C C . LEU A 1 365 ? 28.696 -17.231 3.976 1.00 40.84 365 LEU A C 1
ATOM 2812 O O . LEU A 1 365 ? 28.288 -16.372 4.741 1.00 40.84 365 LEU A O 1
ATOM 2816 N N . GLY A 1 366 ? 27.897 -17.871 3.116 1.00 38.50 366 GLY A N 1
ATOM 2817 C CA . GLY A 1 366 ? 26.473 -17.593 2.919 1.00 38.50 366 GLY A CA 1
ATOM 2818 C C . GLY A 1 366 ? 25.639 -17.827 4.177 1.00 38.50 366 GLY A C 1
ATOM 2819 O O . GLY A 1 366 ? 24.840 -16.973 4.536 1.00 38.50 366 GLY A O 1
ATOM 2820 N N . LYS A 1 367 ? 25.886 -18.907 4.935 1.00 42.88 367 LYS A N 1
ATOM 2821 C CA . LYS A 1 367 ? 25.248 -19.124 6.249 1.00 42.88 367 LYS A CA 1
ATOM 2822 C C . LYS A 1 367 ? 25.698 -18.112 7.302 1.00 42.88 367 LYS A C 1
ATOM 2824 O O . LYS A 1 367 ? 24.890 -17.725 8.134 1.00 42.88 367 LYS A O 1
ATOM 2829 N N . LYS A 1 368 ? 26.967 -17.687 7.304 1.00 45.56 368 LYS A N 1
ATOM 2830 C CA . LYS A 1 368 ? 27.466 -16.651 8.227 1.00 45.56 368 LYS A CA 1
ATOM 2831 C C . LYS A 1 368 ? 26.969 -15.256 7.856 1.00 45.56 368 LYS A C 1
ATOM 2833 O O . LYS A 1 368 ? 26.719 -14.474 8.763 1.00 45.56 368 LYS A O 1
ATOM 2838 N N . LEU A 1 369 ? 26.809 -14.958 6.569 1.00 39.47 369 LEU A N 1
ATOM 2839 C CA . LEU A 1 369 ? 26.254 -13.708 6.058 1.00 39.47 369 LEU A CA 1
ATOM 2840 C C . LEU A 1 369 ? 24.744 -13.660 6.238 1.00 39.47 369 LEU A C 1
ATOM 2842 O O . LEU A 1 369 ? 24.270 -12.660 6.737 1.00 39.47 369 LEU A O 1
ATOM 2846 N N . SER A 1 370 ? 23.991 -14.727 5.967 1.00 39.06 370 SER A N 1
ATOM 2847 C CA . SER A 1 370 ? 22.549 -14.766 6.250 1.00 39.06 370 SER A CA 1
ATOM 2848 C C . SER A 1 370 ? 22.267 -14.763 7.751 1.00 39.06 370 SER A C 1
ATOM 2850 O O . SER A 1 370 ? 21.406 -14.019 8.214 1.00 39.06 370 SER A O 1
ATOM 2852 N N . ALA A 1 371 ? 23.044 -15.497 8.555 1.00 42.38 371 ALA A N 1
ATOM 2853 C CA . ALA A 1 371 ? 22.999 -15.392 10.013 1.00 42.38 371 ALA A CA 1
ATOM 2854 C C . ALA A 1 371 ? 23.461 -14.013 10.507 1.00 42.38 371 ALA A C 1
ATOM 2856 O O . ALA A 1 371 ? 22.961 -13.545 11.520 1.00 42.38 371 ALA A O 1
ATOM 2857 N N . GLY A 1 372 ? 24.397 -13.369 9.806 1.00 35.12 372 GLY A N 1
ATOM 2858 C CA . GLY A 1 372 ? 24.936 -12.042 10.101 1.00 35.12 372 GLY A CA 1
ATOM 2859 C C . GLY A 1 372 ? 24.003 -10.904 9.702 1.00 35.12 372 GLY A C 1
ATOM 2860 O O . GLY A 1 372 ? 23.915 -9.943 10.446 1.00 35.12 372 GLY A O 1
ATOM 2861 N N . LEU A 1 373 ? 23.263 -11.039 8.600 1.00 37.12 373 LEU A N 1
ATOM 2862 C CA . LEU A 1 373 ? 22.264 -10.109 8.070 1.00 37.12 373 LEU A CA 1
ATOM 2863 C C . LEU A 1 373 ? 20.942 -10.267 8.810 1.00 37.12 373 LEU A C 1
ATOM 2865 O O . LEU A 1 373 ? 20.367 -9.271 9.215 1.00 37.12 373 LEU A O 1
ATOM 2869 N N . SER A 1 374 ? 20.517 -11.493 9.124 1.00 35.62 374 SER A N 1
ATOM 2870 C CA . SER A 1 374 ? 19.426 -11.712 10.083 1.00 35.62 374 SER A CA 1
ATOM 2871 C C . SER A 1 374 ? 19.816 -11.245 11.487 1.00 35.62 374 SER A C 1
ATOM 2873 O O . SER A 1 374 ? 18.976 -10.672 12.179 1.00 35.62 374 SER A O 1
ATOM 2875 N N . LYS A 1 375 ? 21.089 -11.395 11.905 1.00 33.91 375 LYS A N 1
ATOM 2876 C CA . LYS A 1 375 ? 21.599 -10.740 13.119 1.00 33.91 375 LYS A CA 1
ATOM 2877 C C . LYS A 1 375 ? 21.663 -9.235 12.977 1.00 33.91 375 LYS A C 1
ATOM 2879 O O . LYS A 1 375 ? 21.382 -8.615 13.974 1.00 33.91 375 LYS A O 1
ATOM 2884 N N . ALA A 1 376 ? 22.027 -8.648 11.840 1.00 32.91 376 ALA A N 1
ATOM 2885 C CA . ALA A 1 376 ? 22.172 -7.203 11.646 1.00 32.91 376 ALA A CA 1
ATOM 2886 C C . ALA A 1 376 ? 20.811 -6.512 11.518 1.00 32.91 376 ALA A C 1
ATOM 2888 O O . ALA A 1 376 ? 20.624 -5.462 12.117 1.00 32.91 376 ALA A O 1
ATOM 2889 N N . ALA A 1 377 ? 19.839 -7.144 10.860 1.00 33.62 377 ALA A N 1
ATOM 2890 C CA . ALA A 1 377 ? 18.428 -6.782 10.900 1.00 33.62 377 ALA A CA 1
ATOM 2891 C 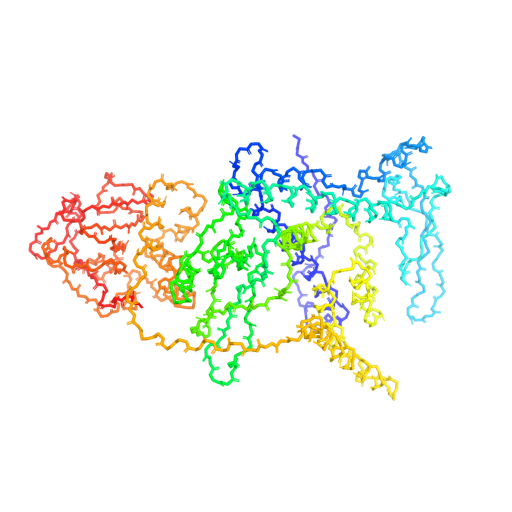C . ALA A 1 377 ? 17.906 -6.877 12.342 1.00 33.62 377 ALA A C 1
ATOM 2893 O O . ALA A 1 377 ? 17.381 -5.901 12.870 1.00 33.62 377 ALA A O 1
ATOM 2894 N N . LYS A 1 378 ? 18.192 -7.977 13.062 1.00 33.28 378 LYS A N 1
ATOM 2895 C CA . LYS A 1 378 ? 17.921 -8.075 14.511 1.00 33.28 378 LYS A CA 1
ATOM 2896 C C . LYS A 1 378 ? 18.731 -7.085 15.363 1.00 33.28 378 LYS A C 1
ATOM 2898 O O . LYS A 1 378 ? 18.230 -6.663 16.393 1.00 33.28 378 LYS A O 1
ATOM 2903 N N . LEU A 1 379 ? 19.950 -6.692 14.983 1.00 30.47 379 LEU A N 1
ATOM 2904 C CA . LEU A 1 379 ? 20.854 -5.833 15.764 1.00 30.47 379 LEU A CA 1
ATOM 2905 C C . LEU A 1 379 ? 20.583 -4.350 15.534 1.00 30.47 379 LEU A C 1
ATOM 2907 O O . LEU A 1 379 ? 20.757 -3.587 16.473 1.00 30.47 379 LEU A O 1
ATOM 2911 N N . LYS A 1 380 ? 20.104 -3.938 14.356 1.00 37.59 380 LYS A N 1
ATOM 2912 C CA . LYS A 1 380 ? 19.528 -2.602 14.135 1.00 37.59 380 LYS A CA 1
ATOM 2913 C C . LYS A 1 380 ? 18.259 -2.444 14.980 1.00 37.59 380 LYS A C 1
ATOM 2915 O O . LYS A 1 380 ? 18.032 -1.392 15.558 1.00 37.59 380 LYS A O 1
ATOM 2920 N N . HIS A 1 381 ? 17.529 -3.544 15.170 1.00 35.28 381 HIS A N 1
ATOM 2921 C CA . HIS A 1 381 ? 16.420 -3.659 16.111 1.00 35.28 381 HIS A CA 1
ATOM 2922 C C . HIS A 1 381 ? 16.845 -3.758 17.600 1.00 35.28 381 HIS A C 1
ATOM 2924 O O . HIS A 1 381 ? 16.081 -3.330 18.461 1.00 35.28 381 HIS A O 1
ATOM 2930 N N . LEU A 1 382 ? 18.037 -4.274 17.938 1.00 30.34 382 LEU A N 1
ATOM 2931 C CA . LEU A 1 382 ? 18.495 -4.519 19.324 1.00 30.34 382 LEU A CA 1
ATOM 2932 C C . LEU A 1 382 ? 19.526 -3.508 19.872 1.00 30.34 382 LEU A C 1
ATOM 2934 O O . LEU A 1 382 ? 19.881 -3.608 21.044 1.00 30.34 382 LEU A O 1
ATOM 2938 N N . ARG A 1 383 ? 20.038 -2.551 19.082 1.00 27.56 383 ARG A N 1
ATOM 2939 C CA . ARG A 1 383 ? 21.123 -1.646 19.528 1.00 27.56 383 ARG A CA 1
ATOM 2940 C C . ARG A 1 383 ? 20.697 -0.473 20.412 1.00 27.56 383 ARG A C 1
ATOM 2942 O O . ARG A 1 383 ? 21.564 0.296 20.821 1.00 27.56 383 ARG A O 1
ATOM 2949 N N . HIS A 1 384 ? 19.419 -0.327 20.737 1.00 33.34 384 HIS A N 1
ATOM 2950 C CA . HIS A 1 384 ? 18.946 0.646 21.725 1.00 33.34 384 HIS A CA 1
ATOM 2951 C C . HIS A 1 384 ? 18.294 -0.140 22.859 1.00 33.34 384 HIS A C 1
ATOM 2953 O O . HIS A 1 384 ? 17.474 -1.018 22.600 1.00 33.34 384 HIS A O 1
ATOM 2959 N N . GLY A 1 385 ? 18.786 0.065 24.084 1.00 29.62 385 GLY A N 1
ATOM 2960 C CA . GLY A 1 385 ? 18.564 -0.795 25.247 1.00 29.62 385 GLY A CA 1
ATOM 2961 C C . GLY A 1 385 ? 17.090 -1.085 25.512 1.00 29.62 385 GLY A C 1
ATOM 2962 O O . GLY A 1 385 ? 16.415 -0.328 26.192 1.00 29.62 385 GLY A O 1
ATOM 2963 N N . ARG A 1 386 ? 16.600 -2.214 24.994 1.00 34.75 386 ARG A N 1
ATOM 2964 C CA . ARG A 1 386 ? 15.216 -2.657 25.159 1.00 34.75 386 ARG A CA 1
ATOM 2965 C C . ARG A 1 386 ? 14.953 -3.036 26.613 1.00 34.75 386 ARG A C 1
ATOM 2967 O O . ARG A 1 386 ? 15.447 -4.064 27.079 1.00 34.75 386 ARG A O 1
ATOM 2974 N N . LYS A 1 387 ? 14.113 -2.274 27.307 1.00 28.02 387 LYS A N 1
ATOM 2975 C CA . LYS A 1 387 ? 13.358 -2.787 28.455 1.00 28.02 387 LYS A CA 1
ATOM 2976 C C . LYS A 1 387 ? 12.042 -3.357 27.930 1.00 28.02 387 LYS A C 1
ATOM 2978 O O . LYS A 1 387 ? 11.239 -2.646 27.341 1.00 28.02 387 LYS A O 1
ATOM 2983 N N . PHE A 1 388 ? 11.842 -4.661 28.101 1.00 25.41 388 PHE A N 1
ATOM 2984 C CA . PHE A 1 388 ? 10.586 -5.320 27.750 1.00 25.41 388 PHE A CA 1
ATOM 2985 C C . PHE A 1 388 ? 9.549 -5.042 28.840 1.00 25.41 388 PHE A C 1
ATOM 2987 O O . PHE A 1 388 ? 9.576 -5.682 29.890 1.00 25.41 388 PHE A O 1
ATOM 2994 N N . THR A 1 389 ? 8.610 -4.135 28.592 1.00 27.02 389 THR A N 1
ATOM 2995 C CA . THR A 1 389 ? 7.396 -4.038 29.412 1.00 27.02 389 THR A CA 1
ATOM 2996 C C . THR A 1 389 ? 6.359 -4.984 28.815 1.00 27.02 389 THR A C 1
ATOM 2998 O O . THR A 1 389 ? 5.632 -4.641 27.888 1.00 27.02 389 THR A O 1
ATOM 3001 N N . LYS A 1 390 ? 6.347 -6.236 29.284 1.00 28.50 390 LYS A N 1
ATOM 3002 C CA . LYS A 1 390 ? 5.403 -7.259 28.822 1.00 28.50 390 LYS A CA 1
ATOM 3003 C C . LYS A 1 390 ? 4.039 -7.019 29.478 1.00 28.50 390 LYS A C 1
ATOM 3005 O O . LYS A 1 390 ? 3.788 -7.523 30.568 1.00 28.50 390 LYS A O 1
ATOM 3010 N N . VAL A 1 391 ? 3.160 -6.271 28.821 1.00 25.92 391 VAL A N 1
ATOM 3011 C CA . VAL A 1 391 ? 1.747 -6.186 29.218 1.00 25.92 391 VAL A CA 1
ATOM 3012 C C . VAL A 1 391 ? 1.020 -7.385 28.602 1.00 25.92 391 VAL A C 1
ATOM 3014 O O . VAL A 1 391 ? 0.730 -7.416 27.409 1.00 25.92 391 VAL A O 1
ATOM 3017 N N . VAL A 1 392 ? 0.814 -8.438 29.400 1.00 25.56 392 VAL A N 1
ATOM 3018 C CA . VAL A 1 392 ? -0.021 -9.591 29.023 1.00 25.56 392 VAL A CA 1
ATOM 3019 C C . VAL A 1 392 ? -1.413 -9.350 29.577 1.00 25.56 392 VAL A C 1
ATOM 3021 O O . VAL A 1 392 ? -1.658 -9.608 30.752 1.00 25.56 392 VAL A O 1
ATOM 3024 N N . VAL A 1 393 ? -2.325 -8.880 28.733 1.00 26.73 393 VAL A N 1
ATOM 3025 C CA . VAL A 1 393 ? -3.736 -8.757 29.108 1.00 26.73 393 VAL A CA 1
ATOM 3026 C C . VAL A 1 393 ? -4.464 -9.997 28.620 1.00 26.73 393 VAL A C 1
ATOM 3028 O O . VAL A 1 393 ? -4.511 -10.321 27.429 1.00 26.73 393 VAL A O 1
ATOM 3031 N N . ASN A 1 394 ? -4.990 -10.741 29.585 1.00 27.00 394 ASN A N 1
ATOM 3032 C CA . ASN A 1 394 ? -5.739 -11.959 29.359 1.00 27.00 394 ASN A CA 1
ATOM 3033 C C . ASN A 1 394 ? -7.185 -11.575 29.013 1.00 27.00 394 ASN A C 1
ATOM 3035 O O . ASN A 1 394 ? -8.033 -11.471 29.892 1.00 27.00 394 ASN A O 1
ATOM 3039 N N . SER A 1 395 ? -7.469 -11.316 27.736 1.00 27.42 395 SER A N 1
ATOM 3040 C CA . SER A 1 395 ? -8.831 -11.002 27.296 1.00 27.42 395 SER A CA 1
ATOM 3041 C C . SER A 1 395 ? -9.671 -12.278 27.204 1.00 27.42 395 SER A C 1
ATOM 3043 O O . SER A 1 395 ? -9.560 -13.082 26.273 1.00 27.42 395 SER A O 1
ATOM 3045 N N . GLN A 1 396 ? -10.541 -12.465 28.196 1.00 26.33 396 GLN A N 1
ATOM 3046 C CA . GLN A 1 396 ? -11.749 -13.257 28.018 1.00 26.33 396 GLN A CA 1
ATOM 3047 C C . GLN A 1 396 ? -12.660 -12.549 27.004 1.00 26.33 396 GLN A C 1
ATOM 3049 O O . GLN A 1 396 ? -13.082 -11.419 27.201 1.00 26.33 396 GLN A O 1
ATOM 3054 N N . ARG A 1 397 ? -12.913 -13.259 25.903 1.00 37.94 397 ARG A N 1
ATOM 3055 C CA . ARG A 1 397 ? -14.080 -13.252 25.003 1.00 37.94 397 ARG A CA 1
ATOM 3056 C C . ARG A 1 397 ? -15.222 -12.278 25.380 1.00 37.94 397 ARG A C 1
ATOM 3058 O O . ARG A 1 397 ? -16.038 -12.617 26.232 1.00 37.94 397 ARG A O 1
ATOM 3065 N N . ILE A 1 398 ? -15.349 -11.148 24.674 1.00 28.25 398 ILE A N 1
ATOM 3066 C CA . ILE A 1 398 ? -16.567 -10.310 24.652 1.00 28.25 398 ILE A CA 1
ATOM 3067 C C . ILE A 1 398 ? -16.849 -9.855 23.206 1.00 28.25 398 ILE A C 1
ATOM 3069 O O . ILE A 1 398 ? -15.937 -9.543 22.448 1.00 28.25 398 ILE A O 1
ATOM 3073 N N . ALA A 1 399 ? -18.126 -9.911 22.830 1.00 31.86 399 ALA A N 1
ATOM 3074 C CA . ALA A 1 399 ? -18.710 -9.685 21.511 1.00 31.86 399 ALA A CA 1
ATOM 3075 C C . ALA A 1 399 ? -18.366 -8.319 20.875 1.00 31.86 399 ALA A C 1
ATOM 3077 O O . ALA A 1 399 ? -18.604 -7.286 21.493 1.00 31.86 399 ALA A O 1
ATOM 3078 N N . GLY A 1 400 ? -17.884 -8.304 19.622 1.00 34.16 400 GLY A N 1
ATOM 3079 C CA . GLY A 1 400 ? -17.515 -7.055 18.928 1.00 34.16 400 GLY A CA 1
ATOM 3080 C C . GLY A 1 400 ? -17.510 -7.057 17.388 1.00 34.16 400 GLY A C 1
ATOM 3081 O O . GLY A 1 400 ? -17.156 -6.042 16.795 1.00 34.16 400 GLY A O 1
ATOM 3082 N N . ASN A 1 401 ? -17.925 -8.133 16.705 1.00 47.50 401 ASN A N 1
ATOM 3083 C CA . ASN A 1 401 ? -17.846 -8.228 15.231 1.00 47.50 401 ASN A CA 1
ATOM 3084 C C . ASN A 1 401 ? -18.958 -7.487 14.447 1.00 47.50 401 ASN A C 1
ATOM 3086 O O . ASN A 1 401 ? -18.863 -7.350 13.226 1.00 47.50 401 ASN A O 1
ATOM 3090 N N . ASN A 1 402 ? -19.996 -6.963 15.108 1.00 49.62 402 ASN A N 1
ATOM 3091 C CA . ASN A 1 402 ? -21.161 -6.387 14.415 1.00 49.62 402 ASN A CA 1
ATOM 3092 C C . ASN A 1 402 ? -20.863 -5.040 13.720 1.00 49.62 402 ASN A C 1
ATOM 3094 O O . ASN A 1 402 ? -21.376 -4.786 12.633 1.00 49.62 402 ASN A O 1
ATOM 3098 N N . ASN A 1 403 ? -19.941 -4.225 14.250 1.00 62.84 403 ASN A N 1
ATOM 3099 C CA . ASN A 1 403 ? -19.655 -2.885 13.709 1.00 62.84 403 ASN A CA 1
ATOM 3100 C C . ASN A 1 403 ? -18.925 -2.890 12.350 1.00 62.84 403 ASN A C 1
ATOM 3102 O O . ASN A 1 403 ? -18.993 -1.910 11.606 1.00 62.84 403 ASN A O 1
ATOM 3106 N N . VAL A 1 404 ? -18.172 -3.945 12.014 1.00 66.69 404 VAL A N 1
ATOM 3107 C CA . VAL A 1 404 ? -17.485 -4.048 10.708 1.00 66.69 404 VAL A CA 1
ATOM 3108 C C . VAL A 1 404 ? -18.459 -4.528 9.637 1.00 66.69 404 VAL A C 1
ATOM 3110 O O . VAL A 1 404 ? -18.552 -3.913 8.576 1.00 66.69 404 VAL A O 1
ATOM 3113 N N . ALA A 1 405 ? -19.240 -5.567 9.942 1.00 75.06 405 ALA A N 1
ATOM 3114 C CA . ALA A 1 405 ? -20.271 -6.076 9.047 1.00 75.06 405 ALA A CA 1
ATOM 3115 C C . ALA A 1 405 ? -21.332 -5.005 8.739 1.00 75.06 405 ALA A C 1
ATOM 3117 O O . ALA A 1 405 ? -21.685 -4.816 7.580 1.00 75.06 405 ALA A O 1
ATOM 3118 N N . GLU A 1 406 ? -21.790 -4.245 9.736 1.00 79.06 406 GLU A N 1
ATOM 3119 C CA . GLU A 1 406 ? -22.760 -3.161 9.528 1.00 79.06 406 GLU A CA 1
ATOM 3120 C C . GLU A 1 406 ? -22.207 -2.027 8.654 1.00 79.06 406 GLU A C 1
ATOM 3122 O O . GLU A 1 406 ? -22.898 -1.552 7.750 1.00 79.06 406 GLU A O 1
ATOM 3127 N N . ARG A 1 407 ? -20.945 -1.620 8.859 1.00 78.38 407 ARG A N 1
ATOM 3128 C CA . ARG A 1 407 ? -20.294 -0.594 8.026 1.00 78.38 407 ARG A CA 1
ATOM 3129 C C . ARG A 1 407 ? -20.105 -1.061 6.587 1.00 78.38 407 ARG A C 1
ATOM 3131 O O . ARG A 1 407 ? -20.430 -0.313 5.666 1.00 78.38 407 ARG A O 1
ATOM 3138 N N . LEU A 1 408 ? -19.644 -2.297 6.386 1.00 83.31 408 LEU A N 1
ATOM 3139 C CA . LEU A 1 408 ? -19.514 -2.881 5.052 1.00 83.31 408 LEU A CA 1
ATOM 3140 C C . LEU A 1 408 ? -20.884 -3.017 4.378 1.00 83.31 408 LEU A C 1
ATOM 3142 O O . LEU A 1 408 ? -21.032 -2.674 3.209 1.00 83.31 408 LEU A O 1
ATOM 3146 N N . ALA A 1 409 ? -21.907 -3.449 5.118 1.00 87.25 409 ALA A N 1
ATOM 3147 C CA . ALA A 1 409 ? -23.274 -3.539 4.623 1.00 87.25 409 ALA A CA 1
ATOM 3148 C C . ALA A 1 409 ? -23.801 -2.178 4.157 1.00 87.25 409 ALA A C 1
ATOM 3150 O O . ALA A 1 409 ? -24.310 -2.069 3.042 1.00 87.25 409 ALA A O 1
ATOM 3151 N N . LYS A 1 410 ? -23.634 -1.135 4.979 1.00 85.69 410 LYS A N 1
ATOM 3152 C CA . LYS A 1 410 ? -24.016 0.236 4.631 1.00 85.69 410 LYS A CA 1
ATOM 3153 C C . LYS A 1 410 ? -23.284 0.711 3.374 1.00 85.69 410 LYS A C 1
ATOM 3155 O O . LYS A 1 410 ? -23.936 1.141 2.425 1.00 85.69 410 LYS A O 1
ATOM 3160 N N . TYR A 1 411 ? -21.961 0.539 3.328 1.00 84.69 411 TYR A N 1
ATOM 3161 C CA . TYR A 1 411 ? -21.147 0.914 2.173 1.00 84.69 411 TYR A CA 1
ATOM 3162 C C . TYR A 1 411 ? -21.616 0.226 0.887 1.00 84.69 411 TYR A C 1
ATOM 3164 O O . TYR A 1 411 ? -21.782 0.893 -0.129 1.00 84.69 411 TYR A O 1
ATOM 3172 N N . LEU A 1 412 ? -21.858 -1.088 0.921 1.00 87.38 412 LEU A N 1
ATOM 3173 C CA . LEU A 1 412 ? -22.272 -1.858 -0.255 1.00 87.38 412 LEU A CA 1
ATOM 3174 C C . LEU A 1 412 ? -23.656 -1.456 -0.767 1.00 87.38 412 LEU A C 1
ATOM 3176 O O . LEU A 1 412 ? -23.882 -1.468 -1.975 1.00 87.38 412 LEU A O 1
ATOM 3180 N N . VAL A 1 413 ? -24.573 -1.093 0.132 1.00 89.12 413 VAL A N 1
ATOM 3181 C CA . VAL A 1 413 ? -25.915 -0.620 -0.233 1.00 89.12 413 VAL A CA 1
ATOM 3182 C C . VAL A 1 413 ? -25.858 0.782 -0.843 1.00 89.12 413 VAL A C 1
ATOM 3184 O O . VAL A 1 413 ? -26.496 1.021 -1.866 1.00 89.12 413 VAL A O 1
ATOM 3187 N N . GLU A 1 414 ? -25.076 1.691 -0.257 1.00 83.19 414 GLU A N 1
ATOM 3188 C CA . GLU A 1 414 ? -24.918 3.073 -0.737 1.00 83.19 414 GLU A CA 1
ATOM 3189 C C . GLU A 1 414 ? -24.074 3.153 -2.023 1.00 83.19 414 GLU A C 1
ATOM 3191 O O . GLU A 1 414 ? -24.332 3.991 -2.883 1.00 83.19 414 GLU A O 1
ATOM 3196 N N . ASN A 1 415 ? -23.109 2.243 -2.193 1.00 82.75 415 ASN A N 1
ATOM 3197 C CA . ASN A 1 415 ? -22.132 2.232 -3.286 1.00 82.75 415 ASN A CA 1
ATOM 3198 C C . ASN A 1 415 ? -22.208 0.931 -4.101 1.00 82.75 415 ASN A C 1
ATOM 3200 O O . ASN A 1 415 ? -21.189 0.292 -4.391 1.00 82.75 415 ASN A O 1
ATOM 3204 N N . ASN A 1 416 ? -23.421 0.520 -4.478 1.00 82.50 416 ASN A N 1
ATOM 3205 C CA . ASN A 1 416 ? -23.681 -0.779 -5.111 1.00 82.50 416 ASN A CA 1
ATOM 3206 C C . ASN A 1 416 ? -23.024 -0.979 -6.499 1.00 82.50 416 ASN A C 1
ATOM 3208 O O . ASN A 1 416 ? -22.944 -2.111 -6.977 1.00 82.50 416 ASN A O 1
ATOM 3212 N N . THR A 1 417 ? -22.509 0.087 -7.125 1.00 80.69 417 THR A N 1
ATOM 3213 C CA . THR A 1 417 ? -21.746 0.060 -8.388 1.00 80.69 417 THR A CA 1
ATOM 3214 C C . THR A 1 417 ? -20.224 0.090 -8.195 1.00 80.69 417 THR A C 1
ATOM 3216 O O . THR A 1 417 ? -19.472 -0.053 -9.169 1.00 80.69 417 THR A O 1
ATOM 3219 N N . SER A 1 418 ? -19.744 0.247 -6.955 1.00 78.25 418 SER A N 1
ATOM 3220 C CA . SER A 1 418 ? -18.312 0.301 -6.638 1.00 78.25 418 SER A CA 1
ATOM 3221 C C . SER A 1 418 ? -17.571 -0.954 -7.111 1.00 78.25 418 SER A C 1
ATOM 3223 O O . SER A 1 418 ? -18.150 -2.030 -7.288 1.00 78.25 418 SER A O 1
ATOM 3225 N N . LYS A 1 419 ? -16.256 -0.832 -7.338 1.00 76.75 419 LYS A N 1
ATOM 3226 C CA . LYS A 1 419 ? -15.406 -1.975 -7.714 1.00 76.75 419 LYS A CA 1
ATOM 3227 C C . LYS A 1 419 ? -15.471 -3.078 -6.651 1.00 76.75 419 LYS A C 1
ATOM 3229 O O . LYS A 1 419 ? -15.606 -4.240 -7.014 1.00 76.75 419 LYS A O 1
ATOM 3234 N N . LEU A 1 420 ? -15.475 -2.710 -5.366 1.00 76.06 420 LEU A N 1
ATOM 3235 C CA . LEU A 1 420 ? -15.644 -3.644 -4.251 1.00 76.06 420 LEU A CA 1
ATOM 3236 C C . LEU A 1 420 ? -16.999 -4.368 -4.314 1.00 76.06 420 LEU A C 1
ATOM 3238 O O . LEU A 1 420 ? -17.026 -5.598 -4.330 1.00 76.06 420 LEU A O 1
ATOM 3242 N N . ALA A 1 421 ? -18.109 -3.631 -4.448 1.00 80.12 421 ALA A N 1
ATOM 3243 C CA . ALA A 1 421 ? -19.445 -4.221 -4.561 1.00 80.12 421 ALA A CA 1
ATOM 3244 C C . ALA A 1 421 ? -19.560 -5.178 -5.756 1.00 80.12 421 ALA A C 1
ATOM 3246 O O . ALA A 1 421 ? -20.124 -6.270 -5.630 1.00 80.12 421 ALA A O 1
ATOM 3247 N N . ARG A 1 422 ? -18.972 -4.812 -6.902 1.00 82.25 422 ARG A N 1
ATOM 3248 C CA . ARG A 1 422 ? -18.915 -5.668 -8.094 1.00 82.25 422 ARG A CA 1
ATOM 3249 C C . ARG A 1 422 ? -18.072 -6.917 -7.862 1.00 82.25 422 ARG A C 1
ATOM 3251 O O . ARG A 1 422 ? -18.556 -8.008 -8.142 1.00 82.25 422 ARG A O 1
ATOM 3258 N N . ASN A 1 423 ? -16.867 -6.784 -7.309 1.00 77.69 423 ASN A N 1
ATOM 3259 C CA . ASN A 1 423 ? -15.973 -7.911 -7.022 1.00 77.69 423 ASN A CA 1
ATOM 3260 C C . ASN A 1 423 ? -16.613 -8.917 -6.059 1.00 77.69 423 ASN A C 1
ATOM 3262 O O . ASN A 1 423 ? -16.556 -10.119 -6.292 1.00 77.69 423 ASN A O 1
ATOM 3266 N N . MET A 1 424 ? -17.306 -8.435 -5.026 1.00 83.75 424 MET A N 1
ATOM 3267 C CA . MET A 1 424 ? -18.021 -9.300 -4.084 1.00 83.75 424 MET A CA 1
ATOM 3268 C C . MET A 1 424 ? -19.240 -9.995 -4.708 1.00 83.75 424 MET A C 1
ATOM 3270 O O . MET A 1 424 ? -19.722 -10.979 -4.160 1.00 83.75 424 MET A O 1
ATOM 3274 N N . SER A 1 425 ? -19.724 -9.517 -5.856 1.00 84.38 425 SER A N 1
ATOM 3275 C CA . SER A 1 425 ? -20.868 -10.089 -6.582 1.00 84.38 425 SER A CA 1
ATOM 3276 C C . SER A 1 425 ? -20.455 -10.934 -7.799 1.00 84.38 425 SER A C 1
ATOM 3278 O O . SER A 1 425 ? -21.315 -11.545 -8.433 1.00 84.38 425 SER A O 1
ATOM 3280 N N . GLN A 1 426 ? -19.158 -10.988 -8.148 1.00 69.88 426 GLN A N 1
ATOM 3281 C CA . GLN A 1 426 ? -18.647 -11.581 -9.400 1.00 69.88 426 GLN A CA 1
ATOM 3282 C C . GLN A 1 426 ? -18.912 -13.086 -9.552 1.00 69.88 426 GLN A C 1
ATOM 3284 O O . GLN A 1 426 ? -18.894 -13.586 -10.673 1.00 69.88 426 GLN A O 1
ATOM 3289 N N . GLY A 1 427 ? -19.209 -13.803 -8.463 1.00 61.81 427 GLY A N 1
ATOM 3290 C CA . GLY A 1 427 ? -19.607 -15.215 -8.516 1.00 61.81 427 GLY A CA 1
ATOM 3291 C C . GLY A 1 427 ? -20.958 -15.460 -9.203 1.00 61.81 427 GLY A C 1
ATOM 3292 O O . GLY A 1 427 ? -21.291 -16.603 -9.496 1.00 61.81 427 GLY A O 1
ATOM 3293 N N . GLY A 1 428 ? -21.751 -14.411 -9.458 1.00 67.50 428 GLY A N 1
ATOM 3294 C CA . GLY A 1 428 ? -23.038 -14.487 -10.159 1.00 67.50 428 GLY A CA 1
ATOM 3295 C C . GLY A 1 428 ? -24.179 -15.108 -9.346 1.00 67.50 428 GLY A C 1
ATOM 3296 O O . GLY A 1 428 ? -25.343 -14.917 -9.695 1.00 67.50 428 GLY A O 1
ATOM 3297 N N . VAL A 1 429 ? -23.877 -15.791 -8.239 1.00 85.25 429 VAL A N 1
ATOM 3298 C CA . VAL A 1 429 ? -24.862 -16.445 -7.375 1.00 85.25 429 VAL A CA 1
ATOM 3299 C C . VAL A 1 429 ? -24.879 -15.819 -5.980 1.00 85.25 429 VAL A C 1
ATOM 3301 O O . VAL A 1 429 ? -23.839 -15.489 -5.412 1.00 85.25 429 VAL A O 1
ATOM 3304 N N . CYS A 1 430 ? -26.073 -15.627 -5.417 1.00 91.69 430 CYS A N 1
ATOM 3305 C CA . CYS A 1 430 ? -26.277 -14.818 -4.211 1.00 91.69 430 CYS A CA 1
ATOM 3306 C C . CYS A 1 430 ? -25.549 -15.356 -2.970 1.00 91.69 430 CYS A C 1
ATOM 3308 O O . CYS A 1 430 ? -25.016 -14.565 -2.199 1.00 91.69 430 CYS A O 1
ATOM 3310 N N . TRP A 1 431 ? -25.440 -16.675 -2.784 1.00 94.06 431 TRP A N 1
ATOM 3311 C CA . TRP A 1 431 ? -24.69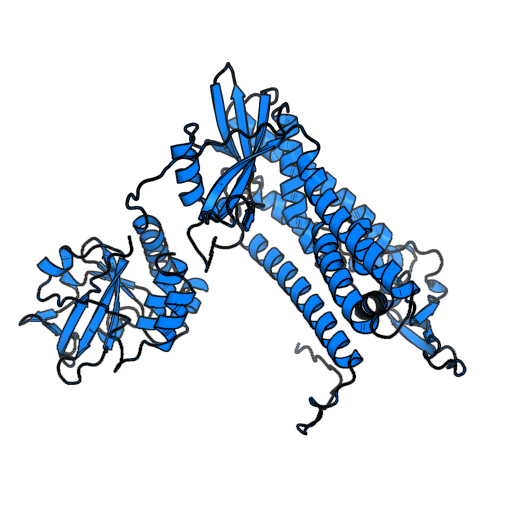7 -17.239 -1.647 1.00 94.06 431 TRP A CA 1
ATOM 3312 C C . TRP A 1 431 ? -23.185 -17.021 -1.741 1.00 94.06 431 TRP A C 1
ATOM 3314 O O . TRP A 1 431 ? -22.554 -16.831 -0.706 1.00 94.06 431 TRP A O 1
ATOM 3324 N N . ASP A 1 432 ? -22.598 -16.970 -2.942 1.00 93.19 432 ASP A N 1
ATOM 3325 C CA . ASP A 1 432 ? -21.176 -16.636 -3.096 1.00 93.19 432 ASP A CA 1
ATOM 3326 C C . ASP A 1 432 ? -20.903 -15.188 -2.688 1.00 93.19 432 ASP A C 1
ATOM 3328 O O . ASP A 1 432 ? -19.875 -14.899 -2.071 1.00 93.19 432 ASP A O 1
ATOM 3332 N N . ALA A 1 433 ? -21.851 -14.288 -2.949 1.00 94.00 433 ALA A N 1
ATOM 3333 C CA . ALA A 1 433 ? -21.761 -12.916 -2.474 1.00 94.00 433 ALA A CA 1
ATOM 3334 C C . ALA A 1 433 ? -21.816 -12.840 -0.943 1.00 94.00 433 ALA A C 1
ATOM 3336 O O . ALA A 1 433 ? -21.035 -12.108 -0.341 1.00 94.00 433 ALA A O 1
ATOM 3337 N N . ILE A 1 434 ? -22.663 -13.648 -0.294 1.00 95.81 434 ILE A N 1
ATOM 3338 C CA . ILE A 1 434 ? -22.721 -13.720 1.174 1.00 95.81 434 ILE A CA 1
ATOM 3339 C C . ILE A 1 434 ? -21.439 -14.308 1.774 1.00 95.81 434 ILE A C 1
ATOM 3341 O O . ILE A 1 434 ? -20.933 -13.774 2.758 1.00 95.81 434 ILE A O 1
ATOM 3345 N N . ILE A 1 435 ? -20.872 -15.358 1.174 1.00 94.06 435 ILE A N 1
ATOM 3346 C CA . ILE A 1 435 ? -19.588 -15.928 1.617 1.00 94.06 435 ILE A CA 1
ATOM 3347 C C . ILE A 1 435 ? -18.470 -14.886 1.473 1.00 94.06 435 ILE A C 1
ATOM 3349 O O . ILE A 1 435 ? -17.686 -14.687 2.401 1.00 94.06 435 ILE A O 1
ATOM 3353 N N . SER A 1 436 ? -18.432 -14.176 0.342 1.00 92.12 436 SER A N 1
ATOM 3354 C CA . SER A 1 436 ? -17.470 -13.095 0.106 1.00 92.12 436 SER A CA 1
ATOM 3355 C C . SER A 1 436 ? -17.648 -11.969 1.121 1.00 92.12 436 SER A C 1
ATOM 3357 O O . SER A 1 436 ? -16.668 -11.523 1.702 1.00 92.12 436 SER A O 1
ATOM 3359 N N . PHE A 1 437 ? -18.889 -11.568 1.410 1.00 92.38 437 PHE A N 1
ATOM 3360 C CA . PHE A 1 437 ? -19.201 -10.583 2.444 1.00 92.38 437 PHE A CA 1
ATOM 3361 C C . PHE A 1 437 ? -18.687 -10.985 3.813 1.00 92.38 437 PHE A C 1
ATOM 3363 O O . PHE A 1 437 ? -17.993 -10.202 4.447 1.00 92.38 437 PHE A O 1
ATOM 3370 N N . GLN A 1 438 ? -18.967 -12.207 4.257 1.00 91.56 438 GLN A N 1
ATOM 3371 C CA . GLN A 1 438 ? -18.489 -12.666 5.556 1.00 91.56 438 GLN A CA 1
ATOM 3372 C C . GLN A 1 438 ? -16.959 -12.740 5.609 1.00 91.56 438 GLN A C 1
ATOM 3374 O O . GLN A 1 438 ? -16.378 -12.482 6.659 1.00 91.56 438 GLN A O 1
ATOM 3379 N N . LYS A 1 439 ? -16.301 -13.072 4.493 1.00 90.00 439 LYS A N 1
ATOM 3380 C CA . LYS A 1 439 ? -14.837 -13.071 4.390 1.00 90.00 439 LYS A CA 1
ATOM 3381 C C . LYS A 1 439 ? -14.273 -11.650 4.507 1.00 90.00 439 LYS A C 1
ATOM 3383 O O . LYS A 1 439 ? -13.386 -11.425 5.320 1.00 90.00 439 LYS A O 1
ATOM 3388 N N . GLU A 1 440 ? -14.801 -10.699 3.735 1.00 83.88 440 GLU A N 1
ATOM 3389 C CA . GLU A 1 440 ? -14.355 -9.294 3.756 1.00 83.88 440 GLU A CA 1
ATOM 3390 C C . GLU A 1 440 ? -14.691 -8.596 5.085 1.00 83.88 440 GLU A C 1
ATOM 3392 O O . GLU A 1 440 ? -13.915 -7.787 5.581 1.00 83.88 440 GLU A O 1
ATOM 3397 N N . ALA A 1 441 ? -15.812 -8.953 5.717 1.00 81.38 441 ALA A N 1
ATOM 3398 C CA . ALA A 1 441 ? -16.187 -8.469 7.044 1.00 81.38 441 ALA A CA 1
ATOM 3399 C C . ALA A 1 441 ? -15.390 -9.128 8.189 1.00 81.38 441 ALA A C 1
ATOM 3401 O O . ALA A 1 441 ? -15.639 -8.817 9.352 1.00 81.38 441 ALA A O 1
ATOM 3402 N N . GLY A 1 442 ? -14.477 -10.063 7.892 1.00 79.06 442 GLY A N 1
ATOM 3403 C CA . GLY A 1 442 ? -13.675 -10.775 8.895 1.00 79.06 442 GLY A CA 1
ATOM 3404 C C . GLY A 1 442 ? -14.458 -11.784 9.743 1.00 79.06 442 GLY A C 1
ATOM 3405 O O . GLY A 1 442 ? -13.954 -12.275 10.748 1.00 79.06 442 GLY A O 1
ATOM 3406 N N . MET A 1 443 ? -15.684 -12.119 9.346 1.00 82.88 443 MET A N 1
ATOM 3407 C CA . MET A 1 443 ? -16.562 -13.046 10.061 1.00 82.88 443 MET A CA 1
ATOM 3408 C C . MET A 1 443 ? -16.167 -14.508 9.825 1.00 82.88 443 MET A C 1
ATOM 3410 O O . MET A 1 443 ? -16.296 -15.359 10.698 1.00 82.88 443 MET A O 1
ATOM 3414 N N . ILE A 1 444 ? -15.680 -14.833 8.631 1.00 82.50 444 ILE A N 1
ATOM 3415 C CA . ILE A 1 444 ? -15.151 -16.166 8.332 1.00 82.50 444 ILE A CA 1
ATOM 3416 C C . ILE A 1 444 ? -13.740 -16.051 7.772 1.00 82.50 444 ILE A C 1
ATOM 3418 O O . ILE A 1 444 ? -13.420 -15.118 7.040 1.00 82.50 444 ILE A O 1
ATOM 3422 N N . SER A 1 445 ? -12.895 -17.036 8.077 1.00 78.19 445 SER A N 1
ATOM 3423 C CA . SER A 1 445 ? -11.548 -17.099 7.508 1.00 78.19 445 SER A CA 1
ATOM 3424 C C . SER A 1 445 ? -11.592 -17.316 5.985 1.00 78.19 445 SER A C 1
ATOM 3426 O O . SER A 1 445 ? -12.527 -17.955 5.486 1.00 78.19 445 SER A O 1
ATOM 3428 N N . PRO A 1 446 ? -10.558 -16.910 5.221 1.00 75.62 446 PRO A N 1
ATOM 3429 C CA . PRO A 1 446 ? -10.477 -17.208 3.788 1.00 75.62 446 PRO A CA 1
ATOM 3430 C C . PRO A 1 446 ? -10.505 -18.702 3.467 1.00 75.62 446 PRO A C 1
ATOM 3432 O O . PRO A 1 446 ? -11.067 -19.102 2.452 1.00 75.62 446 PRO A O 1
ATOM 3435 N N . THR A 1 447 ? -9.956 -19.547 4.346 1.00 80.19 447 THR A N 1
ATOM 3436 C CA . THR A 1 447 ? -10.025 -21.010 4.214 1.00 80.19 447 THR A CA 1
ATOM 3437 C C . THR A 1 447 ? -11.455 -21.523 4.366 1.00 80.19 447 THR A C 1
ATOM 3439 O O . THR A 1 447 ? -11.900 -22.360 3.579 1.00 80.19 447 THR A O 1
ATOM 3442 N N . THR A 1 448 ? -12.211 -20.979 5.325 1.00 84.31 448 THR A N 1
ATOM 3443 C CA . THR A 1 448 ? -13.636 -21.284 5.501 1.00 84.31 448 THR A CA 1
ATOM 3444 C C . THR A 1 448 ? -14.445 -20.779 4.313 1.00 84.31 448 THR A C 1
ATOM 3446 O O . THR A 1 448 ? -15.261 -21.528 3.784 1.00 84.31 448 THR A O 1
ATOM 3449 N N . ALA A 1 449 ? -14.175 -19.564 3.834 1.00 88.81 449 ALA A N 1
ATOM 3450 C CA . ALA A 1 449 ? -14.809 -19.010 2.643 1.00 88.81 449 ALA A CA 1
ATOM 3451 C C . ALA A 1 449 ? -14.535 -19.877 1.408 1.00 88.81 449 ALA A C 1
ATOM 3453 O O . ALA A 1 449 ? -15.464 -20.279 0.716 1.00 88.81 449 ALA A O 1
ATOM 3454 N N . GLN A 1 450 ? -13.278 -20.260 1.167 1.00 87.12 450 GLN A N 1
ATOM 3455 C CA . GLN A 1 450 ? -12.904 -21.134 0.056 1.00 87.12 450 GLN A CA 1
ATOM 3456 C C . GLN A 1 450 ? -13.586 -22.506 0.153 1.00 87.12 450 GLN A C 1
ATOM 3458 O O . GLN A 1 450 ? -14.047 -23.036 -0.861 1.00 87.12 450 GLN A O 1
ATOM 3463 N N . ARG A 1 451 ? -13.679 -23.084 1.357 1.00 90.00 451 ARG A N 1
ATOM 3464 C CA . ARG A 1 451 ? -14.399 -24.343 1.590 1.00 90.00 451 ARG A CA 1
ATOM 3465 C C . ARG A 1 451 ? -15.888 -24.188 1.286 1.00 90.00 451 ARG A C 1
ATOM 3467 O O . ARG A 1 451 ? -16.423 -24.985 0.522 1.00 90.00 451 ARG A O 1
ATOM 3474 N N . LEU A 1 452 ? -16.523 -23.129 1.788 1.00 92.69 452 LEU A N 1
ATOM 3475 C CA . LEU A 1 452 ? -17.931 -22.830 1.533 1.00 92.69 452 LEU A CA 1
ATOM 3476 C C . LEU A 1 452 ? -18.206 -22.574 0.046 1.00 92.69 452 LEU A C 1
ATOM 3478 O O . LEU A 1 452 ? -19.161 -23.138 -0.477 1.00 92.69 452 LEU A O 1
ATOM 3482 N N . HIS A 1 453 ? -17.355 -21.832 -0.667 1.00 93.25 453 HIS A N 1
ATOM 3483 C CA . HIS A 1 453 ? -17.477 -21.630 -2.118 1.00 93.25 453 HIS A CA 1
ATOM 3484 C C . HIS A 1 453 ? -17.386 -22.947 -2.900 1.00 93.25 453 HIS A C 1
ATOM 3486 O O . HIS A 1 453 ? -18.067 -23.148 -3.907 1.00 93.25 453 HIS A O 1
ATOM 3492 N N . ARG A 1 454 ? -16.550 -23.887 -2.446 1.00 89.88 454 ARG A N 1
ATOM 3493 C CA . ARG A 1 454 ? -16.439 -25.213 -3.072 1.00 89.88 454 ARG A CA 1
ATOM 3494 C C . ARG A 1 454 ? -17.628 -26.114 -2.739 1.00 89.88 454 ARG A C 1
ATOM 3496 O O . ARG A 1 454 ? -18.056 -26.870 -3.607 1.00 89.88 454 ARG A O 1
ATOM 3503 N N . ALA A 1 455 ? -18.139 -26.043 -1.513 1.00 89.69 455 ALA A N 1
ATOM 3504 C CA . ALA A 1 455 ? -19.163 -26.951 -1.003 1.00 89.69 455 ALA A CA 1
ATOM 3505 C C . ALA A 1 455 ? -20.601 -26.516 -1.326 1.00 89.69 455 ALA A C 1
ATOM 3507 O O . ALA A 1 455 ? -21.454 -27.383 -1.510 1.00 89.69 455 ALA A O 1
ATOM 3508 N N . THR A 1 456 ? -20.866 -25.209 -1.407 1.00 93.44 456 THR A N 1
ATOM 3509 C CA . THR A 1 456 ? -22.227 -24.655 -1.485 1.00 93.44 456 THR A CA 1
ATOM 3510 C C . THR A 1 456 ? -22.754 -24.665 -2.914 1.00 93.44 456 THR A C 1
ATOM 3512 O O . THR A 1 456 ? -22.185 -24.047 -3.813 1.00 93.44 456 THR A O 1
ATOM 3515 N N . ARG A 1 457 ? -23.862 -25.365 -3.138 1.00 93.31 457 ARG A N 1
ATOM 3516 C CA . ARG A 1 457 ? -24.623 -25.428 -4.393 1.00 93.31 457 ARG A CA 1
ATOM 3517 C C . ARG A 1 457 ? -26.116 -25.409 -4.063 1.00 93.31 457 ARG A C 1
ATOM 3519 O O . ARG A 1 457 ? -26.494 -25.738 -2.942 1.00 93.31 457 ARG A O 1
ATOM 3526 N N . ALA A 1 458 ? -26.966 -25.126 -5.051 1.00 92.81 458 ALA A N 1
ATOM 3527 C CA . ALA A 1 458 ? -28.423 -25.130 -4.876 1.00 92.81 458 ALA A CA 1
ATOM 3528 C C . ALA A 1 458 ? -28.948 -26.434 -4.240 1.00 92.81 458 ALA A C 1
ATOM 3530 O O . ALA A 1 458 ? -29.789 -26.390 -3.354 1.00 92.81 458 ALA A O 1
ATOM 3531 N N . SER A 1 459 ? -28.409 -27.591 -4.635 1.00 93.81 459 SER A N 1
ATOM 3532 C CA . SER A 1 459 ? -28.775 -28.908 -4.092 1.00 93.81 459 SER A CA 1
ATOM 3533 C C . SER A 1 459 ? -27.913 -29.380 -2.913 1.00 93.81 459 SER A C 1
ATOM 3535 O O . SER A 1 459 ? -28.133 -30.473 -2.400 1.00 93.81 459 SER A O 1
ATOM 3537 N N . LYS A 1 460 ? -26.905 -28.603 -2.496 1.00 93.19 460 LYS A N 1
ATOM 3538 C CA . LYS A 1 460 ? -25.952 -28.988 -1.446 1.00 93.19 460 LYS A CA 1
ATOM 3539 C C . LYS A 1 460 ? -25.486 -27.761 -0.667 1.00 93.19 460 LYS A C 1
ATOM 3541 O O . LYS A 1 460 ? -24.511 -27.116 -1.040 1.00 93.19 460 LYS A O 1
ATOM 3546 N N . PHE A 1 461 ? -26.181 -27.439 0.417 1.00 94.12 461 PHE A N 1
ATOM 3547 C CA . PHE A 1 461 ? -25.953 -26.214 1.195 1.00 94.12 461 PHE A CA 1
ATOM 3548 C C . PHE A 1 461 ? -25.941 -26.445 2.712 1.00 94.12 461 PHE A C 1
ATOM 3550 O O . PHE A 1 461 ? -25.926 -25.482 3.476 1.00 94.12 461 PHE A O 1
ATOM 3557 N N . ASP A 1 462 ? -25.889 -27.698 3.166 1.00 90.69 462 ASP A N 1
ATOM 3558 C CA . ASP A 1 462 ? -25.903 -28.036 4.599 1.00 90.69 462 ASP A CA 1
ATOM 3559 C C . ASP A 1 462 ? -24.742 -27.393 5.366 1.00 90.69 462 ASP A C 1
ATOM 3561 O O . ASP A 1 462 ? -24.875 -27.017 6.526 1.00 90.69 462 ASP A O 1
ATOM 3565 N N . GLU A 1 463 ? -23.592 -27.224 4.709 1.00 90.06 463 GLU A N 1
ATOM 3566 C CA . GLU A 1 463 ? -22.443 -26.537 5.297 1.00 90.06 463 GLU A CA 1
ATOM 3567 C C . GLU A 1 463 ? -22.629 -25.009 5.347 1.00 90.06 463 GLU A C 1
ATOM 3569 O O . GLU A 1 463 ? -22.113 -24.341 6.247 1.00 90.06 463 GLU A O 1
ATOM 3574 N N . PHE A 1 464 ? -23.388 -24.451 4.399 1.00 93.19 464 PHE A N 1
ATOM 3575 C CA . PHE A 1 464 ? -23.714 -23.027 4.347 1.00 93.19 464 PHE A CA 1
ATOM 3576 C C . PHE A 1 464 ? -24.733 -22.638 5.427 1.00 93.19 464 PHE A C 1
ATOM 3578 O O . PHE A 1 464 ? -24.560 -21.607 6.068 1.00 93.19 464 PHE A O 1
ATOM 3585 N N . LEU A 1 465 ? -25.744 -23.476 5.678 1.00 93.44 465 LEU A N 1
ATOM 3586 C CA . LEU A 1 465 ? -26.768 -23.280 6.718 1.00 93.44 465 LEU A CA 1
ATOM 3587 C C . LEU A 1 465 ? -26.603 -24.291 7.856 1.00 93.44 465 LEU A C 1
ATOM 3589 O O . LEU A 1 465 ? -27.565 -24.938 8.281 1.00 93.44 465 LEU A O 1
ATOM 3593 N N . LYS A 1 466 ? -25.368 -24.469 8.327 1.00 82.69 466 LYS A N 1
ATOM 3594 C CA . LYS A 1 466 ? -25.046 -25.475 9.340 1.00 82.69 466 LYS A CA 1
ATOM 3595 C C . LYS A 1 466 ? -25.860 -25.231 10.613 1.00 82.69 466 LYS A C 1
ATOM 3597 O O . LYS A 1 466 ? -25.856 -24.137 11.158 1.00 82.69 466 LYS A O 1
ATOM 3602 N N . SER A 1 467 ? -26.559 -26.252 11.105 1.00 84.00 467 SER A N 1
ATOM 3603 C CA . SER A 1 467 ? -27.467 -26.107 12.259 1.00 84.00 467 SER A CA 1
ATOM 3604 C C . SER A 1 467 ? -28.575 -25.062 12.037 1.00 84.00 467 SER A C 1
ATOM 3606 O O . SER A 1 467 ? -29.014 -24.407 12.983 1.00 84.00 467 SER A O 1
ATOM 3608 N N . GLY A 1 468 ? -29.002 -24.872 10.786 1.00 86.62 468 GLY A N 1
ATOM 3609 C CA . GLY A 1 468 ? -30.007 -23.885 10.429 1.00 86.62 468 GLY A CA 1
ATOM 3610 C C . GLY A 1 468 ? -31.362 -24.160 11.082 1.00 86.62 468 GLY A C 1
ATOM 3611 O O . GLY A 1 468 ? -31.851 -25.290 11.075 1.00 86.62 468 GLY A O 1
ATOM 3612 N N . ARG A 1 469 ? -31.992 -23.113 11.620 1.00 93.62 469 ARG A N 1
ATOM 3613 C CA . ARG A 1 469 ? -33.366 -23.159 12.137 1.00 93.62 469 ARG A CA 1
ATOM 3614 C C . ARG A 1 469 ? -34.322 -22.508 11.150 1.00 93.62 469 ARG A C 1
ATOM 3616 O O . ARG A 1 469 ? -34.004 -21.464 10.579 1.00 93.62 469 ARG A O 1
ATOM 3623 N N . GLN A 1 470 ? -35.507 -23.087 10.980 1.00 95.62 470 GLN A N 1
ATOM 3624 C CA . GLN A 1 470 ? -36.567 -22.425 10.228 1.00 95.62 470 GLN A CA 1
ATOM 3625 C C . GLN A 1 470 ? -37.107 -21.233 11.025 1.00 95.62 470 GLN A C 1
ATOM 3627 O O . GLN A 1 470 ? -37.287 -21.309 12.240 1.00 95.62 470 GLN A O 1
ATOM 3632 N N . ILE A 1 471 ? -37.372 -20.145 10.314 1.00 95.69 471 ILE A N 1
ATOM 3633 C CA . ILE A 1 471 ? -38.102 -18.980 10.794 1.00 95.69 471 ILE A CA 1
ATOM 3634 C C . ILE A 1 471 ? -39.485 -19.026 10.159 1.00 95.69 471 ILE A C 1
ATOM 3636 O O . ILE A 1 471 ? -39.602 -18.975 8.934 1.00 95.69 471 ILE A O 1
ATOM 3640 N N . ALA A 1 472 ? -40.525 -19.137 10.978 1.00 92.81 472 ALA A N 1
ATOM 3641 C CA . ALA A 1 472 ? -41.900 -19.260 10.509 1.00 92.81 472 ALA A CA 1
ATOM 3642 C C . ALA A 1 472 ? -42.639 -17.914 10.477 1.00 92.81 472 ALA A C 1
ATOM 3644 O O . ALA A 1 472 ? -43.638 -17.776 9.770 1.00 92.81 472 ALA A O 1
ATOM 3645 N N . THR A 1 473 ? -42.171 -16.916 11.236 1.00 94.06 473 THR A N 1
ATOM 3646 C CA . THR A 1 473 ? -42.875 -15.634 11.385 1.00 94.06 473 THR A CA 1
ATOM 3647 C C . THR A 1 473 ? -41.944 -14.414 11.356 1.00 94.06 473 THR A C 1
ATOM 3649 O O . THR A 1 473 ? -40.784 -14.501 11.771 1.00 94.06 473 THR A O 1
ATOM 3652 N N . PRO A 1 474 ? -42.456 -13.223 10.978 1.00 93.69 474 PRO A N 1
ATOM 3653 C CA . PRO A 1 474 ? -41.709 -11.965 11.096 1.00 93.69 474 PRO A CA 1
ATOM 3654 C C . PRO A 1 474 ? -41.221 -11.662 12.524 1.00 93.69 474 PRO A C 1
ATOM 3656 O O . PRO A 1 474 ? -40.153 -11.074 12.725 1.00 93.69 474 PRO A O 1
ATOM 3659 N N . ALA A 1 475 ? -41.995 -12.069 13.535 1.00 92.44 475 ALA A N 1
ATOM 3660 C CA . ALA A 1 475 ? -41.655 -11.878 14.943 1.00 92.44 475 ALA A CA 1
ATOM 3661 C C . ALA A 1 475 ? -40.461 -12.748 15.365 1.00 92.44 475 ALA A C 1
ATOM 3663 O O . ALA A 1 475 ? -39.585 -12.286 16.093 1.00 92.44 475 ALA A O 1
ATOM 3664 N N . GLU A 1 476 ? -40.384 -13.988 14.876 1.00 92.19 476 GLU A N 1
ATOM 3665 C CA . GLU A 1 476 ? -39.204 -14.838 15.058 1.00 92.19 476 GLU A CA 1
ATOM 3666 C C . GLU A 1 476 ? -37.987 -14.292 14.314 1.00 92.19 476 GLU A C 1
ATOM 3668 O O . GLU A 1 476 ? -36.878 -14.340 14.851 1.00 92.19 476 GLU A O 1
ATOM 3673 N N . PHE A 1 477 ? -38.187 -13.747 13.109 1.00 92.44 477 PHE A N 1
ATOM 3674 C CA . PHE A 1 477 ? -37.096 -13.151 12.344 1.00 92.44 477 PHE A CA 1
ATOM 3675 C C . PHE A 1 477 ? -36.480 -11.950 13.068 1.00 92.44 477 PHE A C 1
ATOM 3677 O O . PHE A 1 477 ? -35.262 -11.809 13.088 1.00 92.44 477 PHE A O 1
ATOM 3684 N N . SER A 1 478 ? -37.301 -11.137 13.740 1.00 88.75 478 SER A N 1
ATOM 3685 C CA . SER A 1 478 ? -36.850 -9.972 14.520 1.00 88.75 478 SER A CA 1
ATOM 3686 C C . SER A 1 478 ? -35.890 -10.327 15.663 1.00 88.75 478 SER A C 1
ATOM 3688 O O . SER A 1 478 ? -35.162 -9.463 16.134 1.00 88.75 478 SER A O 1
ATOM 3690 N N . LYS A 1 479 ? -35.879 -11.589 16.112 1.00 88.50 479 LYS A N 1
ATOM 3691 C CA . LYS A 1 479 ? -34.979 -12.091 17.165 1.00 88.50 479 LYS A CA 1
ATOM 3692 C C . LYS A 1 479 ? -33.649 -12.614 16.616 1.00 88.50 479 LYS A C 1
ATOM 3694 O O . LYS A 1 479 ? -32.846 -13.160 17.366 1.00 88.50 479 LYS A O 1
ATOM 3699 N N . THR A 1 480 ? -33.448 -12.534 15.306 1.00 88.44 480 THR A N 1
ATOM 3700 C CA . THR A 1 480 ? -32.237 -13.027 14.654 1.00 88.44 480 THR A CA 1
ATOM 3701 C C . THR A 1 480 ? -31.105 -12.029 14.849 1.00 88.44 480 THR A C 1
ATOM 3703 O O . THR A 1 480 ? -31.281 -10.839 14.592 1.00 88.44 480 THR A O 1
ATOM 3706 N N . ALA A 1 481 ? -29.949 -12.510 15.302 1.00 86.69 481 ALA A N 1
ATOM 3707 C CA . ALA A 1 481 ? -28.777 -11.669 15.498 1.00 86.69 481 ALA A CA 1
ATOM 3708 C C . ALA A 1 481 ? -28.220 -11.211 14.147 1.00 86.69 481 ALA A C 1
ATOM 3710 O O . ALA A 1 481 ? -28.400 -11.892 13.134 1.00 86.69 481 ALA A O 1
ATOM 3711 N N . ALA A 1 482 ? -27.534 -10.068 14.127 1.00 87.00 482 ALA A N 1
ATOM 3712 C CA . ALA A 1 482 ? -26.766 -9.640 12.964 1.00 87.00 482 ALA A CA 1
ATOM 3713 C C . ALA A 1 482 ? -25.671 -10.669 12.624 1.00 87.00 482 ALA A C 1
ATOM 3715 O O . ALA A 1 482 ? -25.172 -11.386 13.492 1.00 87.00 482 ALA A O 1
ATOM 3716 N N . GLY A 1 483 ? -25.325 -10.763 11.343 1.00 86.69 483 GLY A N 1
ATOM 3717 C CA . GLY A 1 483 ? -24.264 -11.629 10.847 1.00 86.69 483 GLY A CA 1
ATOM 3718 C C . GLY A 1 483 ? -24.645 -13.092 10.583 1.00 86.69 483 GLY A C 1
ATOM 3719 O O . GLY A 1 483 ? -23.807 -13.878 10.135 1.00 86.69 483 GLY A O 1
ATOM 3720 N N . GLN A 1 484 ? -25.898 -13.482 10.812 1.00 90.94 484 GLN A N 1
ATOM 3721 C CA . GLN A 1 484 ? -26.370 -14.837 10.533 1.00 90.94 484 GLN A CA 1
ATOM 3722 C C . GLN A 1 484 ? -26.738 -14.986 9.053 1.00 90.94 484 GLN A C 1
ATOM 3724 O O . GLN A 1 484 ? -27.434 -14.147 8.472 1.00 90.94 484 GLN A O 1
ATOM 3729 N N . ARG A 1 485 ? -26.280 -16.080 8.436 1.00 94.81 485 ARG A N 1
ATOM 3730 C CA . ARG A 1 485 ? -26.648 -16.435 7.060 1.00 94.81 485 ARG A CA 1
ATOM 3731 C C . ARG A 1 485 ? -28.116 -16.825 7.000 1.00 94.81 485 ARG A C 1
ATOM 3733 O O . ARG A 1 485 ? -28.617 -17.542 7.863 1.00 94.81 485 ARG A O 1
ATOM 3740 N N . ILE A 1 486 ? -28.775 -16.385 5.943 1.00 96.06 486 ILE A N 1
ATOM 3741 C CA . ILE A 1 486 ? -30.165 -16.679 5.634 1.00 96.06 486 ILE A CA 1
ATOM 3742 C C . ILE A 1 486 ? -30.184 -17.457 4.327 1.00 96.06 486 ILE A C 1
ATOM 3744 O O . ILE A 1 486 ? -29.549 -17.047 3.356 1.00 96.06 486 ILE A O 1
ATOM 3748 N N . GLY A 1 487 ? -30.937 -18.547 4.289 1.00 96.75 487 GLY A N 1
ATOM 3749 C CA . GLY A 1 487 ? -31.258 -19.281 3.077 1.00 96.75 487 GLY A CA 1
ATOM 3750 C C . GLY A 1 487 ? -32.759 -19.327 2.843 1.00 96.75 487 GLY A C 1
ATOM 3751 O O . GLY A 1 487 ? -33.537 -19.571 3.764 1.00 96.75 487 GLY A O 1
ATOM 3752 N N . PHE A 1 488 ? -33.158 -19.120 1.597 1.00 96.50 488 PHE A N 1
ATOM 3753 C CA . PHE A 1 488 ? -34.519 -19.326 1.126 1.00 96.50 488 PHE A CA 1
ATOM 3754 C C . PHE A 1 488 ? -34.549 -20.662 0.390 1.00 96.50 488 PHE A C 1
ATOM 3756 O O . PHE A 1 488 ? -33.981 -20.787 -0.697 1.00 96.50 488 PHE A O 1
ATOM 3763 N N . VAL A 1 489 ? -35.153 -21.669 1.017 1.00 96.00 489 VAL A N 1
ATOM 3764 C CA . VAL A 1 489 ? -35.144 -23.052 0.530 1.00 96.00 489 VAL A CA 1
ATOM 3765 C C . VAL A 1 489 ? -36.531 -23.426 0.043 1.00 96.00 489 VAL A C 1
ATOM 3767 O O . VAL A 1 489 ? -37.488 -23.375 0.815 1.00 96.00 489 VAL A O 1
ATOM 3770 N N . ASP A 1 490 ? -36.643 -23.816 -1.218 1.00 94.44 490 ASP A N 1
ATOM 3771 C CA . ASP A 1 490 ? -37.916 -24.206 -1.820 1.00 94.44 490 ASP A CA 1
ATOM 3772 C C . ASP A 1 490 ? -38.465 -25.484 -1.171 1.00 94.44 490 ASP A C 1
ATOM 3774 O O . ASP A 1 490 ? -37.718 -26.419 -0.866 1.00 94.44 490 ASP A O 1
ATOM 3778 N N . VAL A 1 491 ? -39.769 -25.517 -0.896 1.00 94.50 491 VAL A N 1
ATOM 3779 C CA . VAL A 1 491 ? -40.399 -26.685 -0.257 1.00 94.50 491 VAL A CA 1
ATOM 3780 C C . VAL A 1 491 ? -40.601 -27.850 -1.224 1.00 94.50 491 VAL A C 1
ATOM 3782 O O . VAL A 1 491 ? -40.713 -28.982 -0.765 1.00 94.50 491 VAL A O 1
ATOM 3785 N N . SER A 1 492 ? -40.658 -27.592 -2.532 1.00 91.69 492 SER A N 1
ATOM 3786 C CA . SER A 1 492 ? -40.940 -28.604 -3.556 1.00 91.69 492 SER A CA 1
ATOM 3787 C C . SER A 1 492 ? -39.727 -29.474 -3.880 1.00 91.69 492 SER A C 1
ATOM 3789 O O . SER A 1 492 ? -39.847 -30.695 -3.942 1.00 91.69 492 SER A O 1
ATOM 3791 N N . ASP A 1 493 ? -38.557 -28.858 -4.050 1.00 92.69 493 ASP A N 1
ATOM 3792 C CA . ASP A 1 493 ? -37.333 -29.538 -4.491 1.00 92.69 493 ASP A CA 1
ATOM 3793 C C . ASP A 1 493 ? -36.197 -29.493 -3.458 1.00 92.69 493 ASP A C 1
ATOM 3795 O O . ASP A 1 493 ? -35.125 -30.055 -3.687 1.00 92.69 493 ASP A O 1
ATOM 3799 N N . ASN A 1 494 ? -36.432 -28.854 -2.305 1.00 93.44 494 ASN A N 1
ATOM 3800 C CA . ASN A 1 494 ? -35.460 -28.691 -1.225 1.00 93.44 494 ASN A CA 1
ATOM 3801 C C . ASN A 1 494 ? -34.145 -28.027 -1.677 1.00 93.44 494 ASN A C 1
ATOM 3803 O O . ASN A 1 494 ? -33.089 -28.290 -1.101 1.00 93.44 494 ASN A O 1
ATOM 3807 N N . THR A 1 495 ? -34.186 -27.167 -2.697 1.00 95.00 495 THR A N 1
ATOM 3808 C CA . THR A 1 495 ? -33.004 -26.429 -3.160 1.00 95.00 495 THR A CA 1
ATOM 3809 C C . THR A 1 495 ? -32.920 -25.025 -2.567 1.00 95.00 495 THR A C 1
ATOM 3811 O O . THR A 1 495 ? -33.928 -24.350 -2.346 1.00 95.00 495 THR A O 1
ATOM 3814 N N . LEU A 1 496 ? -31.692 -24.563 -2.321 1.00 95.19 496 LEU A N 1
ATOM 3815 C CA . LEU A 1 496 ? -31.397 -23.183 -1.950 1.00 95.19 496 LEU A CA 1
ATOM 3816 C C . LEU A 1 496 ? -31.611 -22.279 -3.167 1.00 95.19 496 LEU A C 1
ATOM 3818 O O . LEU A 1 496 ? -30.837 -22.323 -4.124 1.00 95.19 496 LEU A O 1
ATOM 3822 N N . LYS A 1 497 ? -32.661 -21.458 -3.122 1.00 93.69 497 LYS A N 1
ATOM 3823 C CA . LYS A 1 497 ? -33.011 -20.523 -4.197 1.00 93.69 497 LYS A CA 1
ATOM 3824 C C . LYS A 1 497 ? -32.357 -19.161 -4.019 1.00 93.69 497 LYS A C 1
ATOM 3826 O O . LYS A 1 497 ? -31.969 -18.536 -5.000 1.00 93.69 497 LYS A O 1
ATOM 3831 N N . HIS A 1 498 ? -32.228 -18.708 -2.773 1.00 95.38 498 HIS A N 1
ATOM 3832 C CA . HIS A 1 498 ? -31.641 -17.409 -2.462 1.00 95.38 498 HIS A CA 1
ATOM 3833 C C . HIS A 1 498 ? -30.894 -17.410 -1.135 1.00 95.38 498 HIS A C 1
ATOM 3835 O O . HIS A 1 498 ? -31.207 -18.208 -0.251 1.00 95.38 498 HIS A O 1
ATOM 3841 N N . ALA A 1 499 ? -29.944 -16.491 -0.973 1.00 96.44 499 ALA A N 1
ATOM 3842 C CA . ALA A 1 499 ? -29.215 -16.309 0.271 1.00 96.44 499 ALA A CA 1
ATOM 3843 C C . ALA A 1 499 ? -28.984 -14.831 0.587 1.00 96.44 499 ALA A C 1
ATOM 3845 O O . ALA A 1 499 ? -28.768 -14.010 -0.304 1.00 96.44 499 ALA A O 1
ATOM 3846 N N . MET A 1 500 ? -29.028 -14.513 1.877 1.00 96.88 500 MET A N 1
ATOM 3847 C CA . MET A 1 500 ? -28.804 -13.175 2.423 1.00 96.88 500 MET A CA 1
ATOM 3848 C C . MET A 1 500 ? -28.037 -13.276 3.748 1.00 96.88 500 MET A C 1
ATOM 3850 O O . MET A 1 500 ? -27.822 -14.374 4.263 1.00 96.88 500 MET A O 1
ATOM 3854 N N . ILE A 1 501 ? -27.642 -12.144 4.324 1.00 94.50 501 ILE A N 1
ATOM 3855 C CA . ILE A 1 501 ? -27.103 -12.071 5.689 1.00 94.50 501 ILE A CA 1
ATOM 3856 C C . ILE A 1 501 ? -27.874 -11.042 6.508 1.00 94.50 501 ILE A C 1
ATOM 3858 O O . ILE A 1 501 ? -28.224 -9.976 5.999 1.00 94.50 501 ILE A O 1
ATOM 3862 N N . THR A 1 502 ? -28.177 -11.366 7.763 1.00 93.31 502 THR A N 1
ATOM 3863 C CA . THR A 1 502 ? -28.846 -10.434 8.676 1.00 93.31 502 THR A CA 1
ATOM 3864 C C . THR A 1 502 ? -27.922 -9.284 9.054 1.00 93.31 502 THR A C 1
ATOM 3866 O O . THR A 1 502 ? -26.731 -9.476 9.283 1.00 93.31 502 THR A O 1
ATOM 3869 N N . ILE A 1 503 ? -28.486 -8.087 9.186 1.00 89.06 503 ILE A N 1
ATOM 3870 C CA . ILE A 1 503 ? -27.775 -6.900 9.694 1.00 89.06 503 ILE A CA 1
ATOM 3871 C C . ILE A 1 503 ? -28.461 -6.319 10.940 1.00 89.06 503 ILE A C 1
ATOM 3873 O O . ILE A 1 503 ? -28.306 -5.146 11.244 1.00 89.06 503 ILE A O 1
ATOM 3877 N N . GLY A 1 504 ? -29.258 -7.137 11.637 1.00 84.75 504 GLY A N 1
ATOM 3878 C CA . GLY A 1 504 ? -30.064 -6.704 12.781 1.00 84.75 504 GLY A CA 1
ATOM 3879 C C . GLY A 1 504 ? -31.408 -6.084 12.382 1.00 84.75 504 GLY A C 1
ATOM 3880 O O . GLY A 1 504 ? -31.734 -5.953 11.202 1.00 84.75 504 GLY A O 1
ATOM 3881 N N . ASP A 1 505 ? -32.234 -5.773 13.384 1.00 83.62 505 ASP A N 1
ATOM 3882 C CA . ASP A 1 505 ? -33.517 -5.057 13.260 1.00 83.62 505 ASP A CA 1
ATOM 3883 C C . ASP A 1 505 ? -34.517 -5.618 12.233 1.00 83.62 505 ASP A C 1
ATOM 3885 O O . ASP A 1 505 ? -35.341 -4.893 11.668 1.00 83.62 505 ASP A O 1
ATOM 3889 N N . GLY A 1 506 ? -34.464 -6.929 11.981 1.00 87.44 506 GLY A N 1
ATOM 3890 C CA . GLY A 1 506 ? -35.303 -7.582 10.976 1.00 87.44 506 GLY A CA 1
ATOM 3891 C C . GLY A 1 506 ? -34.938 -7.233 9.530 1.00 87.44 506 GLY A C 1
ATOM 3892 O O . GLY A 1 506 ? -35.738 -7.478 8.625 1.00 87.44 506 GLY A O 1
ATOM 3893 N N . LYS A 1 507 ? -33.736 -6.696 9.302 1.00 92.12 507 LYS A N 1
ATOM 3894 C CA . LYS A 1 507 ? -33.187 -6.406 7.981 1.00 92.12 507 LYS A CA 1
ATOM 3895 C C . LYS A 1 507 ? -32.134 -7.427 7.570 1.00 92.12 507 LYS A C 1
ATOM 3897 O O . LYS A 1 507 ? -31.424 -8.011 8.395 1.00 92.12 507 LYS A O 1
ATOM 3902 N N . ALA A 1 508 ? -32.008 -7.596 6.263 1.00 95.06 508 ALA A N 1
ATOM 3903 C CA . ALA A 1 508 ? -30.968 -8.400 5.649 1.00 95.06 508 ALA A CA 1
ATOM 3904 C C . ALA A 1 508 ? -30.400 -7.701 4.416 1.00 95.06 508 ALA A C 1
ATOM 3906 O O . ALA A 1 508 ? -31.083 -6.885 3.794 1.00 95.06 508 ALA A O 1
ATOM 3907 N N . ILE A 1 509 ? -29.166 -8.045 4.055 1.00 95.00 509 ILE A N 1
ATOM 3908 C CA . ILE A 1 509 ? -28.541 -7.605 2.807 1.00 95.00 509 ILE A CA 1
ATOM 3909 C C . ILE A 1 509 ? -28.201 -8.791 1.907 1.00 95.00 509 ILE A C 1
ATOM 3911 O O . ILE A 1 509 ? -27.925 -9.897 2.377 1.00 95.00 509 ILE A O 1
ATOM 3915 N N . GLY A 1 510 ? -28.215 -8.547 0.603 1.00 94.44 510 GLY A N 1
ATOM 3916 C CA . GLY A 1 510 ? -27.837 -9.518 -0.417 1.00 94.44 510 GLY A CA 1
ATOM 3917 C C . GLY A 1 510 ? -27.857 -8.903 -1.810 1.00 94.44 510 GLY A C 1
ATOM 3918 O O . GLY A 1 510 ? -28.208 -7.732 -1.974 1.00 94.44 510 GLY A O 1
ATOM 3919 N N . VAL A 1 511 ? -27.488 -9.706 -2.805 1.00 93.62 511 VAL A N 1
ATOM 3920 C CA . VAL A 1 511 ? -27.510 -9.370 -4.240 1.00 93.62 511 VAL A CA 1
ATOM 3921 C C . VAL A 1 511 ? -28.522 -10.247 -4.960 1.00 93.62 511 VAL A C 1
ATOM 3923 O O . VAL A 1 511 ? -28.934 -11.261 -4.408 1.00 93.62 511 VAL A O 1
ATOM 3926 N N . ASN A 1 512 ? -28.892 -9.913 -6.197 1.00 90.00 512 ASN A N 1
ATOM 3927 C CA . ASN A 1 512 ? -29.861 -10.667 -7.003 1.00 90.00 512 ASN A CA 1
ATOM 3928 C C . ASN A 1 512 ? -31.235 -10.810 -6.322 1.00 90.00 512 ASN A C 1
ATOM 3930 O O . ASN A 1 512 ? -31.919 -11.824 -6.451 1.00 90.00 512 ASN A O 1
ATOM 3934 N N . ASN A 1 513 ? -31.667 -9.775 -5.598 1.00 91.38 513 ASN A N 1
ATOM 3935 C CA . ASN A 1 513 ? -32.887 -9.819 -4.786 1.00 91.38 513 ASN A CA 1
ATOM 3936 C C . ASN A 1 513 ? -34.182 -9.858 -5.617 1.00 91.38 513 ASN A C 1
ATOM 3938 O O . ASN A 1 513 ? -35.256 -10.111 -5.069 1.00 91.38 513 ASN A O 1
ATOM 3942 N N . GLY A 1 514 ? -34.080 -9.654 -6.935 1.00 87.00 514 GLY A N 1
ATOM 3943 C CA . GLY A 1 514 ? -35.190 -9.754 -7.883 1.00 87.00 514 G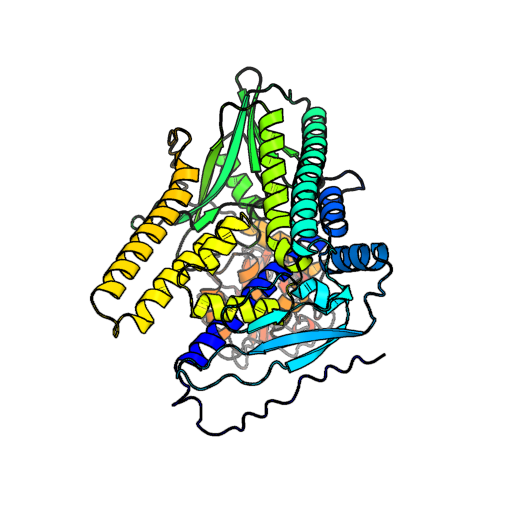LY A CA 1
ATOM 3944 C C . GLY A 1 514 ? -35.949 -11.084 -7.808 1.00 87.00 514 GLY A C 1
ATOM 3945 O O . GLY A 1 514 ? -37.152 -11.100 -8.051 1.00 87.00 514 GLY A O 1
ATOM 3946 N N . PHE A 1 515 ? -35.280 -12.168 -7.392 1.00 85.81 515 PHE A N 1
ATOM 3947 C CA . PHE A 1 515 ? -35.915 -13.469 -7.160 1.00 85.81 515 PHE A CA 1
ATOM 3948 C C . PHE A 1 515 ? -36.987 -13.427 -6.055 1.00 85.81 515 PHE A C 1
ATOM 3950 O O . PHE A 1 515 ? -38.031 -14.061 -6.170 1.00 85.81 515 PHE A O 1
ATOM 3957 N N . LEU A 1 516 ? -36.764 -12.653 -4.988 1.00 87.00 516 LEU A N 1
ATOM 3958 C CA . LEU A 1 516 ? -37.747 -12.498 -3.911 1.00 87.00 516 LEU A CA 1
ATOM 3959 C C . LEU A 1 516 ? -38.897 -11.581 -4.346 1.00 87.00 516 LEU A C 1
ATOM 3961 O O . LEU A 1 516 ? -40.069 -11.825 -4.046 1.00 87.00 516 LEU A O 1
ATOM 3965 N N . ASN A 1 517 ? -38.558 -10.503 -5.053 1.00 85.56 517 ASN A N 1
ATOM 3966 C CA . ASN A 1 517 ? -39.501 -9.512 -5.548 1.00 85.56 517 ASN A CA 1
ATOM 3967 C C . ASN A 1 517 ? -38.852 -8.742 -6.709 1.00 85.56 517 ASN A C 1
ATOM 3969 O O . ASN A 1 517 ? -37.822 -8.104 -6.488 1.00 85.56 517 ASN A O 1
ATOM 3973 N N . PRO A 1 518 ? -39.473 -8.693 -7.903 1.00 84.38 518 PRO A N 1
ATOM 3974 C CA . PRO A 1 518 ? -38.914 -7.999 -9.068 1.00 84.38 518 PRO A CA 1
ATOM 3975 C C . PRO A 1 518 ? -38.622 -6.505 -8.860 1.00 84.38 518 PRO A C 1
ATOM 3977 O O . PRO A 1 518 ? -37.888 -5.911 -9.640 1.00 84.38 518 PRO A O 1
ATOM 3980 N N . LYS A 1 519 ? -39.206 -5.877 -7.826 1.00 85.56 519 LYS A N 1
ATOM 3981 C CA . LYS A 1 519 ? -38.931 -4.477 -7.467 1.00 85.56 519 LYS A CA 1
ATOM 3982 C C . LYS A 1 519 ? -37.628 -4.288 -6.683 1.00 85.56 519 LYS A C 1
ATOM 3984 O O . LYS A 1 519 ? -37.217 -3.147 -6.494 1.00 85.56 519 LYS A O 1
ATOM 3989 N N . PHE A 1 520 ? -37.017 -5.353 -6.167 1.00 86.56 520 PHE A N 1
ATOM 3990 C CA . PHE A 1 520 ? -35.760 -5.240 -5.433 1.00 86.56 520 PHE A CA 1
ATOM 3991 C C . PHE A 1 520 ? -34.570 -5.106 -6.380 1.00 86.56 520 PHE A C 1
ATOM 3993 O O . PHE A 1 520 ? -34.569 -5.637 -7.489 1.00 86.56 520 PHE A O 1
ATOM 4000 N N . SER A 1 521 ? -33.537 -4.405 -5.908 1.00 81.00 521 SER A N 1
ATOM 4001 C CA . SER A 1 521 ? -32.315 -4.181 -6.677 1.00 81.00 521 SER A CA 1
ATOM 4002 C C . SER A 1 521 ? -31.630 -5.507 -7.045 1.00 81.00 521 SER A C 1
ATOM 4004 O O . SER A 1 521 ? -31.521 -6.394 -6.186 1.00 81.00 521 SER A O 1
ATOM 4006 N N . PRO A 1 522 ? -31.113 -5.642 -8.282 1.00 82.00 522 PRO A N 1
ATOM 4007 C CA . PRO A 1 522 ? -30.232 -6.748 -8.645 1.00 82.00 522 PRO A CA 1
ATOM 4008 C C . PRO A 1 522 ? -28.858 -6.651 -7.956 1.00 82.00 522 PRO A C 1
ATOM 4010 O O . PRO A 1 522 ? -28.189 -7.667 -7.801 1.00 82.00 522 PRO A O 1
ATOM 4013 N N . GLY A 1 523 ? -28.441 -5.461 -7.509 1.00 86.69 523 GLY A N 1
ATOM 4014 C CA . GLY A 1 523 ? -27.211 -5.257 -6.737 1.00 86.69 523 GLY A CA 1
ATOM 4015 C C . GLY A 1 523 ? -27.401 -5.450 -5.229 1.00 86.69 523 GLY A C 1
ATOM 4016 O O . GLY A 1 523 ? -28.452 -5.902 -4.769 1.00 86.69 523 GLY A O 1
ATOM 4017 N N . TRP A 1 524 ? -26.382 -5.068 -4.454 1.00 92.19 524 TRP A N 1
ATOM 4018 C CA . TRP A 1 524 ? -26.464 -5.041 -2.993 1.00 92.19 524 TRP A CA 1
ATOM 4019 C C . TRP A 1 524 ? -27.595 -4.114 -2.538 1.00 92.19 524 TRP A C 1
ATOM 4021 O O . TRP A 1 524 ? -27.651 -2.947 -2.929 1.00 92.19 524 TRP A O 1
ATOM 4031 N N . ALA A 1 525 ? -28.503 -4.637 -1.717 1.00 93.25 525 ALA A N 1
ATOM 4032 C CA . ALA A 1 525 ? -29.592 -3.868 -1.127 1.00 93.25 525 ALA A CA 1
ATOM 4033 C C . ALA A 1 525 ? -29.928 -4.364 0.277 1.00 93.25 525 ALA A C 1
ATOM 4035 O O . ALA A 1 525 ? -29.827 -5.558 0.559 1.00 93.25 525 ALA A O 1
ATOM 4036 N N . SER A 1 526 ? -30.354 -3.432 1.131 1.00 93.81 526 SER A N 1
ATOM 4037 C CA . SER A 1 526 ? -30.949 -3.725 2.435 1.00 93.81 526 SER A CA 1
ATOM 4038 C C . SER A 1 526 ? -32.459 -3.869 2.295 1.00 93.81 526 SER A C 1
ATOM 4040 O O . SER A 1 526 ? -33.104 -3.016 1.687 1.00 93.81 526 SER A O 1
ATOM 4042 N N . ILE A 1 527 ? -33.013 -4.948 2.846 1.00 93.31 527 ILE A N 1
ATOM 4043 C CA . ILE A 1 527 ? -34.436 -5.291 2.755 1.00 93.31 527 ILE A CA 1
ATOM 4044 C C . ILE A 1 527 ? -34.955 -5.594 4.161 1.00 93.31 527 ILE A C 1
ATOM 4046 O O . ILE A 1 527 ? -34.331 -6.367 4.895 1.00 93.31 527 ILE A O 1
ATOM 4050 N N . ASP A 1 528 ? -36.095 -5.013 4.543 1.00 93.56 528 ASP A N 1
ATOM 4051 C CA . ASP A 1 528 ? -36.784 -5.353 5.792 1.00 93.56 528 ASP A CA 1
ATOM 4052 C C . ASP A 1 528 ? -37.661 -6.581 5.533 1.00 93.56 528 ASP A C 1
ATOM 4054 O O . ASP A 1 528 ? -38.821 -6.488 5.124 1.00 93.56 528 ASP A O 1
ATOM 4058 N N . LEU A 1 529 ? -37.101 -7.768 5.776 1.00 91.88 529 LEU A N 1
ATOM 4059 C CA . LEU A 1 529 ? -37.752 -9.043 5.456 1.00 91.88 529 LEU A CA 1
ATOM 4060 C C . LEU A 1 529 ? -39.072 -9.257 6.217 1.00 91.88 529 LEU A C 1
ATOM 4062 O O . LEU A 1 529 ? -39.871 -10.117 5.847 1.00 91.88 529 LEU A O 1
ATOM 4066 N N . ARG A 1 530 ? -39.336 -8.479 7.271 1.00 92.06 530 ARG A N 1
ATOM 4067 C CA . ARG A 1 530 ? -40.602 -8.535 8.016 1.00 92.06 530 ARG A CA 1
ATOM 4068 C C . ARG A 1 530 ? -41.741 -7.863 7.262 1.00 92.06 530 ARG A C 1
ATOM 4070 O O . ARG A 1 530 ? -42.885 -8.282 7.406 1.00 92.06 530 ARG A O 1
ATOM 4077 N N . LYS A 1 531 ? -41.426 -6.801 6.518 1.00 88.31 531 LYS A N 1
ATOM 4078 C CA . LYS A 1 531 ? -42.396 -5.949 5.819 1.00 88.31 531 LYS A CA 1
ATOM 4079 C C . LYS A 1 531 ? -42.479 -6.281 4.339 1.00 88.31 531 LYS A C 1
ATOM 4081 O O . LYS A 1 531 ? -43.560 -6.243 3.760 1.00 88.31 531 LYS A O 1
ATOM 4086 N N . ASP A 1 532 ? -41.338 -6.607 3.744 1.00 87.00 532 ASP A N 1
ATOM 4087 C CA . ASP A 1 532 ? -41.199 -6.656 2.294 1.00 87.00 532 ASP A CA 1
ATOM 4088 C C . ASP A 1 532 ? -41.430 -8.063 1.709 1.00 87.00 532 ASP A C 1
ATOM 4090 O O . ASP A 1 532 ? -41.508 -8.222 0.488 1.00 87.00 532 ASP A O 1
ATOM 4094 N N . LEU A 1 533 ? -41.571 -9.081 2.569 1.00 88.00 533 LEU A N 1
ATOM 4095 C CA . LEU A 1 533 ? -41.906 -10.458 2.197 1.00 88.00 533 LEU A CA 1
ATOM 4096 C C . LEU A 1 533 ? -43.352 -10.812 2.551 1.00 88.00 533 LEU A C 1
ATOM 4098 O O . LEU A 1 533 ? -43.927 -10.306 3.513 1.00 88.00 533 LEU A O 1
ATOM 4102 N N . THR A 1 534 ? -43.921 -11.763 1.808 1.00 90.50 534 THR A N 1
ATOM 4103 C CA . THR A 1 534 ? -45.234 -12.337 2.127 1.00 90.50 534 THR A CA 1
ATOM 4104 C C . THR A 1 534 ? -45.057 -13.607 2.953 1.00 90.50 534 THR A C 1
ATOM 4106 O O . THR A 1 534 ? -44.541 -14.604 2.452 1.00 90.50 534 THR A O 1
ATOM 4109 N N . TRP A 1 535 ? -45.513 -13.573 4.206 1.00 91.56 535 TRP A N 1
ATOM 4110 C CA . TRP A 1 535 ? -45.450 -14.693 5.146 1.00 91.56 535 TRP A CA 1
ATOM 4111 C C . TRP A 1 535 ? -46.816 -15.374 5.256 1.00 91.56 535 TRP A C 1
ATOM 4113 O O . TRP A 1 535 ? -47.797 -14.714 5.603 1.00 91.56 535 TRP A O 1
ATOM 4123 N N . ARG A 1 536 ? -46.906 -16.678 4.971 1.00 91.19 536 ARG A N 1
ATOM 4124 C CA . ARG A 1 536 ? -48.137 -17.474 5.155 1.00 91.19 536 ARG A CA 1
ATOM 4125 C C . ARG A 1 536 ? -47.784 -18.905 5.540 1.00 91.19 536 ARG A C 1
ATOM 4127 O O . ARG A 1 536 ? -46.865 -19.485 4.977 1.00 91.19 536 ARG A O 1
ATOM 4134 N N . ASN A 1 537 ? -48.522 -19.484 6.487 1.00 90.12 537 ASN A N 1
ATOM 4135 C CA . ASN A 1 537 ? -48.372 -20.885 6.909 1.00 90.12 537 ASN A CA 1
ATOM 4136 C C . ASN A 1 537 ? -46.926 -21.288 7.275 1.00 90.12 537 ASN A C 1
ATOM 4138 O O . ASN A 1 537 ? -46.492 -22.396 6.978 1.00 90.12 537 ASN A O 1
ATOM 4142 N N . GLY A 1 538 ? -46.158 -20.379 7.887 1.00 90.81 538 GLY A N 1
ATOM 4143 C CA . GLY A 1 538 ? -44.760 -20.633 8.256 1.00 90.81 538 GLY A CA 1
ATOM 4144 C C . GLY A 1 538 ? -43.757 -20.582 7.096 1.00 90.81 538 GLY A C 1
ATOM 4145 O O . GLY A 1 538 ? -42.601 -20.968 7.280 1.00 90.81 538 GLY A O 1
ATOM 4146 N N . LEU A 1 539 ? -44.190 -20.128 5.917 1.00 92.81 539 LEU A N 1
ATOM 4147 C CA . LEU A 1 539 ? -43.396 -20.014 4.697 1.00 92.81 539 LEU A CA 1
ATOM 4148 C C . LEU A 1 539 ? -43.319 -18.563 4.215 1.00 92.81 539 LEU A C 1
ATOM 4150 O O . LEU A 1 539 ? -44.192 -17.735 4.489 1.00 92.81 539 LEU A O 1
ATOM 4154 N N . VAL A 1 540 ? -42.274 -18.292 3.442 1.00 92.00 540 VAL A N 1
ATOM 4155 C CA . VAL A 1 540 ? -42.074 -17.066 2.675 1.00 92.00 540 VAL A CA 1
ATOM 4156 C C . VAL A 1 540 ? -42.441 -17.332 1.221 1.00 92.00 540 VAL A C 1
ATOM 4158 O O . VAL A 1 540 ? -42.051 -18.350 0.651 1.00 92.00 540 VAL A O 1
ATOM 4161 N N . HIS A 1 541 ? -43.156 -16.393 0.609 1.00 87.19 541 HIS A N 1
ATOM 4162 C CA . HIS A 1 541 ? -43.523 -16.450 -0.801 1.00 87.19 541 HIS A CA 1
ATOM 4163 C C . HIS A 1 541 ? -42.776 -15.385 -1.600 1.00 87.19 541 HIS A C 1
ATOM 4165 O O . HIS A 1 541 ? -42.679 -14.233 -1.158 1.00 87.19 541 HIS A O 1
ATOM 4171 N N . SER A 1 542 ? -42.301 -15.756 -2.792 1.00 81.31 542 SER A N 1
ATOM 4172 C CA . SER A 1 542 ? -41.925 -14.768 -3.806 1.00 81.31 542 SER A CA 1
ATOM 4173 C C . SER A 1 542 ? -43.155 -13.938 -4.188 1.00 81.31 542 SER A C 1
ATOM 4175 O O . SER A 1 542 ? -44.298 -14.390 -4.078 1.00 81.31 542 SER A O 1
ATOM 4177 N N . LYS A 1 543 ? -42.951 -12.688 -4.607 1.00 76.00 543 LYS A N 1
ATOM 4178 C CA . LYS A 1 543 ? -44.069 -11.760 -4.853 1.00 76.00 543 LYS A CA 1
ATOM 4179 C C . LYS A 1 543 ? -45.028 -12.198 -5.967 1.00 76.00 543 LYS A C 1
ATOM 4181 O O . LYS A 1 543 ? -46.204 -11.850 -5.923 1.00 76.00 543 LYS A O 1
ATOM 4186 N N . ASP A 1 544 ? -44.532 -12.929 -6.955 1.00 71.50 544 ASP A N 1
ATOM 4187 C CA . ASP A 1 544 ? -45.331 -13.538 -8.024 1.00 71.50 544 ASP A CA 1
ATOM 4188 C C . ASP A 1 544 ? -46.105 -14.788 -7.562 1.00 71.50 544 ASP A C 1
ATOM 4190 O O . ASP A 1 544 ? -46.897 -15.337 -8.323 1.00 71.50 544 ASP A O 1
ATOM 4194 N N . GLY A 1 545 ? -45.905 -15.229 -6.315 1.00 65.81 545 GLY A N 1
ATOM 4195 C CA . GLY A 1 545 ? -46.527 -16.418 -5.740 1.00 65.81 545 GLY A CA 1
ATOM 4196 C C . GLY A 1 545 ? -45.959 -17.737 -6.269 1.00 65.81 545 GLY A C 1
ATOM 4197 O O . GLY A 1 545 ? -46.466 -18.785 -5.881 1.00 65.81 545 GLY A O 1
ATOM 4198 N N . GLY A 1 546 ? -44.933 -17.694 -7.128 1.00 69.44 546 GLY A N 1
ATOM 4199 C CA . GLY A 1 546 ? -44.401 -18.862 -7.832 1.00 69.44 546 GLY A CA 1
ATOM 4200 C C . GLY A 1 546 ? -43.523 -19.777 -6.976 1.00 69.44 546 GLY A C 1
ATOM 4201 O O . GLY A 1 546 ? -43.493 -20.980 -7.221 1.00 69.44 546 GLY A O 1
ATOM 4202 N N . ALA A 1 547 ? -42.840 -19.239 -5.960 1.00 76.75 547 ALA A N 1
ATOM 4203 C CA . ALA A 1 547 ? -41.978 -20.007 -5.066 1.00 76.75 547 ALA A CA 1
ATOM 4204 C C . ALA A 1 547 ? -42.490 -19.968 -3.621 1.00 76.75 547 ALA A C 1
ATOM 4206 O O . ALA A 1 547 ? -42.664 -18.902 -3.022 1.00 76.75 547 ALA A O 1
ATOM 4207 N N . HIS A 1 548 ? -42.680 -21.157 -3.049 1.00 91.38 548 HIS A N 1
ATOM 4208 C CA . HIS A 1 548 ? -42.974 -21.376 -1.637 1.00 91.38 548 HIS A CA 1
ATOM 4209 C C . HIS A 1 548 ? -41.678 -21.779 -0.941 1.00 91.38 548 HIS A C 1
ATOM 4211 O O . HIS A 1 548 ? -41.047 -22.759 -1.336 1.00 91.38 548 HIS A O 1
ATOM 4217 N N . MET A 1 549 ? -41.245 -21.031 0.071 1.00 95.00 549 MET A N 1
ATOM 4218 C CA . MET A 1 549 ? -39.909 -21.211 0.634 1.00 95.00 549 MET A CA 1
ATOM 4219 C C . MET A 1 549 ? -39.920 -21.252 2.155 1.00 95.00 549 MET A C 1
ATOM 4221 O O . MET A 1 549 ? -40.603 -20.477 2.821 1.00 95.00 549 MET A O 1
ATOM 4225 N N . ARG A 1 550 ? -39.088 -22.124 2.716 1.00 96.12 550 ARG A N 1
ATOM 4226 C CA . ARG A 1 550 ? -38.679 -22.055 4.116 1.00 96.12 550 ARG A CA 1
ATOM 4227 C C . ARG A 1 550 ? -37.561 -21.030 4.237 1.00 96.12 550 ARG A C 1
ATOM 4229 O O . ARG A 1 550 ? -36.562 -21.118 3.523 1.00 96.12 550 ARG A O 1
ATOM 4236 N N . LEU A 1 551 ? -37.716 -20.091 5.164 1.00 96.44 551 LEU A N 1
ATOM 4237 C CA . LEU A 1 551 ? -36.621 -19.221 5.568 1.00 96.44 551 LEU A CA 1
ATOM 4238 C C . LEU A 1 551 ? -35.803 -19.948 6.629 1.00 96.44 551 LEU A C 1
ATOM 4240 O O . LEU A 1 551 ? -36.307 -20.217 7.717 1.00 96.44 551 LEU A O 1
ATOM 4244 N N . ILE A 1 552 ? -34.559 -20.284 6.316 1.00 96.81 552 ILE A N 1
ATOM 4245 C CA . ILE A 1 552 ? -33.645 -20.956 7.236 1.00 96.81 552 ILE A CA 1
ATOM 4246 C C . ILE A 1 552 ? -32.554 -19.970 7.627 1.00 96.81 552 ILE A C 1
ATOM 4248 O O . ILE A 1 552 ? -31.933 -19.353 6.767 1.00 96.81 552 ILE A O 1
ATOM 4252 N N . VAL A 1 553 ? -32.309 -19.834 8.924 1.00 94.12 553 VAL A N 1
ATOM 4253 C CA . VAL A 1 553 ? -31.227 -19.011 9.460 1.00 94.12 553 VAL A CA 1
ATOM 4254 C C . VAL A 1 553 ? -30.192 -19.915 10.104 1.00 94.12 553 VAL A C 1
ATOM 4256 O O . VAL A 1 553 ? -30.539 -20.750 10.938 1.00 94.12 553 VAL A O 1
ATOM 4259 N N . ASP A 1 554 ? -28.931 -19.723 9.733 1.00 90.12 554 ASP A N 1
ATOM 4260 C CA . ASP A 1 554 ? -27.776 -20.407 10.313 1.00 90.12 554 ASP A CA 1
ATOM 4261 C C . ASP A 1 554 ? -27.735 -20.247 11.843 1.00 90.12 554 ASP A C 1
ATOM 4263 O O . ASP A 1 554 ? -27.839 -19.141 12.380 1.00 90.12 554 ASP A O 1
ATOM 4267 N N . GLY A 1 555 ? -27.602 -21.371 12.551 1.00 71.25 555 GLY A N 1
ATOM 4268 C CA . GLY A 1 555 ? -27.588 -21.423 14.012 1.00 71.25 555 GLY A CA 1
ATOM 4269 C C . GLY A 1 555 ? -26.270 -20.964 14.636 1.00 71.25 555 GLY A C 1
ATOM 4270 O O . GLY A 1 555 ? -26.211 -20.762 15.848 1.00 71.25 555 GLY A O 1
ATOM 4271 N N . VAL A 1 556 ? -25.213 -20.789 13.840 1.00 60.28 556 VAL A N 1
ATOM 4272 C CA . VAL A 1 556 ? -23.920 -20.309 14.328 1.00 60.28 556 VAL A CA 1
ATOM 4273 C C . VAL A 1 556 ? -23.914 -18.781 14.323 1.00 60.28 556 VAL A C 1
ATOM 4275 O O . VAL A 1 556 ? -23.748 -18.149 13.281 1.00 60.28 556 VAL A O 1
ATOM 4278 N N . SER A 1 557 ? -24.064 -18.164 15.499 1.00 49.25 557 SER A N 1
ATOM 4279 C CA . SER A 1 557 ? -23.620 -16.780 15.676 1.00 49.25 557 SER A CA 1
ATOM 4280 C C . SER A 1 557 ? -22.104 -16.777 15.524 1.00 49.25 557 SER A C 1
ATOM 4282 O O . SER A 1 557 ? -21.399 -17.405 16.321 1.00 49.25 557 SER A O 1
ATOM 4284 N N . ILE A 1 558 ? -21.597 -16.117 14.493 1.00 44.69 558 ILE A N 1
ATOM 4285 C CA . ILE A 1 558 ? -20.165 -15.889 14.359 1.00 44.69 558 ILE A CA 1
ATOM 4286 C C . ILE A 1 558 ? -19.799 -14.827 15.405 1.00 44.69 558 ILE A C 1
ATOM 4288 O O . ILE A 1 558 ? -19.955 -13.633 15.167 1.00 44.69 558 ILE A O 1
ATOM 4292 N N . GLY A 1 559 ? -19.439 -15.299 16.601 1.00 36.91 559 GLY A N 1
ATOM 4293 C CA . GLY A 1 559 ? -19.000 -14.486 17.735 1.00 36.91 559 GLY A CA 1
ATOM 4294 C C . GLY A 1 559 ? -17.549 -14.076 17.606 1.00 36.91 559 GLY A C 1
ATOM 4295 O O . GLY A 1 559 ? -16.729 -14.973 17.304 1.00 36.91 559 GLY A O 1
#

Secondary structure (DSSP, 8-state):
-------------SSSGGGG--HHHHHHHHHHHHHHHHHHHHHHHHHHHTTS---TTTSHHHHHHHHHHTPPPHHHHHHHHHHHTT--TTSEEEEEEEE---TT-PPPPPPEEEEEEHHHHHHTTT---SSEEEEPPGGGTTPPPHHHHHHHHHHHHHHHHHHHHHHHHHHHHHHTT--TTSEEEEEEEEEEE--TTTTT-EEEE--S-EEEEEEETTEEEEEEE-TTSSSSEEEE-SSHHHHHHHHHHTGGGT-SS----TTS-EEEEEEEEEEEEEHHHHHHHHHHHHHHHHHGGGHHHHH---HHHHHHHHHHHHHSTTHHHHHHHHHT-HHHHHHHHHHHHHHTTSSGGGS-HHHHHHHHHHHHHHHHHHHHHHHHHHSS----------------THHHHHHHHHHHHHTTTSHHHHHHHTTSSHHHHHHHHHHHTTSS-HHHHHHHHHH-BTTB-TTTTTTPEEE-SHHHHTTPPTT-EEEEEETTT--EEEEEEE-STTEEEES-GGGT-TTS-SSSEEEETTTSSEEETTEEE-TTS--EEEEEE-S----

Radius of gyration: 29.82 Å; chains: 1; bounding box: 85×56×68 Å

pLDDT: mean 71.9, std 21.44, range [20.08, 96.88]